Protein AF-A0A9P5T972-F1 (afdb_monomer)

Foldseek 3Di:
DPPPDQAQWAKEFEAEPLLHTPDDIDIFGDHQQDFVLVVLVRVCVVVVQPDDSVQKWKKAFADPLFDFPVCRVCSRVSSNPDDPPDPRTIDTGDRGDGNNNSVDDSGTYIYIYGNDRSPPDDPDDVPPVVVVVVVVVVVVVCPDDPVQEDEAEPVRHRDPVNVVVCVVVVHDDDDDPVVDDDDDDDDDDDDDDDDDDDDDDDDDDDDDDDDDDDDADADEDPDPDDPVVVVVCCCVPPVVCVPFVWHWYWYWDQDPVRKIKIWTWTDPGPHSYIYIDIDIARCVDPVSVVVVVCVVVVVDPDPPPPVVVVCVCPVPVDDDDDDDDDDDDDDDDDDDDDPPPPPPDCLPQVQVLCVVVQKDWDDQWDQDPVGIDGDPDDWDSQKTWIARNPDPVRDTDIDGFAAPPFCVVVVLVVLQVDPPRQPQADHDDDDGDGPDDDGDDDDDDAAPSLVSVLVVCQVQQKFQQALQGRGSDDSRPIDHAPHQFGWDQDDGYDPPLFDPQQPDPPDRGHTDRRSVRSVSSSVVRVVVVVPDDDDDDDDDDDDDPVCPVVDDDDDPVVVVVVVDDDDPDDD

Structure (mmCIF, N/CA/C/O backbone):
data_AF-A0A9P5T972-F1
#
_entry.id   AF-A0A9P5T972-F1
#
loop_
_atom_site.group_PDB
_atom_site.id
_atom_site.type_symbol
_atom_site.label_atom_id
_atom_site.label_alt_id
_atom_site.label_comp_id
_atom_site.label_asym_id
_atom_site.label_entity_id
_atom_site.label_seq_id
_atom_site.pdbx_PDB_ins_code
_atom_site.Cartn_x
_atom_site.Cartn_y
_atom_site.Cartn_z
_atom_site.occupancy
_atom_site.B_iso_or_equiv
_atom_site.auth_seq_id
_atom_site.auth_comp_id
_atom_site.auth_asym_id
_atom_site.auth_atom_id
_atom_site.pdbx_PDB_model_num
ATOM 1 N N . MET A 1 1 ? -5.201 24.404 -59.852 1.00 51.12 1 MET A N 1
ATOM 2 C CA . MET A 1 1 ? -5.440 23.783 -58.533 1.00 51.12 1 MET A CA 1
ATOM 3 C C . MET A 1 1 ? -4.192 23.991 -57.692 1.00 51.12 1 MET A C 1
ATOM 5 O O . MET A 1 1 ? -3.182 23.374 -57.991 1.00 51.12 1 MET A O 1
ATOM 9 N N . LEU A 1 2 ? -4.223 24.904 -56.719 1.00 50.84 2 LEU A N 1
ATOM 10 C CA . LEU A 1 2 ? -3.165 25.014 -55.711 1.00 50.84 2 LEU A CA 1
ATOM 11 C C . LEU A 1 2 ? -3.459 23.949 -54.651 1.00 50.84 2 LEU A C 1
ATOM 13 O O . LEU A 1 2 ? -4.447 24.057 -53.929 1.00 50.84 2 LEU A O 1
ATOM 17 N N . THR A 1 3 ? -2.665 22.884 -54.607 1.00 57.16 3 THR A N 1
ATOM 18 C CA . THR A 1 3 ? -2.718 21.913 -53.512 1.00 57.16 3 THR A CA 1
ATOM 19 C C . THR A 1 3 ? -2.200 22.597 -52.253 1.00 57.16 3 THR A C 1
ATOM 21 O O . THR A 1 3 ? -1.003 22.845 -52.141 1.00 57.16 3 THR A O 1
ATOM 24 N N . LEU A 1 4 ? -3.102 22.928 -51.327 1.00 63.09 4 LEU A N 1
ATOM 25 C CA . LEU A 1 4 ? -2.749 23.327 -49.965 1.00 63.09 4 LEU A CA 1
ATOM 26 C C . LEU A 1 4 ? -1.961 22.178 -49.328 1.00 63.09 4 LEU A C 1
ATOM 28 O O . LEU A 1 4 ? -2.529 21.150 -48.962 1.00 63.09 4 LEU A O 1
ATOM 32 N N . THR A 1 5 ? -0.644 22.330 -49.241 1.00 71.19 5 THR A N 1
ATOM 33 C CA . THR A 1 5 ? 0.216 21.422 -48.485 1.00 71.19 5 THR A CA 1
ATOM 34 C C . THR A 1 5 ? -0.122 21.578 -47.009 1.00 71.19 5 THR A C 1
ATOM 36 O O . THR A 1 5 ? 0.163 22.617 -46.415 1.00 71.19 5 THR A O 1
ATOM 39 N N . GLN A 1 6 ? -0.768 20.564 -46.427 1.00 77.06 6 GLN A N 1
ATOM 40 C CA . GLN A 1 6 ? -0.946 20.481 -44.979 1.00 77.06 6 GLN A CA 1
ATOM 41 C C . GLN A 1 6 ? 0.424 20.541 -44.300 1.00 77.06 6 GLN A C 1
ATOM 43 O O . GLN A 1 6 ? 1.357 19.851 -44.719 1.00 77.06 6 GLN A O 1
ATOM 48 N N . ALA A 1 7 ? 0.528 21.378 -43.269 1.00 81.25 7 ALA A N 1
ATOM 49 C CA . ALA A 1 7 ? 1.722 21.456 -42.446 1.00 81.25 7 ALA A CA 1
ATOM 50 C C . ALA A 1 7 ? 2.010 20.085 -41.801 1.00 81.25 7 ALA A C 1
ATOM 52 O O . ALA A 1 7 ? 1.064 19.352 -41.479 1.00 81.25 7 ALA A O 1
ATOM 53 N N . PRO A 1 8 ? 3.289 19.696 -41.664 1.00 84.56 8 PRO A N 1
ATOM 54 C CA . PRO A 1 8 ? 3.635 18.435 -41.036 1.00 84.56 8 PRO A CA 1
ATOM 55 C C . PRO A 1 8 ? 3.145 18.400 -39.581 1.00 84.56 8 PRO A C 1
ATOM 57 O O . PRO A 1 8 ? 3.197 19.382 -38.846 1.00 84.56 8 PRO A O 1
ATOM 60 N N . LEU A 1 9 ? 2.621 17.243 -39.180 1.00 92.00 9 LEU A N 1
ATOM 61 C CA . LEU A 1 9 ? 2.166 16.993 -37.816 1.00 92.00 9 LEU A CA 1
ATOM 62 C C . LEU A 1 9 ? 3.169 16.067 -37.136 1.00 92.00 9 LEU A C 1
ATOM 64 O O . LEU A 1 9 ? 3.438 14.976 -37.645 1.00 92.00 9 LEU A O 1
ATOM 68 N N . THR A 1 10 ? 3.676 16.480 -35.978 1.00 93.50 10 THR A N 1
ATOM 69 C CA . THR A 1 10 ? 4.570 15.667 -35.144 1.00 93.50 10 THR A CA 1
ATOM 70 C C . THR A 1 10 ? 3.773 15.058 -33.997 1.00 93.50 10 THR A C 1
ATOM 72 O O . THR A 1 10 ? 3.013 15.759 -33.330 1.00 93.50 10 THR A O 1
ATOM 75 N N . TRP A 1 11 ? 3.926 13.752 -33.764 1.00 94.56 11 TRP A N 1
ATOM 76 C CA . TRP A 1 11 ? 3.299 13.078 -32.627 1.00 94.56 11 TRP A CA 1
ATOM 77 C C . TRP A 1 11 ? 4.162 13.201 -31.376 1.00 94.56 11 TRP A C 1
ATOM 79 O O . TRP A 1 11 ? 5.376 13.009 -31.424 1.00 94.56 11 TRP A O 1
ATOM 89 N N . VAL A 1 12 ? 3.515 13.480 -30.249 1.00 95.56 12 VAL A N 1
ATOM 90 C CA . VAL A 1 12 ? 4.166 13.712 -28.961 1.00 95.56 12 VAL A CA 1
ATOM 91 C C . VAL A 1 12 ? 3.414 13.008 -27.839 1.00 95.56 12 VAL A C 1
ATOM 93 O O . VAL A 1 12 ? 2.185 12.922 -27.868 1.00 95.56 12 VAL A O 1
ATOM 96 N N . ILE A 1 13 ? 4.143 12.544 -26.825 1.00 95.81 13 ILE A N 1
ATOM 97 C CA . ILE A 1 13 ? 3.588 12.087 -25.552 1.00 95.81 13 ILE A CA 1
ATOM 98 C C . ILE A 1 13 ? 4.355 12.678 -24.369 1.00 95.81 13 ILE A C 1
ATOM 100 O O . ILE A 1 13 ? 5.578 12.786 -24.404 1.00 95.81 13 ILE A O 1
ATOM 104 N N . LEU A 1 14 ? 3.626 13.055 -23.318 1.00 95.69 14 LEU A N 1
ATOM 105 C CA . LEU A 1 14 ? 4.219 13.475 -22.051 1.00 95.69 14 LEU A CA 1
ATOM 106 C C . LEU A 1 14 ? 4.598 12.246 -21.224 1.00 95.69 14 LEU A C 1
ATOM 108 O O . LEU A 1 14 ? 3.784 11.330 -21.091 1.00 95.69 14 LEU A O 1
ATOM 112 N N . VAL A 1 15 ? 5.794 12.249 -20.646 1.00 95.00 15 VAL A N 1
ATOM 113 C CA . VAL A 1 15 ? 6.274 11.190 -19.754 1.00 95.00 15 VAL A CA 1
ATOM 114 C C . VAL A 1 15 ? 6.817 11.764 -18.447 1.00 95.00 15 VAL A C 1
ATOM 116 O O . VAL A 1 15 ? 7.290 12.898 -18.421 1.00 95.00 15 VAL A O 1
ATOM 119 N N . ASP A 1 16 ? 6.733 11.004 -17.358 1.00 92.69 16 ASP A N 1
ATOM 120 C CA . ASP A 1 16 ? 7.323 11.378 -16.069 1.00 92.69 16 ASP A CA 1
ATOM 121 C C . ASP A 1 16 ? 8.829 11.051 -15.994 1.00 92.69 16 ASP A C 1
ATOM 123 O O . ASP A 1 16 ? 9.448 10.596 -16.959 1.00 92.69 16 ASP A O 1
ATOM 127 N N . HIS A 1 17 ? 9.434 11.258 -14.821 1.00 90.06 17 HIS A N 1
ATOM 128 C CA . HIS A 1 17 ? 10.850 10.966 -14.584 1.00 90.06 17 HIS A CA 1
ATOM 129 C C . HIS A 1 17 ? 11.219 9.473 -14.627 1.00 90.06 17 HIS A C 1
ATOM 131 O O . HIS A 1 17 ? 12.400 9.132 -14.661 1.00 90.06 17 HIS A O 1
ATOM 137 N N . LYS A 1 18 ? 10.223 8.583 -14.646 1.00 89.00 18 LYS A N 1
ATOM 138 C CA . LYS A 1 18 ? 10.352 7.132 -14.826 1.00 89.00 18 LYS A CA 1
ATOM 139 C C . LYS A 1 18 ? 9.897 6.691 -16.221 1.00 89.00 18 LYS A C 1
ATOM 141 O O . LYS A 1 18 ? 9.691 5.499 -16.436 1.00 89.00 18 LYS A O 1
ATOM 146 N N . PHE A 1 19 ? 9.730 7.635 -17.150 1.00 91.38 19 PHE A N 1
ATOM 147 C CA . PHE A 1 19 ? 9.218 7.411 -18.499 1.00 91.38 19 PHE A CA 1
ATOM 148 C C . PHE A 1 19 ? 7.796 6.820 -18.550 1.00 91.38 19 PHE A C 1
ATOM 150 O O . PHE A 1 19 ? 7.397 6.260 -19.566 1.00 91.38 19 PHE A O 1
ATOM 157 N N . GLN A 1 20 ? 6.982 6.969 -17.502 1.00 90.44 20 GLN A N 1
ATOM 158 C CA . GLN A 1 20 ? 5.569 6.589 -17.535 1.00 90.44 20 GLN A CA 1
ATOM 159 C C . GLN A 1 20 ? 4.753 7.642 -18.282 1.00 90.44 20 GLN A C 1
ATOM 161 O O . GLN A 1 20 ? 4.926 8.840 -18.073 1.00 90.44 20 GLN A O 1
ATOM 166 N N . ALA A 1 21 ? 3.841 7.201 -19.149 1.00 91.81 21 ALA A N 1
ATOM 167 C CA . ALA A 1 21 ? 2.976 8.098 -19.904 1.00 91.81 21 ALA A CA 1
ATOM 168 C C . ALA A 1 21 ? 2.048 8.907 -18.978 1.00 91.81 21 ALA A C 1
ATOM 170 O O . ALA A 1 21 ? 1.246 8.339 -18.242 1.00 91.81 21 ALA A O 1
ATOM 171 N N . LEU A 1 22 ? 2.091 10.235 -19.093 1.00 91.75 22 LEU A N 1
ATOM 172 C CA . LEU A 1 22 ? 1.234 11.180 -18.362 1.00 91.75 22 LEU A CA 1
ATOM 173 C C . LEU A 1 22 ? -0.076 11.501 -19.107 1.00 91.75 22 LEU A C 1
ATOM 175 O O . LEU A 1 22 ? -0.754 12.483 -18.811 1.00 91.75 22 LEU A O 1
ATOM 179 N N . GLY A 1 23 ? -0.433 10.700 -20.113 1.00 90.50 23 GLY A N 1
ATOM 180 C CA . GLY A 1 23 ? -1.649 10.872 -20.901 1.00 90.50 23 GLY A CA 1
ATOM 181 C C . GLY A 1 23 ? -1.566 10.218 -22.278 1.00 90.50 23 GLY A C 1
ATOM 182 O O . GLY A 1 23 ? -0.712 9.375 -22.547 1.00 90.50 23 GLY A O 1
ATOM 183 N N . HIS A 1 24 ? -2.474 10.617 -23.167 1.00 91.75 24 HIS A N 1
ATOM 184 C CA . HIS A 1 24 ? -2.508 10.130 -24.545 1.00 91.75 24 HIS A CA 1
ATOM 185 C C . HIS A 1 24 ? -1.546 10.902 -25.457 1.00 91.75 24 HIS A C 1
ATOM 187 O O . HIS A 1 24 ? -1.280 12.090 -25.242 1.00 91.75 24 HIS A O 1
ATOM 193 N N . CYS A 1 25 ? -1.085 10.248 -26.525 1.00 93.38 25 CYS A N 1
ATOM 194 C CA . CYS A 1 25 ? -0.357 10.921 -27.596 1.00 93.38 25 CYS A CA 1
ATOM 195 C C . CYS A 1 25 ? -1.226 11.993 -28.261 1.00 93.38 25 CYS A C 1
ATOM 197 O O . CYS A 1 25 ? -2.437 11.829 -28.410 1.00 93.38 25 CYS A O 1
ATOM 199 N N . PHE A 1 26 ? -0.596 13.073 -28.697 1.00 94.56 26 PHE A N 1
ATOM 200 C CA . PHE A 1 26 ? -1.247 14.188 -29.373 1.00 94.56 26 PHE A CA 1
ATOM 201 C C . PHE A 1 26 ? -0.370 14.698 -30.509 1.00 94.56 26 PHE A C 1
ATOM 203 O O . PHE A 1 26 ? 0.816 14.375 -30.585 1.00 94.56 26 PHE A O 1
ATOM 210 N N . GLN A 1 27 ? -0.978 15.445 -31.425 1.00 94.38 27 GLN A N 1
ATOM 211 C CA . GLN A 1 27 ? -0.281 16.024 -32.563 1.00 94.38 27 GLN A CA 1
ATOM 212 C C . GLN A 1 27 ? -0.033 17.499 -32.309 1.00 94.38 27 GLN A C 1
ATOM 214 O O . GLN A 1 27 ? -0.928 18.209 -31.864 1.00 94.38 27 GLN A O 1
ATOM 219 N N . ILE A 1 28 ? 1.163 17.952 -32.653 1.00 94.44 28 ILE A N 1
ATOM 220 C CA . ILE A 1 28 ? 1.500 19.368 -32.695 1.00 94.44 28 ILE A CA 1
ATOM 221 C C . ILE A 1 28 ? 1.865 19.754 -34.118 1.00 94.44 28 ILE A C 1
ATOM 223 O O . ILE A 1 28 ? 2.469 18.978 -34.865 1.00 94.44 28 ILE A O 1
ATOM 227 N N . ASN A 1 29 ? 1.430 20.949 -34.499 1.00 91.88 29 ASN A N 1
ATOM 228 C CA . ASN A 1 29 ? 1.711 21.502 -35.807 1.00 91.88 29 ASN A CA 1
ATOM 229 C C . ASN A 1 29 ? 3.137 22.046 -35.805 1.00 91.88 29 ASN A C 1
ATOM 231 O O . ASN A 1 29 ? 3.456 22.961 -35.048 1.00 91.88 29 ASN A O 1
ATOM 235 N N . THR A 1 30 ? 3.990 21.457 -36.628 1.00 89.69 30 THR A N 1
ATOM 236 C CA . THR A 1 30 ? 5.393 21.838 -36.728 1.00 89.69 30 THR A CA 1
ATOM 237 C C . THR A 1 30 ? 5.686 22.246 -38.162 1.00 89.69 30 THR A C 1
ATOM 239 O O . THR A 1 30 ? 5.073 21.755 -39.108 1.00 89.69 30 THR A O 1
ATOM 242 N N . SER A 1 31 ? 6.612 23.182 -38.354 1.00 87.00 31 SER A N 1
ATOM 243 C CA . SER A 1 31 ? 7.255 23.347 -39.657 1.00 87.00 31 SER A CA 1
ATOM 244 C C . SER A 1 31 ? 8.569 22.569 -39.652 1.00 87.00 31 SER A C 1
ATOM 246 O O . SER A 1 31 ? 9.148 22.340 -38.590 1.00 87.00 31 SER A O 1
ATOM 248 N N . GLY A 1 32 ? 9.052 22.156 -40.827 1.00 81.62 32 GLY A N 1
ATOM 249 C CA . GLY A 1 32 ? 10.333 21.446 -40.929 1.00 81.62 32 GLY A CA 1
ATOM 250 C C . GLY A 1 32 ? 11.521 22.247 -40.381 1.00 81.62 32 GLY A C 1
ATOM 251 O O . GLY A 1 32 ? 12.487 21.640 -39.948 1.00 81.62 32 GLY A O 1
ATOM 252 N N . HIS A 1 33 ? 11.403 23.577 -40.337 1.00 89.69 33 HIS A N 1
ATOM 253 C CA . HIS A 1 33 ? 12.429 24.506 -39.855 1.00 89.69 33 HIS A CA 1
ATOM 254 C C . HIS A 1 33 ? 12.237 24.924 -38.391 1.00 89.69 33 HIS A C 1
ATOM 256 O O . HIS A 1 33 ? 12.922 25.825 -37.914 1.00 89.69 33 HIS A O 1
ATOM 262 N N . ASN A 1 34 ? 11.267 24.339 -37.681 1.00 93.12 34 ASN A N 1
ATOM 263 C CA . ASN A 1 34 ? 11.113 24.616 -36.258 1.00 93.12 34 ASN A CA 1
ATOM 264 C C . ASN A 1 34 ? 12.279 23.981 -35.497 1.00 93.12 34 ASN A C 1
ATOM 266 O O . ASN A 1 34 ? 12.603 22.809 -35.714 1.00 93.12 34 ASN A O 1
ATOM 270 N N . LEU A 1 35 ? 12.842 24.738 -34.560 1.00 94.69 35 LEU A N 1
ATOM 271 C CA . LEU A 1 35 ? 13.793 24.208 -33.593 1.00 94.69 35 LEU A CA 1
ATOM 272 C C . LEU A 1 35 ? 13.056 23.391 -32.527 1.00 94.69 35 LEU A C 1
ATOM 274 O O . LEU A 1 35 ? 11.845 23.547 -32.317 1.00 94.69 35 LEU A O 1
ATOM 278 N N . ILE A 1 36 ? 13.794 22.558 -31.797 1.00 94.62 36 ILE A N 1
ATOM 279 C CA . ILE A 1 36 ? 13.272 21.867 -30.611 1.00 94.62 36 ILE A CA 1
ATOM 280 C C . ILE A 1 36 ? 12.631 22.838 -29.612 1.00 94.62 36 ILE A C 1
ATOM 282 O O . ILE A 1 36 ? 11.582 22.534 -29.046 1.00 94.62 36 ILE A O 1
ATOM 286 N N . ASP A 1 37 ? 13.174 24.040 -29.447 1.00 93.44 37 ASP A N 1
ATOM 287 C CA . ASP A 1 37 ? 12.583 25.059 -28.575 1.00 93.44 37 ASP A CA 1
ATOM 288 C C . ASP A 1 37 ? 11.190 25.525 -29.016 1.00 93.44 37 ASP A C 1
ATOM 290 O O . ASP A 1 37 ? 10.330 25.824 -28.180 1.00 93.44 37 ASP A O 1
ATOM 294 N N . ASP A 1 38 ? 10.919 25.554 -30.319 1.00 93.75 38 ASP A N 1
ATOM 295 C CA . ASP A 1 38 ? 9.587 25.883 -30.826 1.00 93.75 38 ASP A CA 1
ATOM 296 C C . ASP A 1 38 ? 8.610 24.726 -30.594 1.00 93.75 38 ASP A C 1
ATOM 298 O O . ASP A 1 38 ? 7.443 24.957 -30.268 1.00 93.75 38 ASP A O 1
ATOM 302 N N . LEU A 1 39 ? 9.101 23.482 -30.649 1.00 94.25 39 LEU A N 1
ATOM 303 C CA . LEU A 1 39 ? 8.343 22.300 -30.241 1.00 94.25 39 LEU A CA 1
ATOM 304 C C . LEU A 1 39 ? 7.909 22.403 -28.771 1.00 94.25 39 LEU A C 1
ATOM 306 O O . LEU A 1 39 ? 6.737 22.183 -28.463 1.00 94.25 39 LEU A O 1
ATOM 310 N N . LYS A 1 40 ? 8.825 22.783 -27.867 1.00 94.94 40 LYS A N 1
ATOM 311 C CA . LYS A 1 40 ? 8.532 22.950 -26.431 1.00 94.94 40 LYS A CA 1
ATOM 312 C C . LYS A 1 40 ? 7.426 23.991 -26.202 1.00 94.94 40 LYS A C 1
ATOM 314 O O . LYS A 1 40 ? 6.522 23.765 -25.394 1.00 94.94 40 LYS A O 1
ATOM 319 N N . LYS A 1 41 ? 7.447 25.106 -26.944 1.00 94.06 41 LYS A N 1
ATOM 320 C CA . LYS A 1 41 ? 6.407 26.153 -26.879 1.00 94.06 41 LYS A CA 1
ATOM 321 C C . LYS A 1 41 ? 5.041 25.645 -27.345 1.00 94.06 41 LYS A C 1
ATOM 323 O O . LYS A 1 41 ? 4.042 25.913 -26.676 1.00 94.06 41 LYS A O 1
ATOM 328 N N . GLU A 1 42 ? 4.982 24.898 -28.448 1.00 94.56 42 GLU A N 1
ATOM 329 C CA . GLU A 1 42 ? 3.715 24.341 -28.943 1.00 94.56 42 GLU A CA 1
ATOM 330 C C . GLU A 1 42 ? 3.174 23.237 -28.022 1.00 94.56 42 GLU A C 1
ATOM 332 O O . GLU A 1 42 ? 1.976 23.217 -27.748 1.00 94.56 42 GLU A O 1
ATOM 337 N N . VAL A 1 43 ? 4.032 22.385 -27.442 1.00 94.31 43 VAL A N 1
ATOM 338 C CA . VAL A 1 43 ? 3.612 21.408 -26.417 1.00 94.31 43 VAL A CA 1
ATOM 339 C C . VAL A 1 43 ? 2.989 22.111 -25.212 1.00 94.31 43 VAL A C 1
ATOM 341 O O . VAL A 1 43 ? 1.917 21.712 -24.753 1.00 94.31 43 VAL A O 1
ATOM 344 N N . LYS A 1 44 ? 3.622 23.185 -24.726 1.00 92.62 44 LYS A N 1
ATOM 345 C CA . LYS A 1 44 ? 3.101 23.989 -23.615 1.00 92.62 44 LYS A CA 1
ATOM 346 C C . LYS A 1 44 ? 1.722 24.567 -23.933 1.00 92.62 44 LYS A C 1
ATOM 348 O O . LYS A 1 44 ? 0.815 24.482 -23.108 1.00 92.62 44 LYS A O 1
ATOM 353 N N . LYS A 1 45 ? 1.569 25.147 -25.124 1.00 93.06 45 LYS A N 1
ATOM 354 C CA . LYS A 1 45 ? 0.319 25.753 -25.593 1.00 93.06 45 LYS A CA 1
ATOM 355 C C . LYS A 1 45 ? -0.805 24.725 -25.719 1.00 93.06 45 LYS A C 1
ATOM 357 O O . LYS A 1 45 ? -1.907 24.988 -25.250 1.00 93.06 45 LYS A O 1
ATOM 362 N N . GLU A 1 46 ? -0.520 23.561 -26.299 1.00 93.44 46 GLU A N 1
ATOM 363 C CA . GLU A 1 46 ? -1.508 22.500 -26.526 1.00 93.44 46 GLU A CA 1
ATOM 364 C C . GLU A 1 46 ? -1.961 21.833 -25.218 1.00 93.44 46 GLU A C 1
ATOM 366 O O . GLU A 1 46 ? -3.130 21.485 -25.054 1.00 93.44 46 GLU A O 1
ATOM 371 N N . ARG A 1 47 ? -1.047 21.665 -24.254 1.00 90.00 47 ARG A N 1
ATOM 372 C CA . ARG A 1 47 ? -1.320 20.966 -22.988 1.00 90.00 47 ARG A CA 1
ATOM 373 C C . ARG A 1 47 ? -1.604 21.880 -21.799 1.00 90.00 47 ARG A C 1
ATOM 375 O O . ARG A 1 47 ? -1.886 21.365 -20.724 1.00 90.00 47 ARG A O 1
ATOM 382 N N . GLN A 1 48 ? -1.561 23.200 -21.993 1.00 89.25 48 GLN A N 1
ATOM 383 C CA . GLN A 1 48 ? -1.779 24.208 -20.945 1.00 89.25 48 GLN A CA 1
ATOM 384 C C . GLN A 1 48 ? -0.917 23.955 -19.693 1.00 89.25 48 GLN A C 1
ATOM 386 O O . GLN A 1 48 ? -1.365 24.137 -18.565 1.00 89.25 48 GLN A O 1
ATOM 391 N N . ILE A 1 49 ? 0.324 23.502 -19.894 1.00 83.56 49 ILE A N 1
ATOM 392 C CA . ILE A 1 49 ? 1.239 23.163 -18.798 1.00 83.56 49 ILE A CA 1
ATOM 393 C C . ILE A 1 49 ? 1.833 24.458 -18.238 1.00 83.56 49 ILE A C 1
ATOM 395 O O . ILE A 1 49 ? 2.455 25.226 -18.977 1.00 83.56 49 ILE A O 1
ATOM 399 N N . ASP A 1 50 ? 1.693 24.689 -16.933 1.00 83.44 50 ASP A N 1
ATOM 400 C CA . ASP A 1 50 ? 2.272 25.851 -16.245 1.00 83.44 50 ASP A CA 1
ATOM 401 C C . ASP A 1 50 ? 3.757 25.636 -15.894 1.00 83.44 50 ASP A C 1
ATOM 403 O O . ASP A 1 50 ? 4.175 25.705 -14.745 1.00 83.44 50 ASP A O 1
ATOM 407 N N . LEU A 1 51 ? 4.563 25.297 -16.902 1.00 80.56 51 LEU A N 1
ATOM 408 C CA . LEU A 1 51 ? 6.019 25.147 -16.792 1.00 80.56 51 LEU A CA 1
ATOM 409 C C . LEU A 1 51 ? 6.713 26.068 -17.791 1.00 80.56 51 LEU A C 1
ATOM 411 O O . LEU A 1 51 ? 6.140 26.400 -18.837 1.00 80.56 51 LEU A O 1
ATOM 415 N N . ALA A 1 52 ? 7.930 26.532 -17.502 1.00 82.12 52 ALA A N 1
ATOM 416 C CA . ALA A 1 52 ? 8.685 27.276 -18.503 1.00 82.12 52 ALA A CA 1
ATOM 417 C C . ALA A 1 52 ? 9.038 26.333 -19.664 1.00 82.12 52 ALA A C 1
ATOM 419 O O . ALA A 1 52 ? 9.220 25.135 -19.474 1.00 82.12 52 ALA A O 1
ATOM 420 N N . ALA A 1 53 ? 9.136 26.857 -20.890 1.00 75.69 53 ALA A N 1
ATOM 421 C CA . ALA A 1 53 ? 9.520 26.022 -22.034 1.00 75.69 53 ALA A CA 1
ATOM 422 C C . ALA A 1 53 ? 10.903 25.376 -21.822 1.00 75.69 53 ALA A C 1
ATOM 424 O O . ALA A 1 53 ? 11.111 24.250 -22.250 1.00 75.69 53 ALA A O 1
ATOM 425 N N . ALA A 1 54 ? 11.803 26.048 -21.096 1.00 81.69 54 ALA A N 1
ATOM 426 C CA . ALA A 1 54 ? 13.109 25.522 -20.701 1.00 81.69 54 ALA A CA 1
ATOM 427 C C . ALA A 1 54 ? 13.030 24.278 -19.791 1.00 81.69 54 ALA A C 1
ATOM 429 O O . ALA A 1 54 ? 13.984 23.511 -19.728 1.00 81.69 54 ALA A O 1
ATOM 430 N N . ASP A 1 55 ? 11.888 24.034 -19.140 1.00 89.44 55 ASP A N 1
ATOM 431 C CA . ASP A 1 55 ? 11.696 22.915 -18.212 1.00 89.44 55 ASP A CA 1
ATOM 432 C C . ASP A 1 55 ? 11.206 21.639 -18.916 1.00 89.44 55 ASP A C 1
ATOM 434 O O . ASP A 1 55 ? 10.798 20.688 -18.253 1.00 89.44 55 ASP A O 1
ATOM 438 N N . LEU A 1 56 ? 11.188 21.601 -20.252 1.00 93.25 56 LEU A N 1
ATOM 439 C CA . LEU A 1 56 ? 10.828 20.409 -21.018 1.00 93.25 56 LEU A CA 1
ATOM 440 C C . LEU A 1 56 ? 12.067 19.810 -21.686 1.00 93.25 56 LEU A C 1
ATOM 442 O O . LEU A 1 56 ? 12.774 20.491 -22.431 1.00 93.25 56 LEU A O 1
ATOM 446 N N . THR A 1 57 ? 12.270 18.512 -21.492 1.00 95.00 57 THR A N 1
ATOM 447 C CA . THR A 1 57 ? 13.301 17.724 -22.173 1.00 95.00 57 THR A CA 1
ATOM 448 C C . THR A 1 57 ? 12.648 16.880 -23.256 1.00 95.00 57 THR A C 1
ATOM 450 O O . THR A 1 57 ? 11.707 16.129 -22.991 1.00 95.00 57 THR A O 1
ATOM 453 N N . ILE A 1 58 ? 13.129 17.022 -24.492 1.00 95.81 58 ILE A N 1
ATOM 454 C CA . ILE A 1 58 ? 12.643 16.248 -25.635 1.00 95.81 58 ILE A CA 1
ATOM 455 C C . ILE A 1 58 ? 13.555 15.043 -25.827 1.00 95.81 58 ILE A C 1
ATOM 457 O O . ILE A 1 58 ? 14.758 15.194 -26.037 1.00 95.81 58 ILE A O 1
ATOM 461 N N . TRP A 1 59 ? 12.968 13.853 -25.803 1.00 95.62 59 TRP A N 1
ATOM 462 C CA . TRP A 1 59 ? 13.659 12.605 -26.078 1.00 95.62 59 TRP A CA 1
ATOM 463 C C . TRP A 1 59 ? 13.173 11.999 -27.388 1.00 95.62 59 TRP A C 1
ATOM 465 O O . TRP A 1 59 ? 11.972 11.929 -27.675 1.00 95.62 59 TRP A O 1
ATOM 475 N N . LYS A 1 60 ? 14.127 11.491 -28.160 1.00 93.62 60 LYS A N 1
ATOM 476 C CA . LYS A 1 60 ? 13.891 10.712 -29.369 1.00 93.62 60 LYS A CA 1
ATOM 477 C C . LYS A 1 60 ? 14.201 9.247 -29.083 1.00 93.62 60 LYS A C 1
ATOM 479 O O . LYS A 1 60 ? 15.241 8.925 -28.515 1.00 93.62 60 LYS A O 1
ATOM 484 N N . THR A 1 61 ? 13.309 8.354 -29.499 1.00 90.69 61 THR A N 1
ATOM 485 C CA . THR A 1 61 ? 13.538 6.906 -29.407 1.00 90.69 61 THR A CA 1
ATOM 486 C C . THR A 1 61 ? 14.455 6.411 -30.528 1.00 90.69 61 THR A C 1
ATOM 488 O O . THR A 1 61 ? 14.405 6.906 -31.657 1.00 90.69 61 THR A O 1
ATOM 491 N N . LYS A 1 62 ? 15.300 5.422 -30.220 1.00 88.56 62 LYS A N 1
ATOM 492 C CA . LYS A 1 62 ? 16.266 4.809 -31.143 1.00 88.56 62 LYS A CA 1
ATOM 493 C C . LYS A 1 62 ? 16.102 3.294 -31.252 1.00 88.56 62 LYS A C 1
ATOM 495 O O . LYS A 1 62 ? 15.418 2.643 -30.461 1.00 88.56 62 LYS A O 1
ATOM 500 N N . GLY A 1 63 ? 16.756 2.739 -32.274 1.00 84.88 63 GLY A N 1
ATOM 501 C CA . GLY A 1 63 ? 16.936 1.301 -32.440 1.00 84.88 63 GLY A CA 1
ATOM 502 C C . GLY A 1 63 ? 15.619 0.540 -32.578 1.00 84.88 63 GLY A C 1
ATOM 503 O O . GLY A 1 63 ? 14.724 0.931 -33.322 1.00 84.88 63 GLY A O 1
ATOM 504 N N . THR A 1 64 ? 15.499 -0.571 -31.853 1.00 79.06 64 THR A N 1
ATOM 505 C CA . THR A 1 64 ? 14.308 -1.439 -31.861 1.00 79.06 64 THR A CA 1
ATOM 506 C C . THR A 1 64 ? 13.162 -0.911 -30.993 1.00 79.06 64 THR A C 1
ATOM 508 O O . THR A 1 64 ? 12.098 -1.527 -30.946 1.00 79.06 64 THR A O 1
ATOM 511 N N . LYS A 1 65 ? 13.360 0.222 -30.305 1.00 84.00 65 LYS A N 1
ATOM 512 C CA . LYS A 1 65 ? 12.397 0.837 -29.378 1.00 84.00 65 LYS A CA 1
ATOM 513 C C . LYS A 1 65 ? 11.704 2.065 -29.967 1.00 84.00 65 LYS A C 1
ATOM 515 O O . LYS A 1 65 ? 11.148 2.868 -29.225 1.00 84.00 65 LYS A O 1
ATOM 520 N N . ILE A 1 66 ? 11.721 2.202 -31.293 1.00 86.75 66 ILE A N 1
ATOM 521 C CA . ILE A 1 66 ? 10.987 3.253 -31.995 1.00 86.75 66 ILE A CA 1
ATOM 522 C C . ILE A 1 66 ? 9.502 3.152 -31.636 1.00 86.75 66 ILE A C 1
ATOM 524 O O . ILE A 1 66 ? 8.847 2.153 -31.930 1.00 86.75 66 ILE A O 1
ATOM 528 N N . ILE A 1 67 ? 8.980 4.208 -31.015 1.00 85.56 67 ILE A N 1
ATOM 529 C CA . ILE A 1 67 ? 7.549 4.343 -30.765 1.00 85.56 67 ILE A CA 1
ATOM 530 C C . ILE A 1 67 ? 6.943 5.003 -31.993 1.00 85.56 67 ILE A C 1
ATOM 532 O O . ILE A 1 67 ? 7.232 6.158 -32.307 1.00 85.56 67 ILE A O 1
ATOM 536 N N . ASP A 1 68 ? 6.093 4.257 -32.683 1.00 88.19 68 ASP A N 1
ATOM 537 C CA . ASP A 1 68 ? 5.275 4.767 -33.771 1.00 88.19 68 ASP A CA 1
ATOM 538 C C . ASP A 1 68 ? 3.773 4.609 -33.494 1.00 88.19 68 ASP A C 1
ATOM 540 O O . ASP A 1 68 ? 3.347 3.921 -32.561 1.00 88.19 68 ASP A O 1
ATOM 544 N N . LYS A 1 69 ? 2.950 5.223 -34.346 1.00 82.19 69 LYS A N 1
ATOM 545 C CA . LYS A 1 69 ? 1.485 5.148 -34.264 1.00 82.19 69 LYS A CA 1
ATOM 546 C C . LYS A 1 69 ? 0.928 3.714 -34.207 1.00 82.19 69 LYS A C 1
ATOM 548 O O . LYS A 1 69 ? -0.112 3.499 -33.591 1.00 82.19 69 LYS A O 1
ATOM 553 N N . THR A 1 70 ? 1.576 2.739 -34.842 1.00 85.50 70 THR A N 1
ATOM 554 C CA . THR A 1 70 ? 1.124 1.336 -34.861 1.00 85.50 70 THR A CA 1
ATOM 555 C C . THR A 1 70 ? 1.456 0.601 -33.563 1.00 85.50 70 THR A C 1
ATOM 557 O O . THR A 1 70 ? 0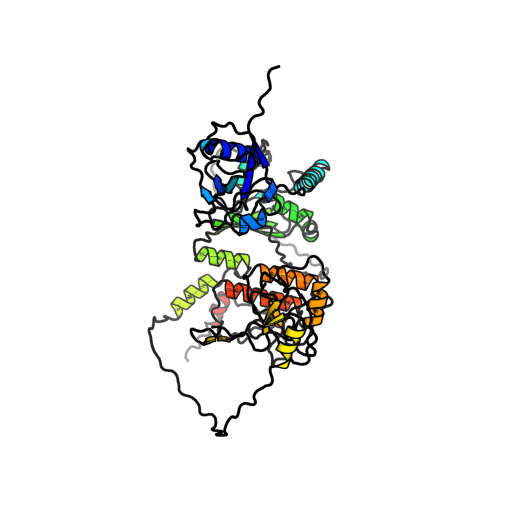.730 -0.301 -33.153 1.00 85.50 70 THR A O 1
ATOM 560 N N . THR A 1 71 ? 2.504 1.043 -32.868 1.00 86.44 71 THR A N 1
ATOM 561 C CA . THR A 1 71 ? 2.955 0.480 -31.588 1.00 86.44 71 THR A CA 1
ATOM 562 C C . THR A 1 71 ? 2.295 1.104 -30.355 1.00 86.44 71 THR A C 1
ATOM 564 O O . THR A 1 71 ? 2.577 0.674 -29.239 1.00 86.44 71 THR A O 1
ATOM 567 N N . LEU A 1 72 ? 1.367 2.059 -30.518 1.00 82.19 72 LEU A N 1
ATOM 568 C CA . LEU A 1 72 ? 0.711 2.752 -29.396 1.00 82.19 72 LEU A CA 1
ATOM 569 C C . LEU A 1 72 ? -0.004 1.812 -28.414 1.00 82.19 72 LEU A C 1
ATOM 571 O O . LEU A 1 72 ? -0.022 2.082 -27.217 1.00 82.19 72 LEU A O 1
ATOM 575 N N . ASN A 1 73 ? -0.523 0.673 -28.878 1.00 83.62 73 ASN A N 1
ATOM 576 C CA . ASN A 1 73 ? -1.147 -0.325 -27.998 1.00 83.62 73 ASN A CA 1
ATOM 577 C C . ASN A 1 73 ? -0.137 -1.027 -27.069 1.00 83.62 73 ASN A C 1
ATOM 579 O O . ASN A 1 73 ? -0.529 -1.604 -26.061 1.00 83.62 73 ASN A O 1
ATOM 583 N N . ARG A 1 74 ? 1.160 -0.967 -27.398 1.00 86.56 74 ARG A N 1
ATOM 584 C CA . ARG A 1 74 ? 2.281 -1.494 -26.602 1.00 86.56 74 ARG A CA 1
ATOM 585 C C . ARG A 1 74 ? 3.097 -0.385 -25.942 1.00 86.56 74 ARG A C 1
ATOM 587 O O . ARG A 1 74 ? 4.171 -0.645 -25.413 1.00 86.56 74 ARG A O 1
ATOM 594 N N . LEU A 1 75 ? 2.602 0.850 -25.959 1.00 86.94 75 LEU A N 1
ATOM 595 C CA . LEU A 1 75 ? 3.318 2.020 -25.463 1.00 86.94 75 LEU A CA 1
ATOM 596 C C . LEU A 1 75 ? 3.821 1.830 -24.024 1.00 86.94 75 LEU A C 1
ATOM 598 O O . LEU A 1 75 ? 4.990 2.079 -23.765 1.00 86.94 75 LEU A O 1
ATOM 602 N N . ALA A 1 76 ? 2.979 1.332 -23.114 1.00 82.50 76 ALA A N 1
ATOM 603 C CA . ALA A 1 76 ? 3.378 1.086 -21.726 1.00 82.50 76 ALA A CA 1
ATOM 604 C C . ALA A 1 76 ? 4.512 0.048 -21.615 1.00 82.50 76 ALA A C 1
ATOM 606 O O . ALA A 1 76 ? 5.463 0.254 -20.870 1.00 82.50 76 ALA A O 1
ATOM 607 N N . GLU A 1 77 ? 4.449 -1.035 -22.394 1.00 86.88 77 GLU A N 1
ATOM 608 C CA . GLU A 1 77 ? 5.490 -2.071 -22.447 1.00 86.88 77 GLU A CA 1
ATOM 609 C C . GLU A 1 77 ? 6.815 -1.511 -22.990 1.00 86.88 77 GLU A C 1
ATOM 611 O O . GLU A 1 77 ? 7.885 -1.800 -22.455 1.00 86.88 77 GLU A O 1
ATOM 616 N N . ILE A 1 78 ? 6.747 -0.683 -24.039 1.00 87.06 78 ILE A N 1
ATOM 617 C CA . ILE A 1 78 ? 7.929 -0.060 -24.643 1.00 87.06 78 ILE A CA 1
ATOM 618 C C . ILE A 1 78 ? 8.565 0.923 -23.662 1.00 87.06 78 ILE A C 1
ATOM 620 O O . ILE A 1 78 ? 9.769 0.827 -23.436 1.00 87.06 78 ILE A O 1
ATOM 624 N N . LEU A 1 79 ? 7.763 1.802 -23.052 1.00 89.75 79 LEU A N 1
ATOM 625 C CA . LEU A 1 79 ? 8.212 2.800 -22.082 1.00 89.75 79 LEU A CA 1
ATOM 626 C C . LEU A 1 79 ? 8.836 2.159 -20.833 1.00 89.75 79 LEU A C 1
ATOM 628 O O . LEU A 1 79 ? 9.916 2.573 -20.426 1.00 89.75 79 LEU A O 1
ATOM 632 N N . MET A 1 80 ? 8.237 1.094 -20.282 1.00 85.75 80 MET A N 1
ATOM 633 C CA . MET A 1 80 ? 8.824 0.338 -19.160 1.00 85.75 80 MET A CA 1
ATOM 634 C C . MET A 1 80 ? 10.166 -0.321 -19.511 1.00 85.75 80 MET A C 1
ATOM 636 O O . MET A 1 80 ? 10.962 -0.622 -18.624 1.00 85.75 80 MET A O 1
ATOM 640 N N . GLY A 1 81 ? 10.415 -0.576 -20.798 1.00 86.06 81 GLY A N 1
ATOM 641 C CA . GLY A 1 81 ? 11.666 -1.143 -21.287 1.00 86.06 81 GLY A CA 1
ATOM 642 C C . GLY A 1 81 ? 12.760 -0.115 -21.587 1.00 86.06 81 GLY A C 1
ATOM 643 O O . GLY A 1 81 ? 13.862 -0.532 -21.947 1.00 86.06 81 GLY A O 1
ATOM 644 N N . ILE A 1 82 ? 12.478 1.189 -21.492 1.00 87.25 82 ILE A N 1
ATOM 645 C CA . ILE A 1 82 ? 13.471 2.248 -21.702 1.00 87.25 82 ILE A CA 1
ATOM 646 C C . ILE A 1 82 ? 14.355 2.344 -20.459 1.00 87.25 82 ILE A C 1
ATOM 648 O O . ILE A 1 82 ? 13.881 2.572 -19.348 1.00 87.25 82 ILE A O 1
ATOM 652 N N . LYS A 1 83 ? 15.666 2.192 -20.653 1.00 86.06 83 LYS A N 1
ATOM 653 C CA . LYS A 1 83 ? 16.670 2.464 -19.624 1.00 86.06 83 LYS A CA 1
ATOM 654 C C . LYS A 1 83 ? 17.267 3.832 -19.922 1.00 86.06 83 LYS A C 1
ATOM 656 O O . LYS A 1 83 ? 17.851 4.015 -20.981 1.00 86.06 83 LYS A O 1
ATOM 661 N N . VAL A 1 84 ? 17.124 4.782 -19.000 1.00 82.50 84 VAL A N 1
ATOM 662 C CA . VAL A 1 84 ? 17.519 6.189 -19.218 1.00 82.50 84 VAL A CA 1
ATOM 663 C C . VAL A 1 84 ? 19.001 6.335 -19.586 1.00 82.50 84 VAL A C 1
ATOM 665 O O . VAL A 1 84 ? 19.356 7.176 -20.405 1.00 82.50 84 VAL A O 1
ATOM 668 N N . ASP A 1 85 ? 19.853 5.462 -19.045 1.00 83.50 85 ASP A N 1
ATOM 669 C CA . ASP A 1 85 ? 21.298 5.463 -19.306 1.00 83.50 85 ASP A CA 1
ATOM 670 C C . ASP A 1 85 ? 21.700 4.677 -20.570 1.00 83.50 85 ASP A C 1
ATOM 672 O O . ASP A 1 85 ? 22.877 4.634 -20.939 1.00 83.50 85 ASP A O 1
ATOM 676 N N . ASP A 1 86 ? 20.738 4.040 -21.242 1.00 87.56 86 ASP A N 1
ATOM 677 C CA . ASP A 1 86 ? 20.970 3.245 -22.441 1.00 87.56 86 ASP A CA 1
ATOM 678 C C . ASP A 1 86 ? 20.831 4.113 -23.698 1.00 87.56 86 ASP A C 1
ATOM 680 O O . ASP A 1 86 ? 19.737 4.327 -24.237 1.00 87.56 86 ASP A O 1
ATOM 684 N N . LYS A 1 87 ? 21.989 4.586 -24.175 1.00 84.69 87 LYS A N 1
ATOM 685 C CA . LYS A 1 87 ? 22.141 5.421 -25.378 1.00 84.69 87 LYS A CA 1
ATOM 686 C C . LYS A 1 87 ? 21.598 4.771 -26.655 1.00 84.69 87 LYS A C 1
ATOM 688 O O . LYS A 1 87 ? 21.389 5.483 -27.641 1.00 84.69 87 LYS A O 1
ATOM 693 N N . ASP A 1 88 ? 21.365 3.458 -26.647 1.00 86.88 88 ASP A N 1
ATOM 694 C CA . ASP A 1 88 ? 20.809 2.735 -27.788 1.00 86.88 88 ASP A CA 1
ATOM 695 C C . ASP A 1 88 ? 19.270 2.788 -27.821 1.00 86.88 88 ASP A C 1
ATOM 697 O O . ASP A 1 88 ? 18.665 2.477 -28.852 1.00 86.88 88 ASP A O 1
ATOM 701 N N . THR A 1 89 ? 18.622 3.224 -26.731 1.00 87.56 89 THR A N 1
ATOM 702 C CA . THR A 1 89 ? 17.152 3.264 -26.612 1.00 87.56 89 THR A CA 1
ATOM 703 C C . THR A 1 89 ? 16.560 4.661 -26.758 1.00 87.56 89 THR A C 1
ATOM 705 O O . THR A 1 89 ? 15.539 4.814 -27.436 1.00 87.56 89 THR A O 1
ATOM 708 N N . ILE A 1 90 ? 17.196 5.682 -26.178 1.00 93.31 90 ILE A N 1
ATOM 709 C CA . ILE A 1 90 ? 16.757 7.079 -26.253 1.00 93.31 90 ILE A CA 1
ATOM 710 C C . ILE A 1 90 ? 17.945 8.035 -26.403 1.00 93.31 90 ILE A C 1
ATOM 712 O O . ILE A 1 90 ? 19.049 7.765 -25.936 1.00 93.31 90 ILE A O 1
ATOM 716 N N . GLU A 1 91 ? 17.711 9.180 -27.039 1.00 94.19 91 GLU A N 1
ATOM 717 C CA . GLU A 1 91 ? 18.631 10.319 -27.042 1.00 94.19 91 GLU A CA 1
ATOM 718 C C . GLU A 1 91 ? 17.893 11.615 -26.705 1.00 94.19 91 GLU A C 1
ATOM 720 O O . GLU A 1 91 ? 16.733 11.786 -27.083 1.00 94.19 91 GLU A O 1
ATOM 725 N N . ILE A 1 92 ? 18.567 12.528 -26.006 1.00 94.81 92 ILE A N 1
ATOM 726 C CA . ILE A 1 92 ? 18.075 13.893 -25.798 1.00 94.81 92 ILE A CA 1
ATOM 727 C C . ILE A 1 92 ? 18.286 14.660 -27.104 1.00 94.81 92 ILE A C 1
ATOM 729 O O . ILE A 1 92 ? 19.402 14.678 -27.623 1.00 94.81 92 ILE A O 1
ATOM 733 N N . ALA A 1 93 ? 17.232 15.288 -27.622 1.00 94.56 93 ALA A N 1
ATOM 734 C CA . ALA A 1 93 ? 17.356 16.199 -28.754 1.00 94.56 93 ALA A CA 1
ATOM 735 C C . ALA A 1 93 ? 17.947 17.534 -28.280 1.00 94.56 93 ALA A C 1
ATOM 737 O O . ALA A 1 93 ? 17.497 18.087 -27.270 1.00 94.56 93 ALA A O 1
ATOM 738 N N . SER A 1 94 ? 18.952 18.047 -28.989 1.00 93.62 94 SER A N 1
ATOM 739 C CA . SER A 1 94 ? 19.546 19.345 -28.672 1.00 93.62 94 SER A CA 1
ATOM 740 C C . SER A 1 94 ? 18.531 20.452 -28.940 1.00 93.62 94 SER A C 1
ATOM 742 O O . SER A 1 94 ? 17.763 20.394 -29.896 1.00 93.62 94 SER A O 1
ATOM 744 N N . GLU A 1 95 ? 18.546 21.504 -28.126 1.00 90.94 95 GLU A N 1
ATOM 745 C CA . GLU A 1 95 ? 17.652 22.660 -28.302 1.00 90.94 95 GLU A CA 1
ATOM 746 C C . GLU A 1 95 ? 17.869 23.371 -29.644 1.00 90.94 95 GLU A C 1
ATOM 748 O O . GLU A 1 95 ? 16.949 23.985 -30.185 1.00 90.94 95 GLU A O 1
ATOM 753 N N . MET A 1 96 ? 19.081 23.236 -30.187 1.00 90.81 96 MET A N 1
ATOM 754 C CA . MET A 1 96 ? 19.495 23.808 -31.466 1.00 90.81 96 MET A CA 1
ATOM 755 C C . MET A 1 96 ? 19.234 22.882 -32.659 1.00 90.81 96 MET A C 1
ATOM 757 O O . MET A 1 96 ? 19.492 23.295 -33.786 1.00 90.81 96 MET A O 1
ATOM 761 N N . ASP A 1 97 ? 18.755 21.653 -32.437 1.00 93.12 97 ASP A N 1
ATOM 762 C CA . ASP A 1 97 ? 18.427 20.750 -33.540 1.00 93.12 97 ASP A CA 1
ATOM 763 C C . ASP A 1 97 ? 17.159 21.246 -34.249 1.00 93.12 97 ASP A C 1
ATOM 765 O O . ASP A 1 97 ? 16.132 21.527 -33.615 1.00 93.12 97 ASP A O 1
ATOM 769 N N . GLU A 1 98 ? 17.209 21.317 -35.581 1.00 92.81 98 GLU A N 1
ATOM 770 C CA . GLU A 1 98 ? 16.003 21.474 -36.390 1.00 92.81 98 GLU A CA 1
ATOM 771 C C . GLU A 1 98 ? 15.205 20.165 -36.366 1.00 92.81 98 GLU A C 1
ATOM 773 O O . GLU A 1 98 ? 15.762 19.065 -36.419 1.00 92.81 98 GLU A O 1
ATOM 778 N N . LEU A 1 99 ? 13.872 20.243 -36.335 1.00 89.75 99 LEU A N 1
ATOM 779 C CA . LEU A 1 99 ? 13.026 19.042 -36.368 1.00 89.75 99 LEU A CA 1
ATOM 780 C C . LEU A 1 99 ? 13.268 18.172 -37.609 1.00 89.75 99 LEU A C 1
ATOM 782 O O . LEU A 1 99 ? 13.076 16.954 -37.543 1.00 89.75 99 LEU A O 1
ATOM 786 N N . SER A 1 100 ? 13.689 18.771 -38.728 1.00 88.19 100 SER A N 1
ATOM 787 C CA . SER A 1 100 ? 14.116 18.038 -39.922 1.00 88.19 100 SER A CA 1
ATOM 788 C C . SER A 1 100 ? 15.339 17.155 -39.675 1.00 88.19 100 SER A C 1
ATOM 790 O O . SER A 1 100 ? 15.406 16.047 -40.213 1.00 88.19 100 SER A O 1
ATOM 792 N N . ASP A 1 101 ? 16.267 17.599 -38.829 1.00 88.88 101 ASP A N 1
ATOM 793 C CA . ASP A 1 101 ? 17.534 16.912 -38.557 1.00 88.88 101 ASP A CA 1
ATOM 794 C C . ASP A 1 101 ? 17.336 15.718 -37.617 1.00 88.88 101 ASP A C 1
ATOM 796 O O . ASP A 1 101 ? 18.037 14.705 -37.691 1.00 88.88 101 ASP A O 1
ATOM 800 N N . ILE A 1 102 ? 16.271 15.759 -36.813 1.00 86.50 102 ILE A N 1
ATOM 801 C CA . ILE A 1 102 ? 15.871 14.669 -35.917 1.00 86.50 102 ILE A CA 1
ATOM 802 C C . ILE A 1 102 ? 15.349 13.455 -36.707 1.00 86.50 102 ILE A C 1
ATOM 804 O O . ILE A 1 102 ? 15.101 12.411 -36.112 1.00 86.50 102 ILE A O 1
ATOM 808 N N . THR A 1 103 ? 15.278 13.510 -38.047 1.00 83.31 103 THR A N 1
ATOM 809 C CA . THR A 1 103 ? 14.998 12.354 -38.930 1.00 83.31 103 THR A CA 1
ATOM 810 C C . THR A 1 103 ? 13.772 11.542 -38.496 1.00 83.31 103 THR A C 1
ATOM 812 O O . THR A 1 103 ? 13.762 10.311 -38.537 1.00 83.31 103 THR A O 1
ATOM 815 N N . LEU A 1 104 ? 12.715 12.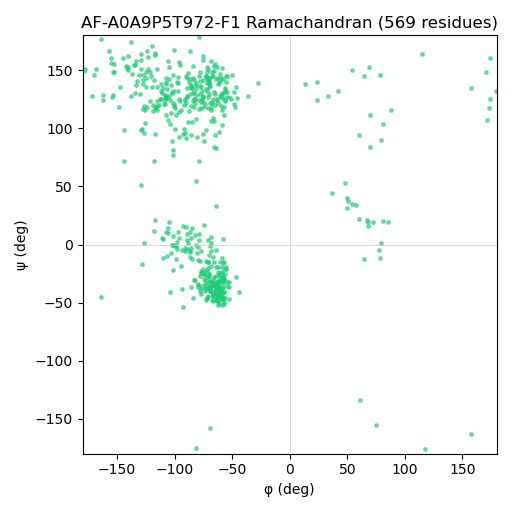240 -38.068 1.00 84.88 104 LEU A N 1
ATOM 816 C CA . LEU A 1 104 ? 11.484 11.599 -37.624 1.00 84.88 104 LEU A CA 1
ATOM 817 C C . LEU A 1 104 ? 10.676 11.102 -38.821 1.00 84.88 104 LEU A C 1
ATOM 819 O O . LEU A 1 104 ? 10.302 11.862 -39.717 1.00 84.88 104 LEU A O 1
ATOM 823 N N . SER A 1 105 ? 10.339 9.816 -38.817 1.00 85.56 105 SER A N 1
ATOM 824 C CA . SER A 1 105 ? 9.286 9.310 -39.695 1.00 85.56 105 SER A CA 1
ATOM 825 C C . SER A 1 105 ? 7.943 9.955 -39.325 1.00 85.56 105 SER A C 1
ATOM 827 O O . SER A 1 105 ? 7.698 10.289 -38.166 1.00 85.56 105 SER A O 1
ATOM 829 N N . LYS A 1 106 ? 7.019 10.078 -40.288 1.00 85.50 106 LYS A N 1
ATOM 830 C CA . LYS A 1 106 ? 5.681 10.678 -40.070 1.00 85.50 106 LYS A CA 1
ATOM 831 C C . LYS A 1 106 ? 4.853 9.993 -38.972 1.00 85.50 106 LYS A C 1
ATOM 833 O O . LYS A 1 106 ? 3.819 10.514 -38.560 1.00 85.50 106 LYS A O 1
ATOM 838 N N . THR A 1 107 ? 5.256 8.798 -38.556 1.00 87.00 107 THR A N 1
ATOM 839 C CA . THR A 1 107 ? 4.559 7.978 -37.568 1.00 87.00 107 THR A CA 1
ATOM 840 C C . THR A 1 107 ? 5.263 7.934 -36.221 1.00 87.00 107 THR A C 1
ATOM 842 O O . THR A 1 107 ? 4.653 7.420 -35.288 1.00 87.00 107 THR A O 1
ATOM 845 N N . GLN A 1 108 ? 6.492 8.446 -36.107 1.00 91.06 108 GLN A N 1
ATOM 846 C CA . GLN A 1 108 ? 7.271 8.423 -34.871 1.00 91.06 108 GLN A CA 1
ATOM 847 C C . GLN A 1 108 ? 6.728 9.400 -33.827 1.00 91.06 108 GLN A C 1
ATOM 849 O O . GLN A 1 108 ? 6.266 10.494 -34.156 1.00 91.06 108 GLN A O 1
ATOM 854 N N . VAL A 1 109 ? 6.808 8.983 -32.565 1.00 92.88 109 VAL A N 1
ATOM 855 C CA . VAL A 1 109 ? 6.371 9.745 -31.396 1.00 92.88 109 VAL A CA 1
ATOM 856 C C . VAL A 1 109 ? 7.597 10.233 -30.625 1.00 92.88 109 VAL A C 1
ATOM 858 O O . VAL A 1 109 ? 8.467 9.437 -30.269 1.00 92.88 109 VAL A O 1
ATOM 861 N N . LEU A 1 110 ? 7.656 11.536 -30.351 1.00 95.38 110 LEU A N 1
ATOM 862 C CA . LEU A 1 110 ? 8.630 12.128 -29.433 1.00 95.38 110 LEU A CA 1
ATOM 863 C C . LEU A 1 110 ? 8.139 12.028 -27.987 1.00 95.38 110 LEU A C 1
ATOM 865 O O . LEU A 1 110 ? 6.945 12.200 -27.720 1.00 95.38 110 LEU A O 1
ATOM 869 N N . LEU A 1 111 ? 9.060 11.794 -27.053 1.00 95.44 111 LEU A N 1
ATOM 870 C CA . LEU A 1 111 ? 8.755 11.802 -25.623 1.00 95.44 111 LEU A CA 1
ATOM 871 C C . LEU A 1 111 ? 9.130 13.165 -25.049 1.00 95.44 111 LEU A C 1
ATOM 873 O O . LEU A 1 111 ? 10.221 13.669 -25.299 1.00 95.44 111 LEU A O 1
ATOM 877 N N . VAL A 1 112 ? 8.234 13.761 -24.276 1.00 96.31 112 VAL A N 1
ATOM 878 C CA . VAL A 1 112 ? 8.456 15.051 -23.621 1.00 96.31 112 VAL A CA 1
ATOM 879 C C . VAL A 1 112 ? 8.410 14.839 -22.125 1.00 96.31 112 VAL A C 1
ATOM 881 O O . VAL A 1 112 ? 7.372 14.461 -21.585 1.00 96.31 112 VAL A O 1
ATOM 884 N N . GLN A 1 113 ? 9.525 15.101 -21.461 1.00 95.25 113 GLN A N 1
ATOM 885 C CA . GLN A 1 113 ? 9.661 14.942 -20.024 1.00 95.25 113 GLN A CA 1
ATOM 886 C C . GLN A 1 113 ? 9.741 16.315 -19.345 1.00 95.25 113 GLN A C 1
ATOM 888 O O . GLN A 1 113 ? 10.661 17.078 -19.642 1.00 95.25 113 GLN A O 1
ATOM 893 N N . PRO A 1 114 ? 8.825 16.645 -18.425 1.00 92.44 114 PRO A N 1
ATOM 894 C CA . PRO A 1 114 ? 8.955 17.817 -17.568 1.00 92.44 114 PRO A CA 1
ATOM 895 C C . PRO A 1 114 ? 10.095 17.649 -16.548 1.00 92.44 114 PRO A C 1
ATOM 897 O O . PRO A 1 114 ? 10.227 16.593 -15.932 1.00 92.44 114 PRO A O 1
ATOM 900 N N . HIS A 1 115 ? 10.909 18.687 -16.345 1.00 84.19 115 HIS A N 1
ATOM 901 C CA . HIS A 1 115 ? 11.998 18.706 -15.359 1.00 84.19 115 HIS A CA 1
ATOM 902 C C . HIS A 1 115 ? 11.502 18.851 -13.913 1.00 84.19 115 HIS A C 1
ATOM 904 O O . HIS A 1 115 ? 12.183 18.414 -12.986 1.00 84.19 115 HIS A O 1
ATOM 910 N N . ALA A 1 116 ? 10.324 19.446 -13.718 1.00 67.44 116 ALA A N 1
ATOM 911 C CA . ALA A 1 116 ? 9.634 19.476 -12.436 1.00 67.44 116 ALA A CA 1
ATOM 912 C C . ALA A 1 116 ? 8.725 18.249 -12.320 1.00 67.44 116 ALA A C 1
ATOM 914 O O . ALA A 1 116 ? 8.000 17.941 -13.266 1.00 67.44 116 ALA A O 1
ATOM 915 N N . ASP A 1 117 ? 8.746 17.570 -11.171 1.00 52.72 117 ASP A N 1
ATOM 916 C CA . ASP A 1 117 ? 7.828 16.466 -10.884 1.00 52.72 117 ASP A CA 1
ATOM 917 C C . ASP A 1 117 ? 6.387 17.004 -11.034 1.00 52.72 117 ASP A C 1
ATOM 919 O O . ASP A 1 117 ? 5.984 17.882 -10.265 1.00 52.72 117 ASP A O 1
ATOM 923 N N . PRO A 1 118 ? 5.608 16.582 -12.049 1.00 47.06 118 PRO A N 1
ATOM 924 C CA . PRO A 1 118 ? 4.407 17.305 -12.479 1.00 47.06 118 PRO A CA 1
ATOM 925 C C . PRO A 1 118 ? 3.206 17.147 -11.532 1.00 47.06 118 PRO A C 1
ATOM 927 O O . PRO A 1 118 ? 2.082 17.495 -11.887 1.00 47.06 118 PRO A O 1
ATOM 930 N N . LEU A 1 119 ? 3.422 16.688 -10.297 1.00 45.22 119 LEU A N 1
ATOM 931 C CA . LEU A 1 119 ? 2.391 16.505 -9.271 1.00 45.22 119 LEU A CA 1
ATOM 932 C C . LEU A 1 119 ? 1.784 17.823 -8.740 1.00 45.22 119 LEU A C 1
ATOM 934 O O . LEU A 1 119 ? 0.974 17.786 -7.819 1.00 45.22 119 LEU A O 1
ATOM 938 N N . GLY A 1 120 ? 2.130 18.977 -9.323 1.00 44.16 120 GLY A N 1
ATOM 939 C CA . GLY A 1 120 ? 1.576 20.289 -8.974 1.00 44.16 120 GLY A CA 1
ATOM 940 C C . GLY A 1 120 ? 0.526 20.871 -9.933 1.00 44.16 120 GLY A C 1
ATOM 941 O O . GLY A 1 120 ? -0.056 21.898 -9.594 1.00 44.16 120 GLY A O 1
ATOM 942 N N . VAL A 1 121 ? 0.252 20.271 -11.103 1.00 39.56 121 VAL A N 1
ATOM 943 C CA . VAL A 1 121 ? -0.760 20.798 -12.050 1.00 39.56 121 VAL A CA 1
ATOM 944 C C . VAL A 1 121 ? -1.954 19.838 -12.136 1.00 39.56 121 VAL A C 1
ATOM 946 O O . VAL A 1 121 ? -1.763 18.656 -12.429 1.00 39.56 121 VAL A O 1
ATOM 949 N N . PRO A 1 122 ? -3.196 20.303 -11.893 1.00 38.31 122 PRO A N 1
ATOM 950 C CA . PRO A 1 122 ? -4.365 19.440 -11.908 1.00 38.31 122 PRO A CA 1
ATOM 951 C C . PRO A 1 122 ? -4.640 18.957 -13.331 1.00 38.31 122 PRO A C 1
ATOM 953 O O . PRO A 1 122 ? -4.992 19.729 -14.222 1.00 38.31 122 PRO A O 1
ATOM 956 N N . ILE A 1 123 ? -4.530 17.645 -13.532 1.00 36.75 123 ILE A N 1
ATOM 957 C CA . ILE A 1 123 ? -5.174 16.971 -14.656 1.00 36.75 123 ILE A CA 1
ATOM 958 C C . ILE A 1 123 ? -6.675 17.226 -14.488 1.00 36.75 123 ILE A C 1
ATOM 960 O O . ILE A 1 123 ? -7.262 16.857 -13.468 1.00 36.75 123 ILE A O 1
ATOM 964 N N . THR A 1 124 ? -7.285 17.893 -15.466 1.00 38.69 124 THR A N 1
ATOM 965 C CA . THR A 1 124 ? -8.711 18.228 -15.500 1.00 38.69 124 THR A CA 1
ATOM 966 C C . THR A 1 124 ? -9.560 16.959 -15.562 1.00 38.69 124 THR A C 1
ATOM 968 O O . THR A 1 124 ? -10.008 16.505 -16.612 1.00 38.69 124 THR A O 1
ATOM 971 N N . SER A 1 125 ? -9.796 16.362 -14.397 1.00 36.47 125 SER A N 1
ATOM 972 C CA . SER A 1 125 ? -10.917 15.454 -14.200 1.00 36.47 125 SER A CA 1
ATOM 973 C C . SER A 1 125 ? -12.217 16.267 -14.254 1.00 36.47 125 SER A C 1
ATOM 975 O O . SER A 1 125 ? -12.277 17.395 -13.764 1.00 36.47 125 SER A O 1
ATOM 977 N N . ASN A 1 126 ? -13.281 15.692 -14.821 1.00 37.88 126 ASN A N 1
ATOM 978 C CA . ASN A 1 126 ? -14.631 16.280 -14.901 1.00 37.88 126 ASN A CA 1
ATOM 979 C C . ASN A 1 126 ? -15.261 16.647 -13.530 1.00 37.88 126 ASN A C 1
ATOM 981 O O . ASN A 1 126 ? -16.417 17.063 -13.481 1.00 37.88 126 ASN A O 1
ATOM 985 N N . LEU A 1 127 ? -14.539 16.505 -12.412 1.00 37.94 127 LEU A N 1
ATOM 986 C CA . LEU A 1 127 ? -14.992 16.898 -11.078 1.00 37.94 127 LEU A CA 1
ATOM 987 C C . LEU A 1 127 ? -15.150 18.423 -10.923 1.00 37.94 127 LEU A C 1
ATOM 989 O O . LEU A 1 127 ? -16.034 18.859 -10.190 1.00 37.94 127 LEU A O 1
ATOM 993 N N . ASP A 1 128 ? -14.336 19.231 -11.609 1.00 44.69 128 ASP A N 1
ATOM 994 C CA . ASP A 1 128 ? -14.158 20.660 -11.284 1.00 44.69 128 ASP A CA 1
ATOM 995 C C . ASP A 1 128 ? -15.384 21.546 -11.618 1.00 44.69 128 ASP A C 1
ATOM 997 O O . ASP A 1 128 ? -15.685 22.524 -10.932 1.00 44.69 128 ASP A O 1
ATOM 1001 N N . LEU A 1 129 ? -16.187 21.163 -12.618 1.00 37.94 129 LEU A N 1
ATOM 1002 C CA . LEU A 1 129 ? -17.393 21.918 -12.995 1.00 37.94 129 LEU A CA 1
ATOM 1003 C C . LEU A 1 129 ? -18.518 21.794 -11.952 1.00 37.94 129 LEU A C 1
ATOM 1005 O O . LEU A 1 129 ? -19.174 22.781 -11.625 1.00 37.94 129 LEU A O 1
ATOM 1009 N N . THR A 1 130 ? -18.671 20.615 -11.344 1.00 38.47 130 THR A N 1
ATOM 1010 C CA . THR A 1 130 ? -19.728 20.337 -10.353 1.00 38.47 130 THR A CA 1
ATOM 1011 C C . THR A 1 130 ? -19.552 21.175 -9.079 1.00 38.47 130 THR A C 1
ATOM 1013 O O . THR A 1 130 ? -20.522 21.652 -8.483 1.00 38.47 130 THR A O 1
ATOM 1016 N N . TYR A 1 131 ? -18.303 21.409 -8.669 1.00 38.28 131 TYR A N 1
ATOM 1017 C CA . TYR A 1 131 ? -17.987 22.199 -7.477 1.00 38.28 131 TYR A CA 1
ATOM 1018 C C . TYR A 1 131 ? -18.077 23.705 -7.726 1.00 38.28 131 TYR A C 1
ATOM 1020 O O . TYR A 1 131 ? -18.566 24.440 -6.863 1.00 38.28 131 TYR A O 1
ATOM 1028 N N . LYS A 1 132 ? -17.686 24.164 -8.920 1.00 37.44 132 LYS A N 1
ATOM 1029 C CA . LYS A 1 132 ? -17.839 25.563 -9.332 1.00 37.44 132 LYS A CA 1
ATOM 1030 C C . LYS A 1 132 ? -19.312 25.985 -9.369 1.00 37.44 132 LYS A C 1
ATOM 1032 O O . LYS A 1 132 ? -19.654 27.044 -8.838 1.00 37.44 132 LYS A O 1
ATOM 1037 N N . ASP A 1 133 ? -20.183 25.128 -9.899 1.00 39.22 133 ASP A N 1
ATOM 1038 C CA . ASP A 1 133 ? -21.623 25.390 -9.984 1.00 39.22 133 ASP A CA 1
ATOM 1039 C C . ASP A 1 133 ? -22.295 25.369 -8.603 1.00 39.22 133 ASP A C 1
ATOM 1041 O O . ASP A 1 133 ? -23.134 26.220 -8.307 1.00 39.22 133 ASP A O 1
ATOM 1045 N N . THR A 1 134 ? -21.850 24.489 -7.699 1.00 39.59 134 THR A N 1
ATOM 1046 C CA . THR A 1 134 ? -22.333 24.439 -6.305 1.00 39.59 134 THR A CA 1
ATOM 1047 C C . THR A 1 134 ? -21.985 25.719 -5.528 1.00 39.59 134 THR A C 1
ATOM 1049 O O . THR A 1 134 ? -22.798 26.229 -4.753 1.00 39.59 134 THR A O 1
ATOM 1052 N N . PHE A 1 135 ? -20.800 26.289 -5.766 1.00 33.66 135 PHE A N 1
ATOM 1053 C CA . PHE A 1 135 ? -20.358 27.526 -5.114 1.00 33.66 135 PHE A CA 1
ATOM 1054 C C . PHE A 1 135 ? -21.097 28.767 -5.650 1.00 33.66 135 PHE A C 1
ATOM 1056 O O . PHE A 1 135 ? -21.473 29.655 -4.882 1.00 33.66 135 PHE A O 1
ATOM 1063 N N . LEU A 1 136 ? -21.365 28.809 -6.960 1.00 39.16 136 LEU A N 1
ATOM 1064 C CA . LEU A 1 136 ? -22.190 29.842 -7.600 1.00 39.16 136 LEU A CA 1
ATOM 1065 C C . LEU A 1 136 ? -23.663 29.768 -7.159 1.00 39.16 136 LEU A C 1
ATOM 1067 O O . LEU A 1 136 ? -24.295 30.811 -6.965 1.00 39.16 136 LEU A O 1
ATOM 1071 N N . TYR A 1 137 ? -24.185 28.562 -6.925 1.00 40.72 137 TYR A N 1
ATOM 1072 C CA . TYR A 1 137 ? -25.559 28.317 -6.474 1.00 40.72 137 TYR A CA 1
ATOM 1073 C C . TYR A 1 137 ? -25.816 28.775 -5.025 1.00 40.72 137 TYR A C 1
ATOM 1075 O O . TYR A 1 137 ? -26.841 29.388 -4.729 1.00 40.72 137 TYR A O 1
ATOM 1083 N N . ALA A 1 138 ? -24.864 28.564 -4.109 1.00 37.41 138 ALA A N 1
ATOM 1084 C CA . ALA A 1 138 ? -24.972 29.053 -2.727 1.00 37.41 138 ALA A CA 1
ATOM 1085 C C . ALA A 1 138 ? -24.857 30.589 -2.619 1.00 37.41 138 ALA A C 1
ATOM 1087 O O . ALA A 1 138 ? -25.411 31.200 -1.706 1.00 37.41 138 ALA A O 1
ATOM 1088 N N . HIS A 1 139 ? -24.154 31.229 -3.560 1.00 38.78 139 HIS A N 1
ATOM 1089 C CA . HIS A 1 139 ? -24.004 32.684 -3.609 1.00 38.78 139 HIS A CA 1
ATOM 1090 C C . HIS A 1 139 ? -25.249 33.394 -4.164 1.00 38.78 139 HIS A C 1
ATOM 1092 O O . HIS A 1 139 ? -25.653 34.432 -3.644 1.00 38.78 139 HIS A O 1
ATOM 1098 N N . THR A 1 140 ? -25.880 32.823 -5.193 1.00 42.56 140 THR A N 1
ATOM 1099 C CA . THR A 1 140 ? -27.059 33.409 -5.858 1.00 42.56 140 THR A CA 1
ATOM 1100 C C . THR A 1 140 ? -28.335 33.347 -5.015 1.00 42.56 140 THR A C 1
ATOM 1102 O O . THR A 1 140 ? -29.209 34.190 -5.194 1.00 42.56 140 THR A O 1
ATOM 1105 N N . ASN A 1 141 ? -28.415 32.439 -4.036 1.00 44.12 141 ASN A N 1
ATOM 1106 C CA . ASN A 1 141 ? -29.568 32.308 -3.134 1.00 44.12 141 ASN A CA 1
ATOM 1107 C C . ASN A 1 141 ? -29.536 33.232 -1.898 1.00 44.12 141 ASN A C 1
ATOM 1109 O O . ASN A 1 141 ? -30.411 33.132 -1.041 1.00 44.12 141 ASN A O 1
ATOM 1113 N N . GLY A 1 142 ? -28.555 34.139 -1.783 1.00 37.78 142 GLY A N 1
ATOM 1114 C CA . GLY A 1 142 ? -28.566 35.199 -0.763 1.00 37.78 142 GLY A CA 1
ATOM 1115 C C . GLY A 1 142 ? -28.429 34.722 0.689 1.00 37.78 142 GLY A C 1
ATOM 1116 O O . GLY A 1 142 ? -28.798 35.450 1.605 1.00 37.78 142 GLY A O 1
ATOM 1117 N N . THR A 1 143 ? -27.900 33.519 0.920 1.00 39.53 143 THR A N 1
ATOM 1118 C CA . THR A 1 143 ? -27.861 32.896 2.253 1.00 39.53 143 THR A CA 1
ATOM 1119 C C . THR A 1 143 ? -26.892 33.537 3.259 1.00 39.53 143 THR A C 1
ATOM 1121 O O . THR A 1 143 ? -27.052 33.257 4.440 1.00 39.53 143 THR A O 1
ATOM 1124 N N . PHE A 1 144 ? -25.936 34.394 2.848 1.00 40.97 144 PHE A N 1
ATOM 1125 C CA . PHE A 1 144 ? -24.997 35.107 3.747 1.00 40.97 144 PHE A CA 1
ATOM 1126 C C . PHE A 1 144 ? -24.451 36.418 3.138 1.00 40.97 144 PHE A C 1
ATOM 1128 O O . PHE A 1 144 ? -24.373 36.557 1.914 1.00 40.97 144 PHE A O 1
ATOM 1135 N N . THR A 1 145 ? -24.018 37.364 3.983 1.00 47.72 145 THR A N 1
ATOM 1136 C CA . THR A 1 145 ? -23.434 38.670 3.615 1.00 47.72 145 THR A CA 1
ATOM 1137 C C . THR A 1 145 ? -21.977 38.823 4.085 1.00 47.72 145 THR A C 1
ATOM 1139 O O . THR A 1 145 ? -21.487 38.085 4.933 1.00 47.72 145 THR A O 1
ATOM 1142 N N . VAL A 1 146 ? -21.256 39.820 3.551 1.00 40.22 146 VAL A N 1
ATOM 1143 C CA . VAL A 1 146 ? -19.875 40.168 3.968 1.00 40.22 146 VAL A CA 1
ATOM 1144 C C . VAL A 1 146 ? -19.783 40.537 5.459 1.00 40.22 146 VAL A C 1
ATOM 1146 O O . VAL A 1 146 ? -18.703 40.467 6.035 1.00 40.22 146 VAL A O 1
ATOM 1149 N N . ALA A 1 147 ? -20.900 40.894 6.099 1.00 47.06 147 ALA A N 1
ATOM 1150 C CA . ALA A 1 147 ? -20.934 41.223 7.521 1.00 47.06 147 ALA A CA 1
ATOM 1151 C C . ALA A 1 147 ? -20.745 40.002 8.443 1.00 47.06 147 ALA A C 1
ATOM 1153 O O . ALA A 1 147 ? -20.457 40.190 9.619 1.00 47.06 147 ALA A O 1
ATOM 1154 N N . ASP A 1 148 ? -20.872 38.775 7.924 1.00 43.06 148 ASP A N 1
ATOM 1155 C CA . ASP A 1 148 ? -21.014 37.577 8.759 1.00 43.06 148 ASP A CA 1
ATOM 1156 C C . ASP A 1 148 ? -19.683 36.937 9.205 1.00 43.06 148 ASP A C 1
ATOM 1158 O O . ASP A 1 148 ? -19.705 36.048 10.054 1.00 43.06 148 ASP A O 1
ATOM 1162 N N . ILE A 1 149 ? -18.524 37.341 8.653 1.00 45.44 149 ILE A N 1
ATOM 1163 C CA . ILE A 1 149 ? -17.198 36.823 9.056 1.00 45.44 149 ILE A CA 1
ATOM 1164 C C . ILE A 1 149 ? -16.122 37.909 8.897 1.00 45.44 149 ILE A C 1
ATOM 1166 O O . ILE A 1 149 ? -15.823 38.329 7.777 1.00 45.44 149 ILE A O 1
ATOM 1170 N N . GLN A 1 150 ? -15.475 38.295 10.001 1.00 56.41 150 GLN A N 1
ATOM 1171 C CA . GLN A 1 150 ? -14.245 39.096 9.993 1.00 56.41 150 GLN A CA 1
ATOM 1172 C C . GLN A 1 150 ? -13.053 38.216 10.390 1.00 56.41 150 GLN A C 1
ATOM 1174 O O . GLN A 1 150 ? -13.095 37.525 11.408 1.00 56.41 150 GLN A O 1
ATOM 1179 N N . VAL A 1 151 ? -12.004 38.214 9.560 1.00 49.38 151 VAL A N 1
ATOM 1180 C CA . VAL A 1 151 ? -10.736 37.525 9.843 1.00 49.38 151 VAL A CA 1
ATOM 1181 C C . VAL A 1 151 ? -9.742 38.559 10.348 1.00 49.38 151 VAL A C 1
ATOM 1183 O O . VAL A 1 151 ? -9.382 39.486 9.616 1.00 49.38 151 VAL A O 1
ATOM 1186 N N . ILE A 1 152 ? -9.300 38.382 11.587 1.00 57.03 152 ILE A N 1
ATOM 1187 C CA . ILE A 1 152 ? -8.352 39.263 12.267 1.00 57.03 152 ILE A CA 1
ATOM 1188 C C . ILE A 1 152 ? -7.183 38.439 12.819 1.00 57.03 152 ILE A C 1
ATOM 1190 O O . ILE A 1 152 ? -7.347 37.277 13.194 1.00 57.03 152 ILE A O 1
ATOM 1194 N N . ASP A 1 153 ? -5.988 39.023 12.816 1.00 63.56 153 ASP A N 1
ATOM 1195 C CA . ASP A 1 153 ? -4.808 38.446 13.459 1.00 63.56 153 ASP A CA 1
ATOM 1196 C C . ASP A 1 153 ? -4.810 38.676 14.981 1.00 63.56 153 ASP A C 1
ATOM 1198 O O . ASP A 1 153 ? -5.686 39.347 15.532 1.00 63.56 153 ASP A O 1
ATOM 1202 N N . ASP A 1 154 ? -3.785 38.155 15.661 1.00 56.91 154 ASP A N 1
ATOM 1203 C CA . ASP A 1 154 ? -3.582 38.303 17.111 1.00 56.91 154 ASP A CA 1
ATOM 1204 C C . ASP A 1 154 ? -3.476 39.777 17.580 1.00 56.91 154 ASP A C 1
ATOM 1206 O O . ASP A 1 154 ? -3.530 40.048 18.778 1.00 56.91 154 ASP A O 1
ATOM 1210 N N . ASN A 1 155 ? -3.332 40.743 16.662 1.00 68.88 155 ASN A N 1
ATOM 1211 C CA . ASN A 1 155 ? -3.282 42.180 16.947 1.00 68.88 155 ASN A CA 1
ATOM 1212 C C . ASN A 1 155 ? -4.581 42.911 16.561 1.00 68.88 155 ASN A C 1
ATOM 1214 O O . ASN A 1 155 ? -4.595 44.145 16.519 1.00 68.88 155 ASN A O 1
ATOM 1218 N N . GLY A 1 156 ? -5.646 42.180 16.219 1.00 65.75 156 GLY A N 1
ATOM 1219 C CA . GLY A 1 156 ? -6.909 42.753 15.753 1.00 65.75 156 GLY A CA 1
ATOM 1220 C C . GLY A 1 156 ? -6.811 43.418 14.377 1.00 65.75 156 GLY A C 1
ATOM 1221 O O . GLY A 1 156 ? -7.678 44.209 14.008 1.00 65.75 156 GLY A O 1
ATOM 1222 N N . LYS A 1 157 ? -5.746 43.148 13.610 1.00 70.62 157 LYS A N 1
ATOM 1223 C CA . LYS A 1 157 ? -5.567 43.680 12.258 1.00 70.62 157 LYS A CA 1
ATOM 1224 C C . LYS A 1 157 ? -6.012 42.652 11.235 1.00 70.62 157 LYS A C 1
ATOM 1226 O O . LYS A 1 157 ? -5.776 41.457 11.375 1.00 70.62 157 LYS A O 1
ATOM 1231 N N . VAL A 1 158 ? -6.604 43.132 10.147 1.00 57.94 158 VAL A N 1
ATOM 1232 C CA . VAL A 1 158 ? -6.845 42.298 8.967 1.00 57.94 158 VAL A CA 1
ATOM 1233 C C . VAL A 1 158 ? -5.479 41.895 8.392 1.00 57.94 158 VAL A C 1
ATOM 1235 O O . VAL A 1 158 ? -4.718 42.798 8.021 1.00 57.94 158 VAL A O 1
ATOM 1238 N N . PRO A 1 159 ? -5.149 40.595 8.295 1.00 56.31 159 PRO A N 1
ATOM 1239 C CA . PRO A 1 159 ? -3.845 40.153 7.809 1.00 56.31 159 PRO A CA 1
ATOM 1240 C C . PRO A 1 159 ? -3.507 40.718 6.419 1.00 56.31 159 PRO A C 1
ATOM 1242 O O . PRO A 1 159 ? -4.377 40.847 5.556 1.00 56.31 159 PRO A O 1
ATOM 1245 N N . GLU A 1 160 ? -2.230 41.017 6.164 1.00 55.53 160 GLU A N 1
ATOM 1246 C CA . GLU A 1 160 ? -1.771 41.666 4.920 1.00 55.53 160 GLU A CA 1
ATOM 1247 C C . GLU A 1 160 ? -2.206 40.914 3.646 1.00 55.53 160 GLU A C 1
ATOM 1249 O O . GLU A 1 160 ? -2.582 41.527 2.645 1.00 55.53 160 GLU A O 1
ATOM 1254 N N . PHE A 1 161 ? -2.236 39.578 3.683 1.00 51.91 161 PHE A N 1
ATOM 1255 C CA . PHE A 1 161 ? -2.669 38.769 2.542 1.00 51.91 161 PHE A CA 1
ATOM 1256 C C . PHE A 1 161 ? -4.167 38.940 2.224 1.00 51.91 161 PHE A C 1
ATOM 1258 O O . PHE A 1 161 ? -4.537 38.936 1.049 1.00 51.91 161 PHE A O 1
ATOM 1265 N N . VAL A 1 162 ? -5.019 39.155 3.239 1.00 48.22 162 VAL A N 1
ATOM 1266 C CA . VAL A 1 162 ? -6.454 39.447 3.066 1.00 48.22 162 VAL A CA 1
ATOM 1267 C C . VAL A 1 162 ? -6.620 40.806 2.389 1.00 48.22 162 VAL A C 1
ATOM 1269 O O . VAL A 1 162 ? -7.383 40.935 1.433 1.00 48.22 162 VAL A O 1
ATOM 1272 N N . GLN A 1 163 ? -5.834 41.805 2.805 1.00 53.22 163 GLN A N 1
ATOM 1273 C CA . GLN A 1 163 ? -5.836 43.135 2.184 1.00 53.22 163 GLN A CA 1
ATOM 1274 C C . GLN A 1 163 ? -5.384 43.080 0.716 1.00 53.22 163 GLN A C 1
ATOM 1276 O O . GLN A 1 163 ? -5.990 43.702 -0.159 1.00 53.22 163 GLN A O 1
ATOM 1281 N N . LYS A 1 164 ? -4.339 42.294 0.425 1.00 50.84 164 LYS A N 1
ATOM 1282 C CA . LYS A 1 164 ? -3.831 42.075 -0.936 1.00 50.84 164 LYS A CA 1
ATOM 1283 C C . LYS A 1 164 ? -4.874 41.393 -1.829 1.00 50.84 164 LYS A C 1
ATOM 1285 O O . LYS A 1 164 ? -4.996 41.758 -2.997 1.00 50.84 164 LYS A O 1
ATOM 1290 N N . HIS A 1 165 ? -5.649 40.457 -1.281 1.00 43.28 165 HIS A N 1
ATOM 1291 C CA . HIS A 1 165 ? -6.711 39.750 -1.994 1.00 43.28 165 HIS A CA 1
ATOM 1292 C C . HIS A 1 165 ? -7.934 40.640 -2.277 1.00 43.28 165 HIS A C 1
ATOM 1294 O O . HIS A 1 165 ? -8.388 40.694 -3.416 1.00 43.28 165 HIS A O 1
ATOM 1300 N N . GLU A 1 166 ? -8.420 41.415 -1.301 1.00 48.31 166 GLU A N 1
ATOM 1301 C CA . GLU A 1 166 ? -9.521 42.379 -1.507 1.00 48.31 166 GLU A CA 1
ATOM 1302 C C . GLU A 1 166 ? -9.168 43.435 -2.570 1.00 48.31 166 GLU A C 1
ATOM 1304 O O . GLU A 1 166 ? -9.992 43.780 -3.424 1.00 48.31 166 GLU A O 1
ATOM 1309 N N . LYS A 1 167 ? -7.901 43.873 -2.594 1.00 54.22 167 LYS A N 1
ATOM 1310 C CA . LYS A 1 167 ? -7.360 44.748 -3.642 1.00 54.22 167 LYS A CA 1
ATOM 1311 C C . LYS A 1 167 ? -7.343 44.070 -5.017 1.00 54.22 167 LYS A C 1
ATOM 1313 O O . LYS A 1 167 ? -7.653 44.717 -6.014 1.00 54.22 167 LYS A O 1
ATOM 1318 N N . MET A 1 168 ? -7.006 42.782 -5.075 1.00 40.75 168 MET A N 1
ATOM 1319 C CA . MET A 1 168 ? -6.984 41.989 -6.311 1.00 40.75 168 MET A CA 1
ATOM 1320 C C . MET A 1 168 ? -8.394 41.738 -6.871 1.00 40.75 168 MET A C 1
ATOM 1322 O O . MET A 1 168 ? -8.571 41.693 -8.084 1.00 40.75 168 MET A O 1
ATOM 1326 N N . LEU A 1 169 ? -9.405 41.642 -6.002 1.00 42.97 169 LEU A N 1
ATOM 1327 C CA . LEU A 1 169 ? -10.816 41.490 -6.376 1.00 42.97 169 LEU A CA 1
ATOM 1328 C C . LEU A 1 169 ? -11.509 42.812 -6.763 1.00 42.97 169 LEU A C 1
ATOM 1330 O O . LEU A 1 169 ? -12.699 42.805 -7.080 1.00 42.97 169 LEU A O 1
ATOM 1334 N N . GLY A 1 170 ? -10.806 43.951 -6.724 1.00 43.25 170 GLY A N 1
ATOM 1335 C CA . GLY A 1 170 ? -11.346 45.257 -7.121 1.00 43.25 170 GLY A CA 1
ATOM 1336 C C . GLY A 1 170 ? -12.444 45.805 -6.200 1.00 43.25 170 GLY A C 1
ATOM 1337 O O . GLY A 1 170 ? -13.219 46.673 -6.607 1.00 43.25 170 GLY A O 1
ATOM 1338 N N . ARG A 1 171 ? -12.542 45.313 -4.961 1.00 47.59 171 ARG A N 1
ATOM 1339 C CA . ARG A 1 171 ? -13.567 45.743 -4.000 1.00 47.59 171 ARG A CA 1
ATOM 1340 C C . ARG A 1 171 ? -13.104 46.993 -3.252 1.00 47.59 171 ARG A C 1
ATOM 1342 O O . ARG A 1 171 ? -11.959 47.090 -2.819 1.00 47.59 171 ARG A O 1
ATOM 1349 N N . LYS A 1 172 ? -13.995 47.979 -3.090 1.00 42.75 172 LYS A N 1
ATOM 1350 C CA . LYS A 1 172 ? -13.720 49.153 -2.244 1.00 42.75 172 LYS A CA 1
ATOM 1351 C C . LYS A 1 172 ? -13.845 48.754 -0.776 1.00 42.75 172 LYS A C 1
ATOM 1353 O O . LYS A 1 172 ? -14.878 48.228 -0.370 1.00 42.75 172 LYS A O 1
ATOM 1358 N N . GLN A 1 173 ? -12.818 49.060 0.010 1.00 43.12 173 GLN A N 1
ATOM 1359 C CA . GLN A 1 173 ? -12.827 48.901 1.460 1.00 43.12 173 GLN A CA 1
ATOM 1360 C C . GLN A 1 173 ? -13.977 49.732 2.057 1.00 43.12 173 GLN A C 1
ATOM 1362 O O . GLN A 1 173 ? -13.976 50.958 1.944 1.00 43.12 173 GLN A O 1
ATOM 1367 N N . LYS A 1 174 ? -14.970 49.083 2.676 1.00 43.84 174 LYS A N 1
ATOM 1368 C CA . LYS A 1 174 ? -15.901 49.762 3.586 1.00 43.84 174 LYS A CA 1
ATOM 1369 C C . LYS A 1 174 ? -15.337 49.628 4.993 1.00 43.84 174 LYS A C 1
ATOM 1371 O O . LYS A 1 174 ? -15.511 48.598 5.634 1.00 43.84 174 LYS A O 1
ATOM 1376 N N . VAL A 1 175 ? -14.606 50.649 5.431 1.00 42.81 175 VAL A N 1
ATOM 1377 C CA . VAL A 1 175 ? -14.260 50.803 6.848 1.00 42.81 175 VAL A CA 1
ATOM 1378 C C . VAL A 1 175 ? -15.539 51.227 7.581 1.00 42.81 175 VAL A C 1
ATOM 1380 O O . VAL A 1 175 ? -16.239 52.099 7.066 1.00 42.81 175 VAL A O 1
ATOM 1383 N N . PRO A 1 176 ? -15.879 50.622 8.728 1.00 41.22 176 PRO A N 1
ATOM 1384 C CA . PRO A 1 176 ? -17.007 51.057 9.546 1.00 41.22 176 PRO A CA 1
ATOM 1385 C C . PRO A 1 176 ? -16.896 52.543 9.946 1.00 41.22 176 PRO A C 1
ATOM 1387 O O . PRO A 1 176 ? -15.829 53.003 10.362 1.00 41.22 176 PRO A O 1
ATOM 1390 N N . ASP A 1 177 ? -17.995 53.299 9.833 1.00 43.31 177 ASP A N 1
ATOM 1391 C CA . ASP A 1 177 ? -18.040 54.756 10.074 1.00 43.31 177 ASP A CA 1
ATOM 1392 C C . ASP A 1 177 ? -17.650 55.166 11.512 1.00 43.31 177 ASP A C 1
ATOM 1394 O O . ASP A 1 177 ? -17.304 56.317 11.774 1.00 43.31 177 ASP A O 1
ATOM 1398 N N . ASN A 1 178 ? -17.620 54.221 12.452 1.00 46.06 178 ASN A N 1
ATOM 1399 C CA . ASN A 1 178 ? -17.257 54.427 13.855 1.00 46.06 178 ASN A CA 1
ATOM 1400 C C . ASN A 1 178 ? -15.740 54.526 14.130 1.00 46.06 178 ASN A C 1
ATOM 1402 O O . ASN A 1 178 ? -15.358 54.689 15.285 1.00 46.06 178 ASN A O 1
ATOM 1406 N N . MET A 1 179 ? -14.872 54.499 13.109 1.00 39.78 179 MET A N 1
ATOM 1407 C CA . MET A 1 179 ? -13.434 54.810 13.251 1.00 39.78 179 MET A CA 1
ATOM 1408 C C . MET A 1 179 ? -13.036 56.227 12.781 1.00 39.78 179 MET A C 1
ATOM 1410 O O . MET A 1 179 ? -11.850 56.554 12.755 1.00 39.78 179 MET A O 1
ATOM 1414 N N . ARG A 1 180 ? -13.996 57.103 12.438 1.00 41.25 180 ARG A N 1
ATOM 1415 C CA . ARG A 1 180 ? -13.745 58.526 12.119 1.00 41.25 180 ARG A CA 1
ATOM 1416 C C . ARG A 1 180 ? -14.457 59.485 13.082 1.00 41.25 180 ARG A C 1
ATOM 1418 O O . ARG A 1 180 ? -15.381 60.193 12.709 1.00 41.25 180 ARG A O 1
ATOM 1425 N N . ALA A 1 181 ? -13.967 59.547 14.313 1.00 35.59 181 ALA A N 1
ATOM 1426 C CA . ALA A 1 181 ? -14.045 60.701 15.216 1.00 35.59 181 ALA A CA 1
ATOM 1427 C C . ALA A 1 181 ? -12.975 60.446 16.295 1.00 35.59 181 ALA A C 1
ATOM 1429 O O . ALA A 1 181 ? -12.920 59.343 16.817 1.00 35.59 181 ALA A O 1
ATOM 1430 N N . SER A 1 182 ? -12.035 61.316 16.650 1.00 34.09 182 SER A N 1
ATOM 1431 C CA . SER A 1 182 ? -11.987 62.772 16.620 1.00 34.09 182 SER A CA 1
ATOM 1432 C C . SER A 1 182 ? -10.523 63.227 16.725 1.00 34.09 182 SER A C 1
ATOM 1434 O O . SER A 1 182 ? -9.855 62.921 17.710 1.00 34.09 182 SER A O 1
ATOM 1436 N N . GLU A 1 183 ? -10.047 64.017 15.767 1.00 32.75 183 GLU A N 1
ATOM 1437 C CA . GLU A 1 183 ? -8.997 65.004 16.027 1.00 32.75 183 GLU A CA 1
ATOM 1438 C C . GLU A 1 183 ? -9.686 66.363 16.103 1.00 32.75 183 GLU A C 1
ATOM 1440 O O . GLU A 1 183 ? -10.236 66.826 15.105 1.00 32.75 183 GLU A O 1
ATOM 1445 N N . THR A 1 184 ? -9.697 66.990 17.282 1.00 33.09 184 THR A N 1
ATOM 1446 C CA . THR A 1 184 ? -9.473 68.437 17.430 1.00 33.09 184 THR A CA 1
ATOM 1447 C C . THR A 1 184 ? -9.346 68.839 18.907 1.00 33.09 184 THR A C 1
ATOM 1449 O O . THR A 1 184 ? -10.230 68.591 19.715 1.00 33.09 184 THR A O 1
ATOM 1452 N N . ASN A 1 185 ? -8.249 69.559 19.171 1.00 31.62 185 ASN A N 1
ATOM 1453 C CA . ASN A 1 185 ? -8.019 70.583 20.198 1.00 31.62 185 ASN A CA 1
ATOM 1454 C C . ASN A 1 185 ? -7.681 70.204 21.656 1.00 31.62 185 ASN A C 1
ATOM 1456 O O . ASN A 1 185 ? -8.531 69.900 22.481 1.00 31.62 185 ASN A O 1
ATOM 1460 N N . MET A 1 186 ? -6.378 70.378 21.932 1.00 30.83 186 MET A N 1
ATOM 1461 C CA . MET A 1 186 ? -5.743 71.100 23.051 1.00 30.83 186 MET A CA 1
ATOM 1462 C C . MET A 1 186 ? -6.528 71.300 24.358 1.00 30.83 186 MET A C 1
ATOM 1464 O O . MET A 1 186 ? -7.501 72.045 24.404 1.00 30.83 186 MET A O 1
ATOM 1468 N N . GLY A 1 187 ? -5.923 70.841 25.459 1.00 26.03 187 GLY A N 1
ATOM 1469 C CA . GLY A 1 187 ? -6.158 71.393 26.793 1.00 26.03 187 GLY A CA 1
ATOM 1470 C C . GLY A 1 187 ? -5.507 70.573 27.903 1.00 26.03 187 GLY A C 1
ATOM 1471 O O . GLY A 1 187 ? -5.968 69.485 28.219 1.00 26.03 187 GLY A O 1
ATOM 1472 N N . GLN A 1 188 ? -4.429 71.098 28.490 1.00 30.14 188 GLN A N 1
ATOM 1473 C CA . GLN A 1 188 ? -3.845 70.630 29.753 1.00 30.14 188 GLN A CA 1
ATOM 1474 C C . GLN A 1 188 ? -4.890 70.638 30.882 1.00 30.14 188 GLN A C 1
ATOM 1476 O O . GLN A 1 188 ? -5.598 71.633 30.999 1.00 30.14 188 GLN A O 1
ATOM 1481 N N . ALA A 1 189 ? -4.895 69.623 31.756 1.00 27.11 189 ALA A N 1
ATOM 1482 C CA . ALA A 1 189 ? -4.987 69.770 33.222 1.00 27.11 189 ALA A CA 1
ATOM 1483 C C . ALA A 1 189 ? -5.147 68.410 33.938 1.00 27.11 189 ALA A C 1
ATOM 1485 O O . ALA A 1 189 ? -6.110 67.684 33.736 1.00 27.11 189 ALA A O 1
ATOM 1486 N N . SER A 1 190 ? -4.143 68.101 34.761 1.00 27.12 190 SER A N 1
ATOM 1487 C CA . SER A 1 190 ? -4.194 67.620 36.154 1.00 27.12 190 SER A CA 1
ATOM 1488 C C . SER A 1 190 ? -5.417 66.893 36.757 1.00 27.12 190 SER A C 1
ATOM 1490 O O . SER A 1 190 ? -6.523 67.418 36.760 1.00 27.12 190 SER A O 1
ATOM 1492 N N . PHE A 1 191 ? -5.045 65.877 37.555 1.00 24.86 191 PHE A N 1
ATOM 1493 C CA . PHE A 1 191 ? -5.513 65.528 38.916 1.00 24.86 191 PHE A CA 1
ATOM 1494 C C . PHE A 1 191 ? -6.745 64.618 39.119 1.00 24.86 191 PHE A C 1
ATOM 1496 O O . PHE A 1 191 ? -7.871 64.999 38.844 1.00 24.86 191 PHE A O 1
ATOM 1503 N N . ASN A 1 192 ? -6.432 63.452 39.715 1.00 24.64 192 ASN A N 1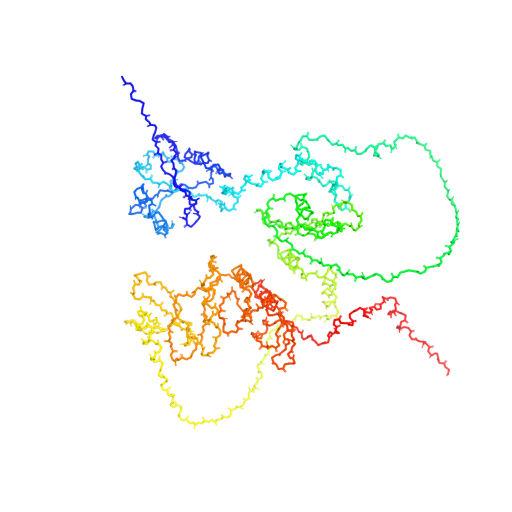
ATOM 1504 C CA . ASN A 1 192 ? -6.948 62.845 40.956 1.00 24.64 192 ASN A CA 1
ATOM 1505 C C . ASN A 1 192 ? -8.443 62.609 41.227 1.00 24.64 192 ASN A C 1
ATOM 1507 O O . ASN A 1 192 ? -9.297 63.437 40.948 1.00 24.64 192 ASN A O 1
ATOM 1511 N N . GLU A 1 193 ? -8.616 61.543 42.031 1.00 26.47 193 GLU A N 1
ATOM 1512 C CA . GLU A 1 193 ? -9.691 61.301 43.010 1.00 26.47 193 GLU A CA 1
ATOM 1513 C C . GLU A 1 193 ? -11.041 60.840 42.439 1.00 26.47 193 GLU A C 1
ATOM 1515 O O . GLU A 1 193 ? -11.456 61.256 41.370 1.00 26.47 193 GLU A O 1
ATOM 1520 N N . TYR A 1 194 ? -11.836 59.989 43.085 1.00 26.95 194 TYR A N 1
ATOM 1521 C CA . TYR A 1 194 ? -11.736 59.067 44.226 1.00 26.95 194 TYR A CA 1
ATOM 1522 C C . TYR A 1 194 ? -13.133 58.404 44.281 1.00 26.95 194 TYR A C 1
ATOM 1524 O O . TYR A 1 194 ? -14.114 59.080 43.981 1.00 26.95 194 TYR A O 1
ATOM 1532 N N . PHE A 1 195 ? -13.207 57.164 44.776 1.00 25.34 195 PHE A N 1
ATOM 1533 C CA . PHE A 1 195 ? -14.363 56.569 45.481 1.00 25.34 195 PHE A CA 1
ATOM 1534 C C . PHE A 1 195 ? -15.661 56.265 44.688 1.00 25.34 195 PHE A C 1
ATOM 1536 O O . PHE A 1 195 ? -16.004 56.953 43.741 1.00 25.34 195 PHE A O 1
ATOM 1543 N N . ASP A 1 196 ? -16.515 55.298 45.038 1.00 26.91 196 ASP A N 1
ATOM 1544 C CA . ASP A 1 196 ? -16.529 54.152 45.968 1.00 26.91 196 ASP A CA 1
ATOM 1545 C C . ASP A 1 196 ? -17.955 53.559 45.924 1.00 26.91 196 ASP A C 1
ATOM 1547 O O . ASP A 1 196 ? -18.891 54.277 45.577 1.00 26.91 196 ASP A O 1
ATOM 1551 N N . CYS A 1 197 ? -18.084 52.303 46.370 1.00 24.31 197 CYS A N 1
ATOM 1552 C CA . CYS A 1 197 ? -19.289 51.657 46.910 1.00 24.31 197 CYS A CA 1
ATOM 1553 C C . CYS A 1 197 ? -20.498 51.456 45.965 1.00 24.31 197 CYS A C 1
ATOM 1555 O O . CYS A 1 197 ? -20.828 52.279 45.129 1.00 24.31 197 CYS A O 1
ATOM 1557 N N . SER A 1 198 ? -21.294 50.392 46.047 1.00 26.45 198 SER A N 1
ATOM 1558 C CA . SER A 1 198 ? -21.363 49.242 46.950 1.00 26.45 198 SER A CA 1
ATOM 1559 C C . SER A 1 198 ? -22.516 48.344 46.473 1.00 26.45 198 SER A C 1
ATOM 1561 O O . SER A 1 198 ? -23.496 48.851 45.939 1.00 26.45 198 SER A O 1
ATOM 1563 N N . THR A 1 199 ? -22.364 47.037 46.705 1.00 31.75 199 THR A N 1
ATOM 1564 C CA . THR A 1 199 ? -23.380 46.031 47.090 1.00 31.75 199 THR A CA 1
ATOM 1565 C C . THR A 1 199 ? -24.820 46.143 46.581 1.00 31.75 199 THR A C 1
ATOM 1567 O O . THR A 1 199 ? -25.527 47.074 46.947 1.00 31.75 199 THR A O 1
ATOM 1570 N N . GLU A 1 200 ? -25.322 45.049 46.002 1.00 30.89 200 GLU A N 1
ATOM 1571 C CA . GLU A 1 200 ? -26.576 44.453 46.484 1.00 30.89 200 GLU A CA 1
ATOM 1572 C C . GLU A 1 200 ? -26.638 42.944 46.190 1.00 30.89 200 GLU A C 1
ATOM 1574 O O . GLU A 1 200 ? -26.389 42.482 45.076 1.00 30.89 200 GLU A O 1
ATOM 1579 N N . ASP A 1 201 ? -26.934 42.196 47.253 1.00 32.72 201 ASP A N 1
ATOM 1580 C CA . ASP A 1 201 ? -27.283 40.780 47.286 1.00 32.72 201 ASP A CA 1
ATOM 1581 C C . ASP A 1 201 ? -28.602 40.514 46.548 1.00 32.72 201 ASP A C 1
ATOM 1583 O O . ASP A 1 201 ? -29.586 41.225 46.741 1.00 32.72 201 ASP A O 1
ATOM 1587 N N . SER A 1 202 ? -28.697 39.391 45.835 1.00 31.44 202 SER A N 1
ATOM 1588 C CA . SER A 1 202 ? -29.943 38.614 45.839 1.00 31.44 202 SER A CA 1
ATOM 1589 C C . SER A 1 202 ? -29.688 37.143 45.524 1.00 31.44 202 SER A C 1
ATOM 1591 O O . SER A 1 202 ? -29.036 36.759 44.556 1.00 31.44 202 SER A O 1
ATOM 1593 N N . SER A 1 203 ? -30.200 36.317 46.426 1.00 34.47 203 SER A N 1
ATOM 1594 C CA . SER A 1 203 ? -30.179 34.864 46.433 1.00 34.47 203 SER A CA 1
ATOM 1595 C C . SER A 1 203 ? -31.412 34.306 45.713 1.00 34.47 203 SER A C 1
ATOM 1597 O O . SER A 1 203 ? -32.506 34.858 45.815 1.00 34.47 203 SER A O 1
ATOM 1599 N N . GLY A 1 204 ? -31.257 33.175 45.020 1.00 29.00 204 GLY A N 1
ATOM 1600 C CA . GLY A 1 204 ? -32.377 32.419 44.451 1.00 29.00 204 GLY A CA 1
ATOM 1601 C C . GLY A 1 204 ? -31.917 31.246 43.569 1.00 29.00 204 GLY A C 1
ATOM 1602 O O . GLY A 1 204 ? -31.128 31.481 42.659 1.00 29.00 204 GLY A O 1
ATOM 1603 N N . PRO A 1 205 ? -32.353 29.992 43.814 1.00 46.22 205 PRO A N 1
ATOM 1604 C CA . PRO A 1 205 ? -31.740 28.794 43.234 1.00 46.22 205 PRO A CA 1
ATOM 1605 C C . PRO A 1 205 ? -32.480 28.285 41.988 1.00 46.22 205 PRO A C 1
ATOM 1607 O O . PRO A 1 205 ? -33.703 28.221 41.997 1.00 46.22 205 PRO A O 1
ATOM 1610 N N . PHE A 1 206 ? -31.753 27.834 40.959 1.00 31.25 206 PHE A N 1
ATOM 1611 C CA . PHE A 1 206 ? -32.274 27.010 39.851 1.00 31.25 206 PHE A CA 1
ATOM 1612 C C . PHE A 1 206 ? -31.137 26.175 39.212 1.00 31.25 206 PHE A C 1
ATOM 1614 O O . PHE A 1 206 ? -29.968 26.415 39.516 1.00 31.25 206 PHE A O 1
ATOM 1621 N N . PRO A 1 207 ? -31.453 25.096 38.470 1.00 34.91 207 PRO A N 1
ATOM 1622 C CA . PRO A 1 207 ? -30.960 23.757 38.760 1.00 34.91 207 PRO A CA 1
ATOM 1623 C C . PRO A 1 207 ? -29.776 23.336 37.883 1.00 34.91 207 PRO A C 1
ATOM 1625 O O . PRO A 1 207 ? -29.471 23.951 36.863 1.00 34.91 207 PRO A O 1
ATOM 1628 N N . LEU A 1 208 ? -29.139 22.236 38.298 1.00 37.88 208 LEU A N 1
ATOM 1629 C CA . LEU A 1 208 ? -28.114 21.516 37.549 1.00 37.88 208 LEU A CA 1
ATOM 1630 C C . LEU A 1 208 ? -28.548 21.271 36.096 1.00 37.88 208 LEU A C 1
ATOM 1632 O O . LEU A 1 208 ? -29.505 20.540 35.849 1.00 37.88 208 LEU A O 1
ATOM 1636 N N . ALA A 1 209 ? -27.790 21.835 35.158 1.00 28.30 209 ALA A N 1
ATOM 1637 C CA . ALA A 1 209 ? -27.742 21.399 33.772 1.00 28.30 209 ALA A CA 1
ATOM 1638 C C . ALA A 1 209 ? -26.359 20.789 33.501 1.00 28.30 209 ALA A C 1
ATOM 1640 O O . ALA A 1 209 ? -25.326 21.340 33.894 1.00 28.30 209 ALA A O 1
ATOM 1641 N N . ASP A 1 210 ? -26.382 19.617 32.875 1.00 29.84 210 ASP A N 1
ATOM 1642 C CA . ASP A 1 210 ? -25.246 18.767 32.543 1.00 29.84 210 ASP A CA 1
ATOM 1643 C C . ASP A 1 210 ? -24.123 19.520 31.816 1.00 29.84 210 ASP A C 1
ATOM 1645 O O . ASP A 1 210 ? -24.328 20.119 30.759 1.00 29.84 210 ASP A O 1
ATOM 1649 N N . ARG A 1 211 ? -22.899 19.443 32.352 1.00 26.62 211 ARG A N 1
ATOM 1650 C CA . ARG A 1 211 ? -21.691 19.883 31.641 1.00 26.62 211 ARG A CA 1
ATOM 1651 C C . ARG A 1 211 ? -21.192 18.747 30.753 1.00 26.62 211 ARG A C 1
ATOM 1653 O O . ARG A 1 211 ? -20.589 17.794 31.242 1.00 26.62 211 ARG A O 1
ATOM 1660 N N . TYR A 1 212 ? -21.413 18.877 29.450 1.00 30.22 212 TYR A N 1
ATOM 1661 C CA . TYR A 1 212 ? -20.733 18.085 28.428 1.00 30.22 212 TYR A CA 1
ATOM 1662 C C . TYR A 1 212 ? -19.338 18.669 28.137 1.00 30.22 212 TYR A C 1
ATOM 1664 O O . TYR A 1 212 ? -19.156 19.880 28.047 1.00 30.22 212 TYR A O 1
ATOM 1672 N N . HIS A 1 213 ? -18.343 17.788 28.018 1.00 26.36 213 HIS A N 1
ATOM 1673 C CA . HIS A 1 213 ? -16.952 18.109 27.680 1.00 26.36 213 HIS A CA 1
ATOM 1674 C C . HIS A 1 213 ? -16.790 18.510 26.197 1.00 26.36 213 HIS A C 1
ATOM 1676 O O . HIS A 1 213 ? -17.417 17.880 25.341 1.00 26.36 213 HIS A O 1
ATOM 1682 N N . PRO A 1 214 ? -15.893 19.456 25.848 1.00 31.31 214 PRO A N 1
ATOM 1683 C CA . PRO A 1 214 ? -15.602 19.770 24.452 1.00 31.31 214 PRO A CA 1
ATOM 1684 C C . PRO A 1 214 ? -14.762 18.661 23.797 1.00 31.31 214 PRO A C 1
ATOM 1686 O O . PRO A 1 214 ? -13.646 18.353 24.223 1.00 31.31 214 PRO A O 1
ATOM 1689 N N . PHE A 1 215 ? -15.304 18.065 22.733 1.00 30.19 215 PHE A N 1
ATOM 1690 C CA . PHE A 1 215 ? -14.604 17.131 21.851 1.00 30.19 215 PHE A CA 1
ATOM 1691 C C . PHE A 1 215 ? -13.791 17.902 20.802 1.00 30.19 215 PHE A C 1
ATOM 1693 O O . PHE A 1 215 ? -14.350 18.602 19.960 1.00 30.19 215 PHE A O 1
ATOM 1700 N N . ILE A 1 216 ? -12.471 17.722 20.805 1.00 32.91 216 ILE A N 1
ATOM 1701 C CA . ILE A 1 216 ? -11.580 18.194 19.737 1.00 32.91 216 ILE A CA 1
ATOM 1702 C C . ILE A 1 216 ? -11.587 17.142 18.617 1.00 32.91 216 ILE A C 1
ATOM 1704 O O . ILE A 1 216 ? -11.281 15.975 18.869 1.00 32.91 216 ILE A O 1
ATOM 1708 N N . ARG A 1 217 ? -11.935 17.527 17.383 1.00 34.44 217 ARG A N 1
ATOM 1709 C CA . ARG A 1 217 ? -11.867 16.658 16.192 1.00 34.44 217 ARG A CA 1
ATOM 1710 C C . ARG A 1 217 ? -11.026 17.329 15.107 1.00 34.44 217 ARG A C 1
ATOM 1712 O O . ARG A 1 217 ? -11.186 18.516 14.853 1.00 34.44 217 ARG A O 1
ATOM 1719 N N . TRP A 1 218 ? -10.136 16.561 14.481 1.00 40.78 218 TRP A N 1
ATOM 1720 C CA . TRP A 1 218 ? -9.162 17.048 13.501 1.00 40.78 218 TRP A CA 1
ATOM 1721 C C . TRP A 1 218 ? -9.547 16.603 12.091 1.00 40.78 218 TRP A C 1
ATOM 1723 O O . TRP A 1 218 ? -9.931 15.451 11.892 1.00 40.78 218 TRP A O 1
ATOM 1733 N N . VAL A 1 219 ? -9.411 17.502 11.116 1.00 35.78 219 VAL A N 1
ATOM 1734 C CA . VAL A 1 219 ? -9.565 17.215 9.685 1.00 35.78 219 VAL A CA 1
ATOM 1735 C C . VAL A 1 219 ? -8.298 17.710 8.992 1.00 35.78 219 VAL A C 1
ATOM 1737 O O . VAL A 1 219 ? -7.983 18.893 9.070 1.00 35.78 219 VAL A O 1
ATOM 1740 N N . ILE A 1 220 ? -7.561 16.809 8.342 1.00 35.94 220 ILE A N 1
ATOM 1741 C CA . ILE A 1 220 ? -6.391 17.154 7.526 1.00 35.94 220 ILE A CA 1
ATOM 1742 C C . ILE A 1 220 ? -6.884 17.300 6.087 1.00 35.94 220 ILE A C 1
ATOM 1744 O O . ILE A 1 220 ? -7.375 16.335 5.507 1.00 35.94 220 ILE A O 1
ATOM 1748 N N . ILE A 1 221 ? -6.788 18.508 5.532 1.00 37.72 221 ILE A N 1
ATOM 1749 C CA . ILE A 1 221 ? -7.163 18.807 4.147 1.00 37.72 221 ILE A CA 1
ATOM 1750 C C . ILE A 1 221 ? -5.890 19.218 3.418 1.00 37.72 221 ILE A C 1
ATOM 1752 O O . ILE A 1 221 ? -5.294 20.238 3.753 1.00 37.72 221 ILE A O 1
ATOM 1756 N N . ASP A 1 222 ? -5.484 18.422 2.436 1.00 32.47 222 ASP A N 1
ATOM 1757 C CA . ASP A 1 222 ? -4.438 18.789 1.487 1.00 32.47 222 ASP A CA 1
ATOM 1758 C C . ASP A 1 222 ? -5.113 19.436 0.281 1.00 32.47 222 ASP A C 1
ATOM 1760 O O . ASP A 1 222 ? -5.726 18.728 -0.510 1.00 32.47 222 ASP A O 1
ATOM 1764 N N . CYS A 1 223 ? -5.125 20.769 0.209 1.00 35.72 223 CYS A N 1
ATOM 1765 C CA . CYS A 1 223 ? -5.609 21.525 -0.948 1.00 35.72 223 CYS A CA 1
ATOM 1766 C C . CYS A 1 223 ? -5.217 23.008 -0.839 1.00 35.72 223 CYS A C 1
ATOM 1768 O O . CYS A 1 223 ? -5.191 23.585 0.249 1.00 35.72 223 CYS A O 1
ATOM 1770 N N . CYS A 1 224 ? -5.047 23.654 -1.994 1.00 36.91 224 CYS A N 1
ATOM 1771 C CA . CYS A 1 224 ? -4.820 25.088 -2.210 1.00 36.91 224 CYS A CA 1
ATOM 1772 C C . CYS A 1 224 ? -5.989 26.016 -1.776 1.00 36.91 224 CYS A C 1
ATOM 1774 O O . CYS A 1 224 ? -6.249 27.036 -2.418 1.00 36.91 224 CYS A O 1
ATOM 1776 N N . PHE A 1 225 ? -6.738 25.680 -0.721 1.00 45.38 225 PHE A N 1
ATOM 1777 C CA . PHE A 1 225 ? -7.871 26.476 -0.247 1.00 45.38 225 PHE A CA 1
ATOM 1778 C C . PHE A 1 225 ? -7.421 27.632 0.656 1.00 45.38 225 PHE A C 1
ATOM 1780 O O . PHE A 1 225 ? -6.677 27.458 1.615 1.00 45.38 225 PHE A O 1
ATOM 1787 N N . TRP A 1 226 ? -7.936 28.828 0.370 1.00 58.47 226 TRP A N 1
ATOM 1788 C CA . TRP A 1 226 ? -7.711 30.039 1.161 1.00 58.47 226 TRP A CA 1
ATOM 1789 C C . TRP A 1 226 ? -8.451 29.955 2.508 1.00 58.47 226 TRP A C 1
ATOM 1791 O O . TRP A 1 226 ? -9.590 29.491 2.540 1.00 58.47 226 TRP A O 1
ATOM 1801 N N . GLU A 1 227 ? -7.850 30.461 3.591 1.00 54.09 227 GLU A N 1
ATOM 1802 C CA . GLU A 1 227 ? -8.333 30.382 4.990 1.00 54.09 227 GLU A CA 1
ATOM 1803 C C . GLU A 1 227 ? -9.845 30.663 5.202 1.00 54.09 227 GLU A C 1
ATOM 1805 O O . GLU A 1 227 ? -10.492 29.895 5.919 1.00 54.09 227 GLU A O 1
ATOM 1810 N N . PRO A 1 228 ? -10.487 31.652 4.537 1.00 53.41 228 PRO A N 1
ATOM 1811 C CA . PRO A 1 228 ? -11.935 31.866 4.661 1.00 53.41 228 PRO A CA 1
ATOM 1812 C C . PRO A 1 228 ? -12.782 30.700 4.127 1.00 53.41 228 PRO A C 1
ATOM 1814 O O . PRO A 1 228 ? -13.903 30.482 4.579 1.00 53.41 228 PRO A O 1
ATOM 1817 N N . SER A 1 229 ? -12.263 29.939 3.164 1.00 59.50 229 SER A N 1
ATOM 1818 C CA . SER A 1 229 ? -12.935 28.777 2.566 1.00 59.50 229 SER A CA 1
ATOM 1819 C C . SER A 1 229 ? -12.969 27.591 3.524 1.00 59.50 229 SER A C 1
ATOM 1821 O O . SER A 1 229 ? -13.931 26.832 3.517 1.00 59.50 229 SER A O 1
ATOM 1823 N N . ILE A 1 230 ? -11.960 27.469 4.389 1.00 58.25 230 ILE A N 1
ATOM 1824 C CA . ILE A 1 230 ? -11.872 26.429 5.419 1.00 58.25 230 ILE A CA 1
ATOM 1825 C C . ILE A 1 230 ? -12.903 26.685 6.521 1.00 58.25 230 ILE A C 1
ATOM 1827 O O . ILE A 1 230 ? -13.637 25.779 6.906 1.00 58.25 230 ILE A O 1
ATOM 1831 N N . VAL A 1 231 ? -13.025 27.937 6.972 1.00 57.53 231 VAL A N 1
ATOM 1832 C CA . VAL A 1 231 ? -14.078 28.355 7.913 1.00 57.53 231 VAL A CA 1
ATOM 1833 C C . VAL A 1 231 ? -15.461 28.120 7.309 1.00 57.53 231 VAL A C 1
ATOM 1835 O O . VAL A 1 231 ? -16.345 27.568 7.960 1.00 57.53 231 VAL A O 1
ATOM 1838 N N . ARG A 1 232 ? -15.647 28.487 6.032 1.00 60.53 232 ARG A N 1
ATOM 1839 C CA . ARG A 1 232 ? -16.892 28.223 5.296 1.00 60.53 232 ARG A CA 1
ATOM 1840 C C . ARG A 1 232 ? -17.180 26.731 5.198 1.00 60.53 232 ARG A C 1
ATOM 1842 O O . ARG A 1 232 ? -18.328 26.345 5.382 1.00 60.53 232 ARG A O 1
ATOM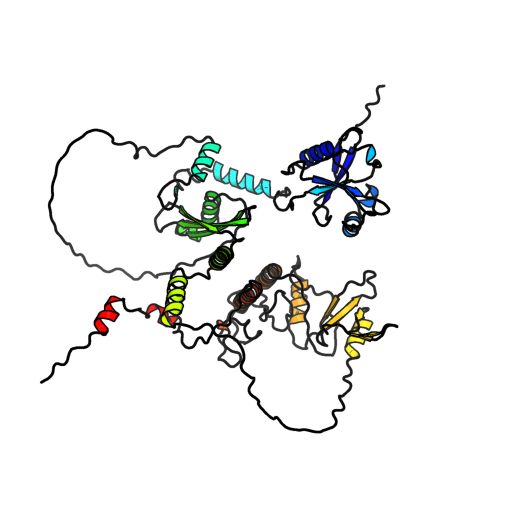 1849 N N . PHE A 1 233 ? -16.171 25.899 4.955 1.00 65.94 233 PHE A N 1
ATOM 1850 C CA . PHE A 1 233 ? -16.313 24.447 4.939 1.00 65.94 233 PHE A CA 1
ATOM 1851 C C . PHE A 1 233 ? -16.743 23.917 6.313 1.00 65.94 233 PHE A C 1
ATOM 1853 O O . PHE A 1 233 ? -17.769 23.248 6.406 1.00 65.94 233 PHE A O 1
ATOM 1860 N N . ALA A 1 234 ? -16.037 24.280 7.386 1.00 60.16 234 ALA A N 1
ATOM 1861 C CA . ALA A 1 234 ? -16.373 23.845 8.740 1.00 60.16 234 ALA A CA 1
ATOM 1862 C C . ALA A 1 234 ? -17.805 24.255 9.129 1.00 60.16 234 ALA A C 1
ATOM 1864 O O . ALA A 1 234 ? -18.597 23.411 9.540 1.00 60.16 234 ALA A O 1
ATOM 1865 N N . ASN A 1 235 ? -18.186 25.512 8.885 1.00 57.84 235 ASN A N 1
ATOM 1866 C CA . ASN A 1 235 ? -19.534 26.003 9.176 1.00 57.84 235 ASN A CA 1
ATOM 1867 C C . ASN A 1 235 ? -20.611 25.422 8.245 1.00 57.84 235 ASN A C 1
ATOM 1869 O O . ASN A 1 235 ? -21.767 25.333 8.637 1.00 57.84 235 ASN A O 1
ATOM 1873 N N . THR A 1 236 ? -20.283 25.010 7.020 1.00 60.91 236 THR A N 1
ATOM 1874 C CA . THR A 1 236 ? -21.274 24.450 6.080 1.00 60.91 236 THR A CA 1
ATOM 1875 C C . THR A 1 236 ? -21.489 22.954 6.290 1.00 60.91 236 THR A C 1
ATOM 1877 O O . THR A 1 236 ? -22.618 22.476 6.174 1.00 60.91 236 THR A O 1
ATOM 1880 N N . PHE A 1 237 ? -20.435 22.210 6.623 1.00 52.88 237 PHE A N 1
ATOM 1881 C CA . PHE A 1 237 ? -20.443 20.747 6.566 1.00 52.88 237 PHE A CA 1
ATOM 1882 C C . PHE A 1 237 ? -20.425 20.057 7.931 1.00 52.88 237 PHE A C 1
ATOM 1884 O O . PHE A 1 237 ? -20.681 18.858 7.999 1.00 52.88 237 PHE A O 1
ATOM 1891 N N . LEU A 1 238 ? -20.172 20.780 9.022 1.00 63.31 238 LEU A N 1
ATOM 1892 C CA . LEU A 1 238 ? -20.108 20.195 10.359 1.00 63.31 238 LEU A CA 1
ATOM 1893 C C . LEU A 1 238 ? -21.217 20.794 11.236 1.00 63.31 238 LEU A C 1
ATOM 1895 O O . LEU A 1 238 ? -21.071 21.863 11.826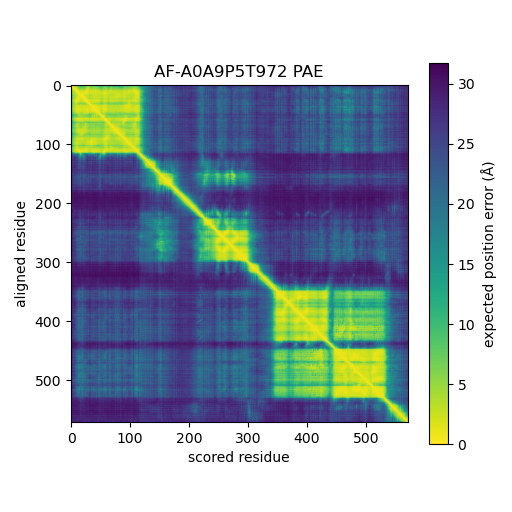 1.00 63.31 238 LEU A O 1
ATOM 1899 N N . ASP A 1 239 ? -22.351 20.092 11.312 1.00 57.94 239 ASP A N 1
ATOM 1900 C CA . ASP A 1 239 ? -23.587 20.577 11.952 1.00 57.94 239 ASP A CA 1
ATOM 1901 C C . ASP A 1 239 ? -23.431 20.972 13.428 1.00 57.94 239 ASP A C 1
ATOM 1903 O O . ASP A 1 239 ? -24.140 21.858 13.908 1.00 57.94 239 ASP A O 1
ATOM 1907 N N . THR A 1 240 ? -22.487 20.365 14.150 1.00 54.38 240 THR A N 1
ATOM 1908 C CA . THR A 1 240 ? -22.154 20.749 15.529 1.00 54.38 240 THR A CA 1
ATOM 1909 C C . THR A 1 240 ? -21.596 22.175 15.593 1.00 54.38 240 THR A C 1
ATOM 1911 O O . THR A 1 240 ? -22.002 22.963 16.445 1.00 54.38 240 THR A O 1
ATOM 1914 N N . TYR A 1 241 ? -20.749 22.558 14.633 1.00 59.75 241 TYR A N 1
ATOM 1915 C CA . TYR A 1 241 ? -20.133 23.887 14.590 1.00 59.75 241 TYR A CA 1
ATOM 1916 C C . TYR A 1 241 ? -21.092 24.974 14.082 1.00 59.75 241 TYR A C 1
ATOM 1918 O O . TYR A 1 241 ? -20.951 26.130 14.472 1.00 59.75 241 TYR A O 1
ATOM 1926 N N . LYS A 1 242 ? -22.145 24.611 13.327 1.00 59.38 242 LYS A N 1
ATOM 1927 C CA . LYS A 1 242 ? -23.246 25.537 12.979 1.00 59.38 242 LYS A CA 1
ATOM 1928 C C . LYS A 1 242 ? -23.987 26.067 14.202 1.00 59.38 242 LYS A C 1
ATOM 1930 O O . LYS A 1 242 ? -24.417 27.220 14.199 1.00 59.38 242 LYS A O 1
ATOM 1935 N N . LYS A 1 243 ? -24.195 25.206 15.204 1.00 65.62 243 LYS A N 1
ATOM 1936 C CA . LYS A 1 243 ? -25.015 25.515 16.384 1.00 65.62 243 LYS A CA 1
ATOM 1937 C C . LYS A 1 243 ? -24.227 26.266 17.445 1.00 65.62 243 LYS A C 1
ATOM 1939 O O . LYS A 1 243 ? -24.724 27.255 17.969 1.00 65.62 243 LYS A O 1
ATOM 1944 N N . GLU A 1 244 ? -23.016 25.805 17.738 1.00 64.44 244 GLU A N 1
ATOM 1945 C CA . GLU A 1 244 ? -22.233 26.325 18.862 1.00 64.44 244 GLU A CA 1
ATOM 1946 C C . GLU A 1 244 ? -21.268 27.439 18.452 1.00 64.44 244 GLU A C 1
ATOM 1948 O O . GLU A 1 244 ? -20.853 28.197 19.313 1.00 64.44 244 GLU A O 1
ATOM 1953 N N . ARG A 1 245 ? -20.940 27.582 17.154 1.00 64.00 245 ARG A N 1
ATOM 1954 C CA . ARG A 1 245 ? -19.971 28.572 16.634 1.00 64.00 245 ARG A CA 1
ATOM 1955 C C . ARG A 1 245 ? -18.633 28.574 17.392 1.00 64.00 245 ARG A C 1
ATOM 1957 O O . ARG A 1 245 ? -17.967 29.593 17.490 1.00 64.00 245 ARG A O 1
ATOM 1964 N N . ASN A 1 246 ? -18.231 27.412 17.901 1.00 70.25 246 ASN A N 1
ATOM 1965 C CA . ASN A 1 246 ? -17.016 27.225 18.681 1.00 70.25 246 ASN A CA 1
ATOM 1966 C C . ASN A 1 246 ? -16.206 26.121 18.012 1.00 70.25 246 ASN A C 1
ATOM 1968 O O . ASN A 1 246 ? -16.559 24.946 18.113 1.00 70.25 246 ASN A O 1
ATOM 1972 N N . PHE A 1 247 ? -15.140 26.468 17.299 1.00 76.75 247 PHE A N 1
ATOM 1973 C CA . PHE A 1 247 ? -14.281 25.468 16.670 1.00 76.75 247 PHE A CA 1
ATOM 1974 C C . PHE A 1 247 ? -12.809 25.788 16.879 1.00 76.75 247 PHE A C 1
ATOM 1976 O O . PHE A 1 247 ? -12.424 26.941 17.050 1.00 76.75 247 PHE A O 1
ATOM 1983 N N . VAL A 1 248 ? -11.994 24.735 16.839 1.00 75.38 248 VAL A N 1
ATOM 1984 C CA . VAL A 1 248 ? -10.546 24.807 16.662 1.00 75.38 248 VAL A CA 1
ATOM 1985 C C . VAL A 1 248 ? -10.227 23.905 15.482 1.00 75.38 248 VAL A C 1
ATOM 1987 O O . VAL A 1 248 ? -10.464 22.701 15.526 1.00 75.38 248 VAL A O 1
ATOM 1990 N N . PHE A 1 249 ? -9.727 24.497 14.412 1.00 79.75 249 PHE A N 1
ATOM 1991 C CA . PHE A 1 249 ? -9.336 23.828 13.188 1.00 79.75 249 PHE A CA 1
ATOM 1992 C C . PHE A 1 249 ? -7.851 24.066 12.958 1.00 79.75 249 PHE A C 1
ATOM 1994 O O . PHE A 1 249 ? -7.371 25.192 13.083 1.00 79.75 249 PHE A O 1
ATOM 2001 N N . VAL A 1 250 ? -7.115 23.022 12.589 1.00 80.75 250 VAL A N 1
ATOM 2002 C CA . VAL A 1 250 ? -5.700 23.159 12.250 1.00 80.75 250 VAL A CA 1
ATOM 2003 C C . VAL A 1 250 ? -5.471 22.796 10.799 1.00 80.75 250 VAL A C 1
ATOM 2005 O O . VAL A 1 250 ? -5.711 21.667 10.388 1.00 80.75 250 VAL A O 1
ATOM 2008 N N . ALA A 1 251 ? -4.989 23.776 10.042 1.00 84.12 251 ALA A N 1
ATOM 2009 C CA . ALA A 1 251 ? -4.553 23.625 8.666 1.00 84.12 251 ALA A CA 1
ATOM 2010 C C . ALA A 1 251 ? -3.027 23.560 8.621 1.00 84.12 251 ALA A C 1
ATOM 2012 O O . ALA A 1 251 ? -2.345 24.234 9.397 1.00 84.12 251 ALA A O 1
ATOM 2013 N N . ILE A 1 252 ? -2.483 22.781 7.695 1.00 86.12 252 ILE A N 1
ATOM 2014 C CA . ILE A 1 252 ? -1.046 22.712 7.444 1.00 86.12 252 ILE A CA 1
ATOM 2015 C C . ILE A 1 252 ? -0.830 22.874 5.947 1.00 86.12 252 ILE A C 1
ATOM 2017 O O . ILE A 1 252 ? -1.460 22.189 5.152 1.00 86.12 252 ILE A O 1
ATOM 2021 N N . PHE A 1 253 ? 0.069 23.777 5.584 1.00 87.81 253 PHE A N 1
ATOM 2022 C CA . PHE A 1 253 ? 0.472 24.062 4.221 1.00 87.81 253 PHE A CA 1
ATOM 2023 C C . PHE A 1 253 ? 1.974 23.829 4.099 1.00 87.81 253 PHE A C 1
ATOM 2025 O O . PHE A 1 253 ? 2.745 24.428 4.841 1.00 87.81 253 PHE A O 1
ATOM 2032 N N . ILE A 1 254 ? 2.407 22.964 3.186 1.00 89.06 254 ILE A N 1
ATOM 2033 C CA . ILE A 1 254 ? 3.831 22.734 2.924 1.00 89.06 254 ILE A CA 1
ATOM 2034 C C . ILE A 1 254 ? 4.153 23.366 1.572 1.00 89.06 254 ILE A C 1
ATOM 2036 O O . ILE A 1 254 ? 3.654 22.919 0.545 1.00 89.06 254 ILE A O 1
ATOM 2040 N N . GLY A 1 255 ? 4.945 24.435 1.588 1.00 83.25 255 GLY A N 1
ATOM 2041 C CA . GLY A 1 255 ? 5.359 25.153 0.389 1.00 83.25 255 GLY A CA 1
ATOM 2042 C C . GLY A 1 255 ? 6.438 24.412 -0.403 1.00 83.25 255 GLY A C 1
ATOM 2043 O O . GLY A 1 255 ? 7.201 23.612 0.141 1.00 83.25 255 GLY A O 1
ATOM 2044 N N . ASP A 1 256 ? 6.535 24.757 -1.681 1.00 80.44 256 ASP A N 1
ATOM 2045 C CA . ASP A 1 256 ? 7.535 24.295 -2.654 1.00 80.44 256 ASP A CA 1
ATOM 2046 C C . ASP A 1 256 ? 8.992 24.518 -2.208 1.00 80.44 256 ASP A C 1
ATOM 2048 O O . ASP A 1 256 ? 9.867 23.696 -2.467 1.00 80.44 256 ASP A O 1
ATOM 2052 N N . ILE A 1 257 ? 9.250 25.582 -1.448 1.00 84.06 257 ILE A N 1
ATOM 2053 C CA . ILE A 1 257 ? 10.556 25.874 -0.840 1.00 84.06 257 ILE A CA 1
ATOM 2054 C C . ILE A 1 257 ? 10.852 25.049 0.429 1.00 84.06 257 ILE A C 1
ATOM 2056 O O . ILE A 1 257 ? 11.809 25.332 1.154 1.00 84.06 257 ILE A O 1
ATOM 2060 N N . GLY A 1 258 ? 10.025 24.045 0.740 1.00 85.00 258 GLY A N 1
ATOM 2061 C CA . GLY A 1 258 ? 10.204 23.142 1.877 1.00 85.00 258 GLY A CA 1
ATOM 2062 C C . GLY A 1 258 ? 9.916 23.775 3.241 1.00 85.00 258 GLY A C 1
ATOM 2063 O O . GLY A 1 258 ? 10.390 23.262 4.256 1.00 85.00 258 GLY A O 1
ATOM 2064 N N . LEU A 1 259 ? 9.172 24.887 3.279 1.00 92.75 259 LEU A N 1
ATOM 2065 C CA . LEU A 1 259 ? 8.614 25.469 4.504 1.00 92.75 259 LEU A CA 1
ATOM 2066 C C . LEU A 1 259 ? 7.262 24.830 4.815 1.00 92.75 259 LEU A C 1
ATOM 2068 O O . LEU A 1 259 ? 6.481 24.588 3.906 1.00 92.75 259 LEU A O 1
ATOM 2072 N N . ALA A 1 260 ? 6.961 24.608 6.091 1.00 92.94 260 ALA A N 1
ATOM 2073 C CA . ALA A 1 260 ? 5.636 24.174 6.522 1.00 92.94 260 ALA A CA 1
ATOM 2074 C C . ALA A 1 260 ? 4.982 25.278 7.357 1.00 92.94 260 ALA A C 1
ATOM 2076 O O . ALA A 1 260 ? 5.511 25.670 8.389 1.00 92.94 260 ALA A O 1
ATOM 2077 N N . ASP A 1 261 ? 3.835 25.782 6.932 1.00 92.75 261 ASP A N 1
ATOM 2078 C CA . ASP A 1 261 ? 3.008 26.732 7.658 1.00 92.75 261 ASP A CA 1
ATOM 2079 C C . ASP A 1 261 ? 1.837 25.998 8.305 1.00 92.75 261 ASP A C 1
ATOM 2081 O O . ASP A 1 261 ? 1.025 25.378 7.628 1.00 92.75 261 ASP A O 1
ATOM 2085 N N . ARG A 1 262 ? 1.714 26.082 9.627 1.00 91.38 262 ARG A N 1
ATOM 2086 C CA . ARG A 1 262 ? 0.533 25.620 10.354 1.00 91.38 262 ARG A CA 1
ATOM 2087 C C . ARG A 1 262 ? -0.334 26.809 10.730 1.00 91.38 262 ARG A C 1
ATOM 2089 O O . ARG A 1 262 ? 0.145 27.749 11.363 1.00 91.38 262 ARG A O 1
ATOM 2096 N N . TYR A 1 263 ? -1.619 26.700 10.453 1.00 87.69 263 TYR A N 1
ATOM 2097 C CA . TYR A 1 263 ? -2.651 27.647 10.831 1.00 87.69 263 TYR A CA 1
ATOM 2098 C C . TYR A 1 263 ? -3.560 27.003 11.866 1.00 87.69 263 TYR A C 1
ATOM 2100 O O . TYR A 1 263 ? -4.086 25.922 11.629 1.00 87.69 263 TYR A O 1
ATOM 2108 N N . VAL A 1 264 ? -3.741 27.646 13.013 1.00 84.50 264 VAL A N 1
ATOM 2109 C CA . VAL A 1 264 ? -4.779 27.284 13.981 1.00 84.50 264 VAL A CA 1
ATOM 2110 C C . VAL A 1 264 ? -5.883 28.320 13.849 1.00 84.50 264 VAL A C 1
ATOM 2112 O O . VA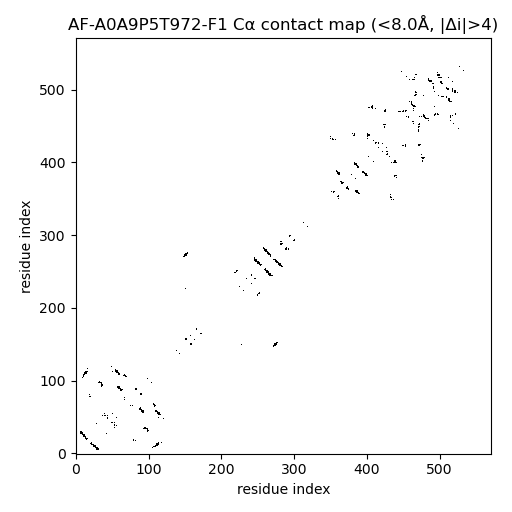L A 1 264 ? -5.722 29.455 14.287 1.00 84.50 264 VAL A O 1
ATOM 2115 N N . LEU A 1 265 ? -6.968 27.934 13.194 1.00 84.50 265 LEU A N 1
ATOM 2116 C CA . LEU A 1 265 ? -8.178 28.726 13.042 1.00 84.50 265 LEU A CA 1
ATOM 2117 C C . LEU A 1 265 ? -9.096 28.388 14.208 1.00 84.50 265 LEU A C 1
ATOM 2119 O O . LEU A 1 265 ? -9.441 27.223 14.392 1.00 84.50 265 LEU A O 1
ATOM 2123 N N . TYR A 1 266 ? -9.487 29.368 15.004 1.00 83.19 266 TYR A N 1
ATOM 2124 C CA . TYR A 1 266 ? -10.404 29.130 16.106 1.00 83.19 266 TYR A CA 1
ATOM 2125 C C . TYR A 1 266 ? -11.379 30.280 16.285 1.00 83.19 266 TYR A C 1
ATOM 2127 O O . TYR A 1 266 ? -11.093 31.418 15.926 1.00 83.19 266 TYR A O 1
ATOM 2135 N N . GLN A 1 267 ? -12.542 29.968 16.838 1.00 82.94 267 GLN A N 1
ATOM 2136 C CA . GLN A 1 267 ? -13.569 30.945 17.165 1.00 82.94 267 GLN A CA 1
ATOM 2137 C C . GLN A 1 267 ? -13.747 30.961 18.680 1.00 82.94 267 GLN A C 1
ATOM 2139 O O . GLN A 1 267 ? -13.976 29.914 19.289 1.00 82.94 267 GLN A O 1
ATOM 2144 N N . ASN A 1 268 ? -13.578 32.137 19.290 1.00 76.69 268 ASN A N 1
ATOM 2145 C CA . ASN A 1 268 ? -13.807 32.300 20.723 1.00 76.69 268 ASN A CA 1
ATOM 2146 C C . ASN A 1 268 ? -15.294 32.121 21.031 1.00 76.69 268 ASN A C 1
ATOM 2148 O O . ASN A 1 268 ? -16.144 32.554 20.252 1.00 76.69 268 ASN A O 1
ATOM 2152 N N . GLU A 1 269 ? -15.595 31.538 22.189 1.00 77.62 269 GLU A N 1
ATOM 2153 C CA . GLU A 1 269 ? -16.972 31.331 22.625 1.00 77.62 269 GLU A CA 1
ATOM 2154 C C . GLU A 1 269 ? -17.743 32.658 22.653 1.00 77.62 269 GLU A C 1
ATOM 2156 O O . GLU A 1 269 ? -17.308 33.641 23.254 1.00 77.62 269 GLU A O 1
ATOM 2161 N N . GLY A 1 270 ? -18.869 32.701 21.937 1.00 78.19 270 GLY A N 1
ATOM 2162 C CA . GLY A 1 270 ? -19.707 33.896 21.811 1.00 78.19 270 GLY A CA 1
ATOM 2163 C C . GLY A 1 270 ? -19.197 34.972 20.840 1.00 78.19 270 GLY A C 1
ATOM 2164 O O . GLY A 1 270 ? -19.927 35.930 20.584 1.00 78.19 270 GLY A O 1
ATOM 2165 N N . SER A 1 271 ? -18.002 34.826 20.254 1.00 78.94 271 SER A N 1
ATOM 2166 C CA . SER A 1 271 ? -17.502 35.735 19.213 1.00 78.94 271 SER A CA 1
ATOM 2167 C C . SER A 1 271 ? -17.936 35.285 17.817 1.00 78.94 271 SER A C 1
ATOM 2169 O O . SER A 1 271 ? -18.051 34.095 17.539 1.00 78.94 271 SER A O 1
ATOM 2171 N N . GLN A 1 272 ? -18.158 36.232 16.902 1.00 75.88 272 GLN A N 1
ATOM 2172 C CA . GLN A 1 272 ? -18.314 35.946 15.465 1.00 75.88 272 GLN A CA 1
ATOM 2173 C C . GLN A 1 272 ? -16.985 36.006 14.696 1.00 75.88 272 GLN A C 1
ATOM 2175 O O . GLN A 1 272 ? -16.939 35.699 13.506 1.00 75.88 272 GLN A O 1
ATOM 2180 N N . GLU A 1 273 ? -15.908 36.405 15.365 1.00 77.81 273 GLU A N 1
ATOM 2181 C CA . GLU A 1 273 ? -14.590 36.543 14.762 1.00 77.81 273 GLU A CA 1
ATOM 2182 C C . GLU A 1 273 ? -13.863 35.202 14.768 1.00 77.81 273 GLU A C 1
ATOM 2184 O O . GLU A 1 273 ? -13.827 34.494 15.778 1.00 77.81 273 GLU A O 1
ATOM 2189 N N . VAL A 1 274 ? -13.251 34.869 13.633 1.00 77.56 274 VAL A N 1
ATOM 2190 C CA . VAL A 1 274 ? -12.339 33.731 13.552 1.00 77.56 274 VAL A CA 1
ATOM 2191 C C . VAL A 1 274 ? -10.925 34.252 13.725 1.00 77.56 274 VAL A C 1
ATOM 2193 O O . VAL A 1 274 ? -10.407 34.984 12.880 1.00 77.56 274 VAL A O 1
ATOM 2196 N N . CYS A 1 275 ? -10.305 33.847 14.824 1.00 83.19 275 CYS A N 1
ATOM 2197 C CA . CYS A 1 275 ? -8.900 34.076 15.093 1.00 83.19 275 CYS A CA 1
ATOM 2198 C C . CYS A 1 275 ? -8.061 33.071 14.297 1.00 83.19 275 CYS A C 1
ATOM 2200 O O . CYS A 1 275 ? -8.411 31.894 14.176 1.00 83.19 275 CYS A O 1
ATOM 2202 N N . CYS A 1 276 ? -6.931 33.526 13.766 1.00 86.81 276 CYS A N 1
ATOM 2203 C CA . CYS A 1 276 ? -6.000 32.685 13.027 1.00 86.81 276 CYS A CA 1
ATOM 2204 C C . CYS A 1 276 ? -4.595 32.836 13.604 1.00 86.81 276 CYS A C 1
ATOM 2206 O O . CYS A 1 276 ? -3.991 33.904 13.518 1.00 86.81 276 CYS A O 1
ATOM 2208 N N . LYS A 1 277 ? -4.046 31.743 14.142 1.00 86.81 277 LYS A N 1
ATOM 2209 C CA . LYS A 1 277 ? -2.667 31.696 14.625 1.00 86.81 277 LYS A CA 1
ATOM 2210 C C . LYS A 1 277 ? -1.787 30.916 13.661 1.00 86.81 277 LYS A C 1
ATOM 2212 O O . LYS A 1 277 ? -1.841 29.684 13.607 1.00 86.81 277 LYS A O 1
ATOM 2217 N N . LYS A 1 278 ? -0.937 31.635 12.932 1.00 91.25 278 LYS A N 1
ATOM 2218 C CA . LYS A 1 278 ? 0.049 31.055 12.015 1.00 91.25 278 LYS A CA 1
ATOM 2219 C C . LYS A 1 278 ? 1.357 30.725 12.739 1.00 91.25 278 LYS A C 1
ATOM 2221 O O . LYS A 1 278 ? 1.851 31.506 13.549 1.00 91.25 278 LYS A O 1
ATOM 2226 N N . ARG A 1 279 ? 1.964 29.587 12.401 1.00 93.50 279 ARG A N 1
ATOM 2227 C CA . ARG A 1 279 ? 3.345 29.246 12.754 1.00 93.50 279 ARG A CA 1
ATOM 2228 C C . ARG A 1 279 ? 4.055 28.607 11.569 1.00 93.50 279 ARG A C 1
ATOM 2230 O O . ARG A 1 279 ? 3.568 27.623 11.028 1.00 93.50 279 ARG A O 1
ATOM 2237 N N . THR A 1 280 ? 5.217 29.138 11.218 1.00 94.62 280 THR A N 1
ATOM 2238 C CA . THR A 1 280 ? 6.068 28.605 10.149 1.00 94.62 280 THR A CA 1
ATOM 2239 C C . THR A 1 280 ? 7.158 27.721 10.737 1.00 94.62 280 THR A C 1
ATOM 2241 O O . THR A 1 280 ? 7.774 28.069 11.744 1.00 94.62 280 THR A O 1
ATOM 2244 N N . PHE A 1 281 ? 7.420 26.602 10.079 1.00 94.75 281 PHE A N 1
ATOM 2245 C CA . PHE A 1 281 ? 8.482 25.656 10.369 1.00 94.75 281 PHE A CA 1
ATOM 2246 C C . PHE A 1 281 ? 9.389 25.547 9.153 1.00 94.75 281 PHE A C 1
ATOM 2248 O O . PHE A 1 281 ? 8.930 25.560 8.009 1.00 94.75 281 PHE A O 1
ATOM 2255 N N . ARG A 1 282 ? 10.685 25.370 9.399 1.00 94.69 282 ARG A N 1
ATOM 2256 C CA . ARG A 1 282 ? 11.654 24.971 8.382 1.00 94.69 282 ARG A CA 1
ATOM 2257 C C . ARG A 1 282 ? 11.974 23.487 8.553 1.00 94.69 282 ARG A C 1
ATOM 2259 O O . ARG A 1 282 ? 12.930 23.178 9.253 1.00 94.69 282 ARG A O 1
ATOM 2266 N N . PRO A 1 283 ? 11.248 22.549 7.921 1.00 83.94 283 PRO A N 1
ATOM 2267 C CA . PRO A 1 283 ? 11.585 21.126 7.937 1.00 83.94 283 PRO A CA 1
ATOM 2268 C C . PRO A 1 283 ? 13.060 20.801 7.649 1.00 83.94 283 PRO A C 1
ATOM 2270 O O . PRO A 1 283 ? 13.573 19.808 8.161 1.00 83.94 283 PRO A O 1
ATOM 2273 N N . GLY A 1 284 ? 13.783 21.626 6.883 1.00 83.50 284 GLY A N 1
ATOM 2274 C CA . GLY A 1 284 ? 15.236 21.492 6.702 1.00 83.50 284 GLY A CA 1
ATOM 2275 C C . GLY A 1 284 ? 16.052 21.611 8.002 1.00 83.50 284 GLY A C 1
ATOM 2276 O O . GLY A 1 284 ? 17.097 20.980 8.129 1.00 83.50 284 GLY A O 1
ATOM 2277 N N . ASN A 1 285 ? 15.556 22.355 8.992 1.00 91.06 285 ASN A N 1
ATOM 2278 C CA . ASN A 1 285 ? 16.119 22.462 10.332 1.00 91.06 285 ASN A CA 1
ATOM 2279 C C . ASN A 1 285 ? 15.572 21.342 11.239 1.00 91.06 285 ASN A C 1
ATOM 2281 O O . ASN A 1 285 ? 14.365 21.120 11.334 1.00 91.06 285 ASN A O 1
ATOM 2285 N N . THR A 1 286 ? 16.471 20.633 11.924 1.00 81.50 286 THR A N 1
ATOM 2286 C CA . THR A 1 286 ? 16.130 19.488 12.782 1.00 81.50 286 THR A CA 1
ATOM 2287 C C . THR A 1 286 ? 15.168 19.845 13.917 1.00 81.50 286 THR A C 1
ATOM 2289 O O . THR A 1 286 ? 14.272 19.056 14.209 1.00 81.50 286 THR A O 1
ATOM 2292 N N . ASP A 1 287 ? 15.321 21.011 14.545 1.00 85.38 287 ASP A N 1
ATOM 2293 C CA . ASP A 1 287 ? 14.485 21.423 15.676 1.00 85.38 287 ASP A CA 1
ATOM 2294 C C . ASP A 1 287 ? 13.073 21.778 15.208 1.00 85.38 287 ASP A C 1
ATOM 2296 O O . ASP A 1 287 ? 12.092 21.282 15.765 1.00 85.38 287 ASP A O 1
ATOM 2300 N N . ASP A 1 288 ? 12.960 22.548 14.125 1.00 87.00 288 ASP A N 1
ATOM 2301 C CA . ASP A 1 288 ? 11.672 22.894 13.521 1.00 87.00 288 ASP A CA 1
ATOM 2302 C C . ASP A 1 288 ? 10.933 21.656 13.014 1.00 87.00 288 ASP A C 1
ATOM 2304 O O . ASP A 1 288 ? 9.726 21.550 13.206 1.00 87.00 288 ASP A O 1
ATOM 2308 N N . ARG A 1 289 ? 11.643 20.685 12.424 1.00 86.25 289 ARG A N 1
ATOM 2309 C CA . ARG A 1 289 ? 11.060 19.407 11.984 1.00 86.25 289 ARG A CA 1
ATOM 2310 C C . ARG A 1 289 ? 10.465 18.619 13.148 1.00 86.25 289 ARG A C 1
ATOM 2312 O O . ARG A 1 289 ? 9.392 18.038 13.017 1.00 86.25 289 ARG A O 1
ATOM 2319 N N . VAL A 1 290 ? 11.161 18.593 14.284 1.00 75.38 290 VAL A N 1
ATOM 2320 C CA . VAL A 1 290 ? 10.697 17.902 15.493 1.00 75.38 290 VAL A CA 1
ATOM 2321 C C . VAL A 1 290 ? 9.478 18.600 16.064 1.00 75.38 290 VAL A C 1
ATOM 2323 O O . VAL A 1 290 ? 8.498 17.930 16.364 1.00 75.38 290 VAL A O 1
ATOM 2326 N N . ILE A 1 291 ? 9.512 19.925 16.197 1.00 80.62 291 ILE A N 1
ATOM 2327 C CA . ILE A 1 291 ? 8.372 20.683 16.716 1.00 80.62 291 ILE A CA 1
ATOM 2328 C C . ILE A 1 291 ? 7.179 20.543 15.768 1.00 80.62 291 ILE A C 1
ATOM 2330 O O . ILE A 1 291 ? 6.080 20.267 16.231 1.00 80.62 291 ILE A O 1
ATOM 2334 N N . PHE A 1 292 ? 7.393 20.648 14.457 1.00 86.62 292 PHE A N 1
ATOM 2335 C CA . PHE A 1 292 ? 6.354 20.443 13.453 1.00 86.62 292 PHE A CA 1
ATOM 2336 C C . PHE A 1 292 ? 5.705 19.062 13.577 1.00 86.62 292 PHE A C 1
ATOM 2338 O O . PHE A 1 292 ? 4.486 18.976 13.664 1.00 86.62 292 PHE A O 1
ATOM 2345 N N . ALA A 1 293 ? 6.500 17.989 13.660 1.00 77.19 293 ALA A N 1
ATOM 2346 C CA . ALA A 1 293 ? 5.977 16.636 13.838 1.00 77.19 293 ALA A CA 1
ATOM 2347 C C . ALA A 1 293 ? 5.231 16.484 15.171 1.00 77.19 293 ALA A C 1
ATOM 2349 O O . ALA A 1 293 ? 4.140 15.923 15.219 1.00 77.19 293 ALA A O 1
ATOM 2350 N N . LEU A 1 294 ? 5.788 17.012 16.261 1.00 77.19 294 LEU A N 1
ATOM 2351 C CA . LEU A 1 294 ? 5.133 16.961 17.561 1.00 77.19 294 LEU A CA 1
ATOM 2352 C C . LEU A 1 294 ? 3.803 17.733 17.566 1.00 77.19 294 LEU A C 1
ATOM 2354 O O . LEU A 1 294 ? 2.856 17.287 18.200 1.00 77.19 294 LEU A O 1
ATOM 2358 N N . GLU A 1 295 ? 3.704 18.862 16.865 1.00 77.81 295 GLU A N 1
ATOM 2359 C CA . GLU A 1 295 ? 2.458 19.631 16.751 1.00 77.81 295 GLU A CA 1
ATOM 2360 C C . GLU A 1 295 ? 1.459 18.979 15.787 1.00 77.81 295 GLU A C 1
ATOM 2362 O O . GLU A 1 295 ? 0.267 18.978 16.079 1.00 77.81 295 GLU A O 1
ATOM 2367 N N . LEU A 1 296 ? 1.931 18.366 14.696 1.00 77.19 296 LEU A N 1
ATOM 2368 C CA . LEU A 1 296 ? 1.118 17.593 13.750 1.00 77.19 296 LEU A CA 1
ATOM 2369 C C . LEU A 1 296 ? 0.438 16.395 14.430 1.00 77.19 296 LEU A C 1
ATOM 2371 O O . LEU A 1 296 ? -0.728 16.118 14.171 1.00 77.19 296 LEU A O 1
ATOM 2375 N N . TYR A 1 297 ? 1.157 15.706 15.318 1.00 71.88 297 TYR A N 1
ATOM 2376 C CA . TYR A 1 297 ? 0.660 14.525 16.031 1.00 71.88 297 TYR A CA 1
ATOM 2377 C C . TYR A 1 297 ? 0.123 14.832 17.439 1.00 71.88 297 TYR A C 1
ATOM 2379 O O . TYR A 1 297 ? -0.130 13.908 18.210 1.00 71.88 297 TYR A O 1
ATOM 2387 N N . ASN A 1 298 ? -0.052 16.113 17.789 1.00 65.81 298 ASN A N 1
ATOM 2388 C CA . ASN A 1 298 ? -0.547 16.560 19.097 1.00 65.81 298 ASN A CA 1
ATOM 2389 C C . ASN A 1 298 ? 0.248 15.997 20.304 1.00 65.81 298 ASN A C 1
ATOM 2391 O O . ASN A 1 298 ? -0.298 15.711 21.367 1.00 65.81 298 ASN A O 1
ATOM 2395 N N . LEU A 1 299 ? 1.560 15.821 20.136 1.00 53.59 299 LEU A N 1
ATOM 2396 C CA . LEU A 1 299 ? 2.492 15.278 21.133 1.00 53.59 299 LEU A CA 1
ATOM 2397 C C . LEU A 1 299 ? 3.136 16.362 22.017 1.00 53.59 299 LEU A C 1
ATOM 2399 O O . LEU A 1 299 ? 3.905 16.045 22.926 1.00 53.59 299 LEU A O 1
ATOM 2403 N N . LEU A 1 300 ? 2.847 17.643 21.769 1.00 52.75 300 LEU A N 1
ATOM 2404 C CA . LEU A 1 300 ? 3.293 18.762 22.601 1.00 52.75 300 LEU A CA 1
ATOM 2405 C C . LEU A 1 300 ? 2.172 19.223 23.542 1.00 52.75 300 LEU A C 1
ATOM 2407 O O . LEU A 1 300 ? 1.328 20.027 23.161 1.00 52.75 300 LEU A O 1
ATOM 2411 N N . SER A 1 301 ? 2.210 18.793 24.808 1.00 45.16 301 SER A N 1
ATOM 2412 C CA . SER A 1 301 ? 1.578 19.564 25.889 1.00 45.16 301 SER A CA 1
ATOM 2413 C C . SER A 1 301 ? 2.463 20.781 26.197 1.00 45.16 301 SER A C 1
ATOM 2415 O O . SER A 1 301 ? 3.649 20.625 26.501 1.00 45.16 301 SER A O 1
ATOM 2417 N N . VAL A 1 302 ? 1.895 21.979 26.095 1.00 45.97 302 VAL A N 1
ATOM 2418 C CA . VAL A 1 302 ? 2.572 23.219 25.670 1.00 45.97 302 VAL A CA 1
ATOM 2419 C C . VAL A 1 302 ? 3.601 23.847 26.635 1.00 45.97 302 VAL A C 1
ATOM 2421 O O . VAL A 1 302 ? 4.348 24.702 26.175 1.00 45.97 302 VAL A O 1
ATOM 2424 N N . GLU A 1 303 ? 3.789 23.435 27.898 1.00 43.03 303 GLU A N 1
ATOM 2425 C CA . GLU A 1 303 ? 4.636 24.246 28.819 1.00 43.03 303 GLU A CA 1
ATOM 2426 C C . GLU A 1 303 ? 5.782 23.542 29.578 1.00 43.03 303 GLU A C 1
ATOM 2428 O O . GLU A 1 303 ? 6.733 24.208 29.987 1.00 43.03 303 GLU A O 1
ATOM 2433 N N . ASN A 1 304 ? 5.824 22.209 29.695 1.00 47.88 304 ASN A N 1
ATOM 2434 C CA . ASN A 1 304 ? 6.744 21.569 30.660 1.00 47.88 304 ASN A CA 1
ATOM 2435 C C . ASN A 1 304 ? 8.071 21.016 30.119 1.00 47.88 304 ASN A C 1
ATOM 2437 O O . ASN A 1 304 ? 8.965 20.712 30.915 1.00 47.88 304 ASN A O 1
ATOM 2441 N N . LEU A 1 305 ? 8.268 20.895 28.803 1.00 45.12 305 LEU A N 1
ATOM 2442 C CA . LEU A 1 305 ? 9.478 20.229 28.296 1.00 45.12 305 LEU A CA 1
ATOM 2443 C C . LEU A 1 305 ? 10.726 21.125 28.307 1.00 45.12 305 LEU A C 1
ATOM 2445 O O . LEU A 1 305 ? 11.823 20.647 28.580 1.00 45.12 305 LEU A O 1
ATOM 2449 N N . LYS A 1 306 ? 10.587 22.430 28.054 1.00 47.09 306 LYS A N 1
ATOM 2450 C CA . LYS A 1 306 ? 11.748 23.330 27.914 1.00 47.09 306 LYS A CA 1
ATOM 2451 C C . LYS A 1 306 ? 12.339 23.751 29.267 1.00 47.09 306 LYS A C 1
ATOM 2453 O O . LYS A 1 306 ? 13.554 23.902 29.388 1.00 47.09 306 LYS A O 1
ATOM 2458 N N . ALA A 1 307 ? 11.493 23.899 30.287 1.00 46.69 307 ALA A N 1
ATOM 2459 C CA . ALA A 1 307 ? 11.908 24.236 31.649 1.00 46.69 307 ALA A CA 1
ATOM 2460 C C . ALA A 1 307 ? 12.500 23.021 32.385 1.00 46.69 307 ALA A C 1
ATOM 2462 O O . ALA A 1 307 ? 13.561 23.131 32.998 1.00 46.69 307 ALA A O 1
ATOM 2463 N N . SER A 1 308 ? 11.878 21.845 32.254 1.00 47.78 308 SER A N 1
ATOM 2464 C CA . SER A 1 308 ? 12.321 20.623 32.940 1.00 47.78 308 SER A CA 1
ATOM 2465 C C . SER A 1 308 ? 13.652 20.086 32.406 1.00 47.78 308 SER A C 1
ATOM 2467 O O . SER A 1 308 ? 14.497 19.664 33.190 1.00 47.78 308 SER A O 1
ATOM 2469 N N . VAL A 1 309 ? 13.899 20.174 31.093 1.00 43.69 309 VAL A N 1
ATOM 2470 C CA . VAL A 1 309 ? 15.161 19.715 30.479 1.00 43.69 309 VAL A CA 1
ATOM 2471 C C . VAL A 1 309 ? 16.348 20.596 30.889 1.00 43.69 309 VAL A C 1
ATOM 2473 O O . VAL A 1 309 ? 17.420 20.086 31.213 1.00 43.69 309 VAL A O 1
ATOM 2476 N N . ASN A 1 310 ? 16.153 21.914 30.964 1.00 46.12 310 ASN A N 1
ATOM 2477 C CA . ASN A 1 310 ? 17.201 22.841 31.401 1.00 46.12 310 ASN A CA 1
ATOM 2478 C C . ASN A 1 310 ? 17.452 22.790 32.917 1.00 46.12 310 ASN A C 1
ATOM 2480 O O . ASN A 1 310 ? 18.579 23.024 33.358 1.00 46.12 310 ASN A O 1
ATOM 2484 N N . LYS A 1 311 ? 16.422 22.469 33.710 1.00 51.06 311 LYS A N 1
ATOM 2485 C CA . LYS A 1 311 ? 16.517 22.309 35.165 1.00 51.06 311 LYS A CA 1
ATOM 2486 C C . LYS A 1 311 ? 17.243 21.012 35.547 1.00 51.06 311 LYS A C 1
ATOM 2488 O O . LYS A 1 311 ? 18.222 21.078 36.285 1.00 51.06 311 LYS A O 1
ATOM 2493 N N . LEU A 1 312 ? 16.883 19.878 34.939 1.00 46.00 312 LEU A N 1
ATOM 2494 C CA . LEU A 1 312 ? 17.534 18.575 35.165 1.00 46.00 312 LEU A CA 1
ATOM 2495 C C . LEU A 1 312 ? 19.012 18.559 34.751 1.00 46.00 312 LEU A C 1
ATOM 2497 O O . LEU A 1 312 ? 19.847 17.967 35.433 1.00 46.00 312 LEU A O 1
ATOM 2501 N N . SER A 1 313 ? 19.364 19.263 33.669 1.00 42.91 313 SER A N 1
ATOM 2502 C CA . SER A 1 313 ? 20.760 19.396 33.236 1.00 42.91 313 SER A CA 1
ATOM 2503 C C . SER A 1 313 ? 21.629 20.178 34.230 1.00 42.91 313 SER A C 1
ATOM 2505 O O . SER A 1 313 ? 22.839 19.956 34.274 1.00 42.91 313 SER A O 1
ATOM 2507 N N . LYS A 1 314 ? 21.044 21.101 35.005 1.00 51.28 314 LYS A N 1
ATOM 2508 C CA . LYS A 1 314 ? 21.763 21.941 35.976 1.00 51.28 314 LYS A CA 1
ATOM 2509 C C . LYS A 1 314 ? 21.756 21.352 37.388 1.00 51.28 314 LYS A C 1
ATOM 2511 O O . LYS A 1 314 ? 22.776 21.432 38.067 1.00 51.28 314 LYS A O 1
ATOM 2516 N N . GLU A 1 315 ? 20.652 20.739 37.815 1.00 50.28 315 GLU A N 1
ATOM 2517 C CA . GLU A 1 315 ? 20.496 20.171 39.165 1.00 50.28 315 GLU A CA 1
ATOM 2518 C C . GLU A 1 315 ? 21.339 18.915 39.406 1.00 50.28 315 GLU A C 1
ATOM 2520 O O . GLU A 1 315 ? 21.678 18.623 40.550 1.00 50.28 315 GLU A O 1
ATOM 2525 N N . HIS A 1 316 ? 21.714 18.173 38.361 1.00 47.94 316 HIS A N 1
ATOM 2526 C CA . HIS A 1 316 ? 22.366 16.869 38.542 1.00 47.94 316 HIS A CA 1
ATOM 2527 C C . HIS A 1 316 ? 23.844 16.816 38.156 1.00 47.94 316 HIS A C 1
ATOM 2529 O O . HIS A 1 316 ? 24.424 15.737 38.216 1.00 47.94 316 HIS A O 1
ATOM 2535 N N . LYS A 1 317 ? 24.464 17.954 37.788 1.00 35.00 317 LYS A N 1
ATOM 2536 C CA . LYS A 1 317 ? 25.897 18.065 37.417 1.00 35.00 317 LYS A CA 1
ATOM 2537 C C . LYS A 1 317 ? 26.413 16.841 36.634 1.00 35.00 317 LYS A C 1
ATOM 2539 O O . LYS A 1 317 ? 27.460 16.287 36.965 1.00 35.00 317 LYS A O 1
ATOM 2544 N N . LEU A 1 318 ? 25.640 16.371 35.653 1.00 32.97 318 LEU A N 1
ATOM 2545 C CA . LEU A 1 318 ? 25.868 15.050 35.070 1.00 32.97 318 LEU A CA 1
ATOM 2546 C C . LEU A 1 318 ? 27.200 15.030 34.303 1.00 32.97 318 LEU A C 1
ATOM 2548 O O . LEU A 1 318 ? 27.391 15.856 33.406 1.00 32.97 318 LEU A O 1
ATOM 2552 N N . PRO A 1 319 ? 28.130 14.123 34.652 1.00 30.50 319 PRO A N 1
ATOM 2553 C CA . PRO A 1 319 ? 29.457 14.112 34.073 1.00 30.50 319 PRO A CA 1
ATOM 2554 C C . PRO A 1 319 ? 29.457 13.374 32.734 1.00 30.50 319 PRO A C 1
ATOM 2556 O O . PRO A 1 319 ? 28.821 12.336 32.551 1.00 30.50 319 PRO A O 1
ATOM 2559 N N . MET A 1 320 ? 30.229 13.913 31.800 1.00 40.62 320 MET A N 1
ATOM 2560 C CA . MET A 1 320 ? 30.605 13.247 30.563 1.00 40.62 320 MET A CA 1
ATOM 2561 C C . MET A 1 320 ? 31.539 12.077 30.917 1.00 40.62 320 MET A C 1
ATOM 2563 O O . MET A 1 320 ? 32.611 12.320 31.466 1.00 40.62 320 MET A O 1
ATOM 2567 N N . PHE A 1 321 ? 31.154 10.828 30.632 1.00 27.22 321 PHE A N 1
ATOM 2568 C CA . PHE A 1 321 ? 32.051 9.680 30.803 1.00 27.22 321 PHE A CA 1
ATOM 2569 C C . PHE A 1 321 ? 32.036 8.712 29.619 1.00 27.22 321 PHE A C 1
ATOM 2571 O O . PHE A 1 321 ? 31.000 8.267 29.129 1.00 27.22 321 PHE A O 1
ATOM 2578 N N . THR A 1 322 ? 33.264 8.430 29.200 1.00 33.78 322 THR A N 1
ATOM 2579 C CA . THR A 1 322 ? 33.765 7.488 28.205 1.00 33.78 322 THR A CA 1
ATOM 2580 C C . THR A 1 322 ? 33.810 6.046 28.720 1.00 33.78 322 THR A C 1
ATOM 2582 O O . THR A 1 322 ? 34.112 5.815 29.884 1.00 33.78 322 THR A O 1
ATOM 2585 N N . ASP A 1 323 ? 33.604 5.122 27.783 1.00 30.66 323 ASP A N 1
ATOM 2586 C CA . ASP A 1 323 ? 34.174 3.778 27.595 1.00 30.66 323 ASP A CA 1
ATOM 2587 C C . ASP A 1 323 ? 34.407 2.768 28.749 1.00 30.66 323 ASP A C 1
ATOM 2589 O O . ASP A 1 323 ? 35.129 2.997 29.714 1.00 30.66 323 ASP A O 1
ATOM 2593 N N . LYS A 1 324 ? 33.937 1.545 28.443 1.00 37.72 324 LYS A N 1
ATOM 2594 C CA . LYS A 1 324 ? 34.236 0.203 28.989 1.00 37.72 324 LYS A CA 1
ATOM 2595 C C . LYS A 1 324 ? 33.773 -0.138 30.409 1.00 37.72 324 LYS A C 1
ATOM 2597 O O . LYS A 1 324 ? 34.437 0.178 31.385 1.00 37.72 324 LYS A O 1
ATOM 2602 N N . THR A 1 325 ? 32.804 -1.058 30.496 1.00 27.58 325 THR A N 1
ATOM 2603 C CA . THR A 1 325 ? 32.880 -2.180 31.451 1.00 27.58 325 THR A CA 1
ATOM 2604 C C . THR A 1 325 ? 32.225 -3.473 30.939 1.00 27.58 325 THR A C 1
ATOM 2606 O O . THR A 1 325 ? 31.155 -3.499 30.340 1.00 27.58 325 THR A O 1
ATOM 2609 N N . LYS A 1 326 ? 32.989 -4.539 31.191 1.00 31.75 326 LYS A N 1
ATOM 2610 C CA . LYS A 1 326 ? 32.787 -5.994 31.142 1.00 31.75 326 LYS A CA 1
ATOM 2611 C C . LYS A 1 326 ? 31.356 -6.522 31.354 1.00 31.75 326 LYS A C 1
ATOM 2613 O O . LYS A 1 326 ? 30.667 -6.131 32.289 1.00 31.75 326 LYS A O 1
ATOM 2618 N N . ARG A 1 327 ? 30.999 -7.531 30.545 1.00 31.16 327 ARG A N 1
ATOM 2619 C CA . ARG A 1 327 ? 29.852 -8.434 30.750 1.00 31.16 327 ARG A CA 1
ATOM 2620 C C . ARG A 1 327 ? 30.013 -9.238 32.052 1.00 31.16 327 ARG A C 1
ATOM 2622 O O . ARG A 1 327 ? 31.110 -9.757 32.273 1.00 31.16 327 ARG A O 1
ATOM 2629 N N . PRO A 1 328 ? 28.953 -9.420 32.859 1.00 34.47 328 PRO A N 1
ATOM 2630 C CA . PRO A 1 328 ? 28.938 -10.434 33.901 1.00 34.47 328 PRO A CA 1
ATOM 2631 C C . PRO A 1 328 ? 28.732 -11.820 33.288 1.00 34.47 328 PRO A C 1
ATOM 2633 O O . PRO A 1 328 ? 27.961 -11.995 32.343 1.00 34.47 328 PRO A O 1
ATOM 2636 N N . ALA A 1 329 ? 29.440 -12.788 33.858 1.00 41.12 329 ALA A N 1
ATOM 2637 C CA . ALA A 1 329 ? 29.234 -14.205 33.638 1.00 41.12 329 ALA A CA 1
ATOM 2638 C C . ALA A 1 329 ? 27.941 -14.669 34.321 1.00 41.12 329 ALA A C 1
ATOM 2640 O O . ALA A 1 329 ? 27.663 -14.287 35.457 1.00 41.12 329 ALA A O 1
ATOM 2641 N N . GLY A 1 330 ? 27.200 -15.525 33.627 1.00 30.89 330 GLY A N 1
ATOM 2642 C CA . GLY A 1 330 ? 26.191 -16.398 34.208 1.00 30.89 330 GLY A CA 1
ATOM 2643 C C . GLY A 1 330 ? 25.361 -17.075 33.119 1.00 30.89 330 GLY A C 1
ATOM 2644 O O . GLY A 1 330 ? 25.182 -16.501 32.052 1.00 30.89 330 GLY A O 1
ATOM 2645 N N . ASN A 1 331 ? 24.845 -18.290 33.264 1.00 34.94 331 ASN A N 1
ATOM 2646 C CA . ASN A 1 331 ? 24.976 -19.315 34.293 1.00 34.94 331 ASN A CA 1
ATOM 2647 C C . ASN A 1 331 ? 24.717 -20.664 33.600 1.00 34.94 331 ASN A C 1
ATOM 2649 O O . ASN A 1 331 ? 23.931 -20.732 32.653 1.00 34.94 331 ASN A O 1
ATOM 2653 N N . ASP A 1 332 ? 25.372 -21.707 34.104 1.00 42.09 332 ASP A N 1
ATOM 2654 C CA . ASP A 1 332 ? 25.183 -23.118 33.770 1.00 42.09 332 ASP A CA 1
ATOM 2655 C C . ASP A 1 332 ? 23.712 -23.549 33.731 1.00 42.09 332 ASP A C 1
ATOM 2657 O O . ASP A 1 332 ? 23.006 -23.454 34.735 1.00 42.09 332 ASP A O 1
ATOM 2661 N N . TRP A 1 333 ? 23.293 -24.139 32.609 1.00 34.72 333 TRP A N 1
ATOM 2662 C CA . TRP A 1 333 ? 22.160 -25.064 32.549 1.00 34.72 333 TRP A CA 1
ATOM 2663 C C . TRP A 1 333 ? 22.579 -26.346 31.818 1.00 34.72 333 TRP A C 1
ATOM 2665 O O . TRP A 1 333 ? 22.603 -26.415 30.595 1.00 34.72 333 TRP A O 1
ATOM 2675 N N . GLY A 1 334 ? 22.908 -27.361 32.621 1.00 33.75 334 GLY A N 1
ATOM 2676 C CA . GLY A 1 334 ? 22.466 -28.746 32.441 1.00 33.75 334 GLY A CA 1
ATOM 2677 C C . GLY A 1 334 ? 22.831 -29.480 31.149 1.00 33.75 334 GLY A C 1
ATOM 2678 O O . GLY A 1 334 ? 22.055 -29.520 30.199 1.00 33.75 334 GLY A O 1
ATOM 2679 N N . ASN A 1 335 ? 23.939 -30.221 31.209 1.00 36.97 335 ASN A N 1
ATOM 2680 C CA . ASN A 1 335 ? 24.265 -31.345 30.332 1.00 36.97 335 ASN A CA 1
ATOM 2681 C C . ASN A 1 335 ? 23.101 -32.349 30.184 1.00 36.97 335 ASN A C 1
ATOM 2683 O O . ASN A 1 335 ? 22.724 -33.025 31.142 1.00 36.97 335 ASN A O 1
ATOM 2687 N N . ARG A 1 336 ? 22.639 -32.558 28.946 1.00 34.12 336 ARG A N 1
ATOM 2688 C CA . ARG A 1 336 ? 22.103 -33.846 28.479 1.00 34.12 336 ARG A CA 1
ATOM 2689 C C . ARG A 1 336 ? 22.846 -34.252 27.211 1.00 34.12 336 ARG A C 1
ATOM 2691 O O . ARG A 1 336 ? 22.514 -33.824 26.111 1.00 34.12 336 ARG A O 1
ATOM 2698 N N . THR A 1 337 ? 23.866 -35.085 27.376 1.00 40.66 337 THR A N 1
ATOM 2699 C CA . THR A 1 337 ? 24.548 -35.786 26.287 1.00 40.66 337 THR A CA 1
ATOM 2700 C C . THR A 1 337 ? 23.732 -37.014 25.891 1.00 40.66 337 THR A C 1
ATOM 2702 O O . THR A 1 337 ? 23.881 -38.088 26.466 1.00 40.66 337 THR A O 1
ATOM 2705 N N . GLY A 1 338 ? 22.855 -36.844 24.904 1.00 42.19 338 GLY A N 1
ATOM 2706 C CA . GLY A 1 338 ? 22.299 -37.927 24.092 1.00 42.19 338 GLY A CA 1
ATOM 2707 C C . GLY A 1 338 ? 22.553 -37.611 22.613 1.00 42.19 338 GLY A C 1
ATOM 2708 O O . GLY A 1 338 ? 22.532 -36.431 22.253 1.00 42.19 338 GLY A O 1
ATOM 2709 N N . PRO A 1 339 ? 22.841 -38.601 21.749 1.00 38.69 339 PRO A N 1
ATOM 2710 C CA . PRO A 1 339 ? 23.072 -38.346 20.334 1.00 38.69 339 PRO A CA 1
ATOM 2711 C C . PRO A 1 339 ? 21.771 -37.845 19.698 1.00 38.69 339 PRO A C 1
ATOM 2713 O O . PRO A 1 339 ? 20.829 -38.606 19.492 1.00 38.69 339 PRO A O 1
ATOM 2716 N N . ASN A 1 340 ? 21.724 -36.544 19.409 1.00 33.03 340 ASN A N 1
ATOM 2717 C CA . ASN A 1 340 ? 20.677 -35.907 18.619 1.00 33.03 340 ASN A CA 1
ATOM 2718 C C . ASN A 1 340 ? 20.744 -36.430 17.177 1.00 33.03 340 ASN A C 1
ATOM 2720 O O . ASN A 1 340 ? 21.325 -35.800 16.295 1.00 33.03 340 ASN A O 1
ATOM 2724 N N . VAL A 1 341 ? 20.122 -37.580 16.930 1.00 38.56 341 VAL A N 1
ATOM 2725 C CA . VAL A 1 341 ? 19.604 -37.899 15.603 1.00 38.56 341 VAL A CA 1
ATOM 2726 C C . VAL A 1 341 ? 18.377 -37.013 15.432 1.00 38.56 341 VAL A C 1
ATOM 2728 O O . VAL A 1 341 ? 17.315 -37.299 15.979 1.00 38.56 341 VAL A O 1
ATOM 2731 N N . ARG A 1 342 ? 18.541 -35.881 14.738 1.00 35.12 342 ARG A N 1
ATOM 2732 C CA . ARG A 1 342 ? 17.399 -35.087 14.278 1.00 35.12 342 ARG A CA 1
ATOM 2733 C C . ARG A 1 342 ? 16.519 -36.017 13.434 1.00 35.12 342 ARG A C 1
ATOM 2735 O O . ARG A 1 342 ? 17.044 -36.589 12.474 1.00 35.12 342 ARG A O 1
ATOM 2742 N N . PRO A 1 343 ? 15.229 -36.195 13.755 1.00 39.00 343 PRO A N 1
ATOM 2743 C CA . PRO A 1 343 ? 14.304 -36.795 12.809 1.00 39.00 343 PRO A CA 1
ATOM 2744 C C . PRO A 1 343 ? 14.375 -35.954 11.533 1.00 39.00 343 PRO A C 1
ATOM 2746 O O . PRO A 1 343 ? 14.266 -34.729 11.606 1.00 39.00 343 PRO A O 1
ATOM 2749 N N . LYS A 1 344 ? 14.616 -36.583 10.379 1.00 47.25 344 LYS A N 1
ATOM 2750 C CA . LYS A 1 344 ? 14.293 -35.963 9.092 1.00 47.25 344 LYS A CA 1
ATOM 2751 C C . LYS A 1 344 ? 12.780 -35.745 9.113 1.00 47.25 344 LYS A C 1
ATOM 2753 O O . LYS A 1 344 ? 12.039 -36.705 8.934 1.00 47.25 344 LYS A O 1
ATOM 2758 N N . GLY A 1 345 ? 12.353 -34.535 9.466 1.00 49.12 345 GLY A N 1
ATOM 2759 C CA . GLY A 1 345 ? 10.975 -34.100 9.288 1.00 49.12 345 GLY A CA 1
ATOM 2760 C C . GLY A 1 345 ? 10.653 -34.190 7.805 1.00 49.12 345 GLY A C 1
ATOM 2761 O O . GLY A 1 345 ? 11.449 -33.757 6.971 1.00 49.12 345 GLY A O 1
ATOM 2762 N N . ASP A 1 346 ? 9.559 -34.867 7.496 1.00 55.91 346 ASP A N 1
ATOM 2763 C CA . ASP A 1 346 ? 9.081 -35.103 6.142 1.00 55.91 346 ASP A CA 1
ATOM 2764 C C . ASP A 1 346 ? 8.371 -33.839 5.635 1.00 55.91 346 ASP A C 1
ATOM 2766 O O . ASP A 1 346 ? 7.148 -33.772 5.555 1.00 55.91 346 ASP A O 1
ATOM 2770 N N . ASP A 1 347 ? 9.152 -32.796 5.346 1.00 59.03 347 ASP A N 1
ATOM 2771 C CA . ASP A 1 347 ? 8.654 -31.524 4.799 1.00 59.03 347 ASP A CA 1
ATOM 2772 C C . ASP A 1 347 ? 8.183 -31.673 3.327 1.00 59.03 347 ASP A C 1
ATOM 2774 O O . ASP A 1 347 ? 7.798 -30.696 2.684 1.00 59.03 347 ASP A O 1
ATOM 2778 N N . GLY A 1 348 ? 8.208 -32.893 2.765 1.00 70.00 348 GLY A N 1
ATOM 2779 C CA . GLY A 1 348 ? 7.898 -33.171 1.359 1.00 70.00 348 GLY A CA 1
ATOM 2780 C C . GLY A 1 348 ? 6.451 -32.867 0.959 1.00 70.00 348 GLY A C 1
ATOM 2781 O O . GLY A 1 348 ? 6.204 -32.413 -0.158 1.00 70.00 348 GLY A O 1
ATOM 2782 N N . GLY A 1 349 ? 5.492 -33.027 1.875 1.00 85.44 349 GLY A N 1
ATOM 2783 C CA . GLY A 1 349 ? 4.067 -32.975 1.529 1.00 85.44 349 GLY A CA 1
ATOM 2784 C C . GLY A 1 349 ? 3.564 -31.617 1.018 1.00 85.44 349 GLY A C 1
ATOM 2785 O O . GLY A 1 349 ? 2.724 -31.573 0.118 1.00 85.44 349 GLY A O 1
ATOM 2786 N N . ALA A 1 350 ? 4.065 -30.501 1.556 1.00 86.38 350 ALA A N 1
ATOM 2787 C CA . ALA A 1 350 ? 3.588 -29.167 1.174 1.00 86.38 350 ALA A CA 1
ATOM 2788 C C . ALA A 1 350 ? 4.080 -28.751 -0.224 1.00 86.38 350 ALA A C 1
ATOM 2790 O O . ALA A 1 350 ? 3.315 -28.200 -1.020 1.00 86.38 350 ALA A O 1
ATOM 2791 N N . ASN A 1 351 ? 5.338 -29.062 -0.548 1.00 90.94 351 ASN A N 1
ATOM 2792 C CA . ASN A 1 351 ? 5.916 -28.760 -1.858 1.00 90.94 351 ASN A CA 1
ATOM 2793 C C . ASN A 1 351 ? 5.238 -29.581 -2.958 1.00 90.94 351 ASN A C 1
ATOM 2795 O O . ASN A 1 351 ? 4.857 -29.024 -3.985 1.00 90.94 351 ASN A O 1
ATOM 2799 N N . GLU A 1 352 ? 4.998 -30.872 -2.715 1.00 92.12 352 GLU A N 1
ATOM 2800 C CA . GLU A 1 352 ? 4.287 -31.745 -3.655 1.00 92.12 352 GLU A CA 1
ATOM 2801 C C . GLU A 1 352 ? 2.871 -31.236 -3.971 1.00 92.12 352 GLU A C 1
ATOM 2803 O O . GLU A 1 352 ? 2.437 -31.280 -5.123 1.00 92.12 352 GLU A O 1
ATOM 2808 N N . GLN A 1 353 ? 2.156 -30.695 -2.978 1.00 90.81 353 GLN A N 1
ATOM 2809 C CA . GLN A 1 353 ? 0.826 -30.107 -3.177 1.00 90.81 353 GLN A CA 1
ATOM 2810 C C . GLN A 1 353 ? 0.875 -28.833 -4.028 1.00 90.81 353 GLN A C 1
ATOM 2812 O O . GLN A 1 353 ? 0.073 -28.678 -4.949 1.00 90.81 353 GLN A O 1
ATOM 2817 N N . LEU A 1 354 ? 1.830 -27.936 -3.761 1.00 93.75 354 LEU A N 1
ATOM 2818 C CA . LEU A 1 354 ? 2.034 -26.733 -4.575 1.00 93.75 354 LEU A CA 1
ATOM 2819 C C . LEU A 1 354 ? 2.366 -27.104 -6.025 1.00 93.75 354 LEU A C 1
ATOM 2821 O O . LEU A 1 354 ? 1.787 -26.549 -6.962 1.00 93.75 354 LEU A O 1
ATOM 2825 N N . GLU A 1 355 ? 3.238 -28.091 -6.214 1.00 94.50 355 GLU A N 1
ATOM 2826 C CA . GLU A 1 355 ? 3.589 -28.605 -7.533 1.00 94.50 355 GLU A CA 1
ATOM 2827 C C . GLU A 1 355 ? 2.407 -29.242 -8.268 1.00 94.50 355 GLU A C 1
ATOM 2829 O O . GLU A 1 355 ? 2.225 -28.993 -9.465 1.00 94.50 355 GLU A O 1
ATOM 2834 N N . ALA A 1 356 ? 1.568 -30.006 -7.562 1.00 93.88 356 ALA A N 1
ATOM 2835 C CA . ALA A 1 356 ? 0.341 -30.582 -8.108 1.00 93.88 356 ALA A CA 1
ATOM 2836 C C . ALA A 1 356 ? -0.665 -29.504 -8.552 1.00 93.88 356 ALA A C 1
ATOM 2838 O O . ALA A 1 356 ? -1.373 -29.689 -9.542 1.00 93.88 356 ALA A O 1
ATOM 2839 N N . CYS A 1 357 ? -0.677 -28.350 -7.880 1.00 93.62 357 CYS A N 1
ATOM 2840 C CA . CYS A 1 357 ? -1.465 -27.172 -8.254 1.00 93.62 357 CYS A CA 1
ATOM 2841 C C . CYS A 1 357 ? -0.806 -26.300 -9.342 1.00 93.62 357 CYS A C 1
ATOM 2843 O O . CYS A 1 357 ? -1.299 -25.217 -9.657 1.00 93.62 357 CYS A O 1
ATOM 2845 N N . GLY A 1 358 ? 0.294 -26.756 -9.951 1.00 95.75 358 GLY A N 1
ATOM 2846 C CA . GLY A 1 358 ? 0.957 -26.054 -11.050 1.00 95.75 358 GLY A CA 1
ATOM 2847 C C . GLY A 1 358 ? 1.875 -24.916 -10.607 1.00 95.75 358 GLY A C 1
ATOM 2848 O O . GLY A 1 358 ? 2.196 -24.044 -11.422 1.00 95.75 358 GLY A O 1
ATOM 2849 N N . TYR A 1 359 ? 2.313 -24.919 -9.349 1.00 96.31 359 TYR A N 1
ATOM 2850 C CA . TYR A 1 359 ? 3.327 -24.001 -8.843 1.00 96.31 359 TYR A CA 1
ATOM 2851 C C . TYR A 1 359 ? 4.727 -24.633 -8.868 1.00 96.31 359 TYR A C 1
ATOM 2853 O O . TYR A 1 359 ? 4.901 -25.847 -8.929 1.00 96.31 359 TYR A O 1
ATOM 2861 N N . GLU A 1 360 ? 5.752 -23.794 -8.887 1.00 96.31 360 GLU A N 1
ATOM 2862 C CA . GLU A 1 360 ? 7.159 -24.166 -8.748 1.00 96.31 360 GLU A CA 1
ATOM 2863 C C . GLU A 1 360 ? 7.693 -23.475 -7.492 1.00 96.31 360 GLU A C 1
ATOM 2865 O O . GLU A 1 360 ? 7.614 -22.249 -7.390 1.00 96.31 360 GLU A O 1
ATOM 2870 N N . VAL A 1 361 ? 8.177 -24.254 -6.522 1.00 95.12 361 VAL A N 1
ATOM 2871 C CA . VAL A 1 361 ? 8.725 -23.726 -5.265 1.00 95.12 361 VAL A CA 1
ATOM 2872 C C . VAL A 1 361 ? 10.161 -23.273 -5.496 1.00 95.12 361 VAL A C 1
ATOM 2874 O O . VAL A 1 361 ? 10.976 -24.026 -6.024 1.00 95.12 361 VAL A O 1
ATOM 2877 N N . VAL A 1 362 ? 10.482 -22.043 -5.093 1.00 94.00 362 VAL A N 1
ATOM 2878 C CA . VAL A 1 362 ? 11.854 -21.531 -5.160 1.00 94.00 362 VAL A CA 1
ATOM 2879 C C . VAL A 1 362 ? 12.672 -22.182 -4.050 1.00 94.00 362 VAL A C 1
ATOM 2881 O O . VAL A 1 362 ? 12.335 -21.990 -2.880 1.00 94.00 362 VAL A O 1
ATOM 2884 N N . PRO A 1 363 ? 13.732 -22.942 -4.369 1.00 91.69 363 PRO A N 1
ATOM 2885 C CA . PRO A 1 363 ? 14.536 -23.579 -3.341 1.00 91.69 363 PRO A CA 1
ATOM 2886 C C . PRO A 1 363 ? 15.337 -22.527 -2.562 1.00 91.69 363 PRO A C 1
ATOM 2888 O O . PRO A 1 363 ? 15.922 -21.613 -3.143 1.00 91.69 363 PRO A O 1
ATOM 2891 N N . ASP A 1 364 ? 15.422 -22.694 -1.239 1.00 85.62 364 ASP A N 1
ATOM 2892 C CA . ASP A 1 364 ? 16.253 -21.845 -0.365 1.00 85.62 364 ASP A CA 1
ATOM 2893 C C . ASP A 1 364 ? 17.757 -21.960 -0.668 1.00 85.62 364 ASP A C 1
ATOM 2895 O O . ASP A 1 364 ? 18.562 -21.107 -0.268 1.00 85.62 364 ASP A O 1
ATOM 2899 N N . VAL A 1 365 ? 18.125 -23.047 -1.350 1.00 87.56 365 VAL A N 1
ATOM 2900 C CA . VAL A 1 365 ? 19.481 -23.414 -1.726 1.00 87.56 365 VAL A CA 1
ATOM 2901 C C . VAL A 1 365 ? 19.538 -23.612 -3.237 1.00 87.56 365 VAL A C 1
ATOM 2903 O O . VAL A 1 365 ? 18.875 -24.490 -3.785 1.00 87.56 365 VAL A O 1
ATOM 2906 N N . LEU A 1 366 ? 20.346 -22.800 -3.910 1.00 86.38 366 LEU A N 1
ATOM 2907 C CA . LEU A 1 366 ? 20.598 -22.897 -5.341 1.00 86.38 366 LEU A CA 1
ATOM 2908 C C . LEU A 1 366 ? 21.916 -23.637 -5.558 1.00 86.38 366 LEU A C 1
ATOM 2910 O O . LEU A 1 366 ? 22.992 -23.117 -5.252 1.00 86.38 366 LEU A O 1
ATOM 2914 N N . GLU A 1 367 ? 21.842 -24.849 -6.097 1.00 90.44 367 GLU A N 1
ATOM 2915 C CA . GLU A 1 367 ? 23.026 -25.554 -6.581 1.00 90.44 367 GLU A CA 1
ATOM 2916 C C . GLU A 1 367 ? 23.368 -25.077 -7.993 1.00 90.44 367 GLU A C 1
ATOM 2918 O O . GLU A 1 367 ? 22.535 -25.083 -8.899 1.00 90.44 367 GLU A O 1
ATOM 2923 N N . THR A 1 368 ? 24.607 -24.628 -8.173 1.00 88.56 368 THR A N 1
ATOM 2924 C CA . THR A 1 368 ? 25.159 -24.212 -9.466 1.00 88.56 368 THR A CA 1
ATOM 2925 C C . THR A 1 368 ? 26.493 -24.914 -9.688 1.00 88.56 368 THR A C 1
ATOM 2927 O O . THR A 1 368 ? 27.124 -25.354 -8.726 1.00 88.56 368 THR A O 1
ATOM 2930 N N . ASP A 1 369 ? 26.994 -24.933 -10.925 1.00 90.31 369 ASP A N 1
ATOM 2931 C CA . ASP A 1 369 ? 28.343 -25.446 -11.226 1.00 90.31 369 ASP A CA 1
ATOM 2932 C C . ASP A 1 369 ? 29.450 -24.725 -10.422 1.00 90.31 369 ASP A C 1
ATOM 2934 O O . ASP A 1 369 ? 30.540 -25.261 -10.229 1.00 90.31 369 ASP A O 1
ATOM 2938 N N . GLY A 1 370 ? 29.169 -23.511 -9.925 1.00 91.25 370 GLY A N 1
ATOM 2939 C CA . GLY A 1 370 ? 30.059 -22.712 -9.076 1.00 91.25 370 GLY A CA 1
ATOM 2940 C C . GLY A 1 370 ? 29.923 -22.958 -7.568 1.00 91.25 370 GLY A C 1
ATOM 2941 O O . GLY A 1 370 ? 30.571 -22.257 -6.793 1.00 91.25 370 GLY A O 1
ATOM 2942 N N . GLY A 1 371 ? 29.093 -23.915 -7.144 1.00 91.25 371 GLY A N 1
ATOM 2943 C CA . GLY A 1 371 ? 28.849 -24.253 -5.743 1.00 91.25 371 GLY A CA 1
ATOM 2944 C C . GLY A 1 371 ? 27.403 -24.034 -5.288 1.00 91.25 371 GLY A C 1
ATOM 2945 O O . GLY A 1 371 ? 26.510 -23.698 -6.071 1.00 91.25 371 GLY A O 1
ATOM 2946 N N . THR A 1 372 ? 27.194 -24.256 -3.992 1.00 92.56 372 THR A N 1
ATOM 2947 C CA . THR A 1 372 ? 25.904 -24.166 -3.302 1.00 92.56 372 THR A CA 1
ATOM 2948 C C . THR A 1 372 ? 25.702 -22.758 -2.739 1.00 92.56 372 THR A C 1
ATOM 2950 O O . THR A 1 372 ? 26.487 -22.303 -1.906 1.00 92.56 372 THR A O 1
ATOM 2953 N N . TRP A 1 373 ? 24.644 -22.073 -3.169 1.00 84.69 373 TRP A N 1
ATOM 2954 C CA . TRP A 1 373 ? 24.290 -20.728 -2.712 1.00 84.69 373 TRP A CA 1
ATOM 2955 C C . TRP A 1 373 ? 23.055 -20.785 -1.818 1.00 84.69 373 TRP A C 1
ATOM 2957 O O . TRP A 1 373 ? 22.021 -21.293 -2.235 1.00 84.69 373 TRP A O 1
ATOM 2967 N N . GLU A 1 374 ? 23.135 -20.234 -0.609 1.00 85.50 374 GLU A N 1
ATOM 2968 C CA . GLU A 1 374 ? 21.977 -20.096 0.280 1.00 85.50 374 GLU A CA 1
ATOM 2969 C C . GLU A 1 374 ? 21.483 -18.645 0.310 1.00 85.50 374 GLU A C 1
ATOM 2971 O O . GLU A 1 374 ? 22.280 -17.700 0.318 1.00 85.50 374 GLU A O 1
ATOM 2976 N N . LEU A 1 375 ? 20.165 -18.453 0.378 1.00 77.75 375 LEU A N 1
ATOM 2977 C CA . LEU A 1 375 ? 19.571 -17.137 0.619 1.00 77.75 375 LEU A CA 1
ATOM 2978 C C . LEU A 1 375 ? 20.062 -16.545 1.953 1.00 77.75 375 LEU A C 1
ATOM 2980 O O . LEU A 1 375 ? 19.967 -17.174 3.007 1.00 77.75 375 LEU A O 1
ATOM 2984 N N . ILE A 1 376 ? 20.522 -15.285 1.921 1.00 74.44 376 ILE A N 1
ATOM 2985 C CA . ILE A 1 376 ? 21.006 -14.543 3.107 1.00 74.44 376 ILE A CA 1
ATOM 2986 C C . ILE A 1 376 ? 19.929 -14.468 4.201 1.00 74.44 376 ILE A C 1
ATOM 2988 O O . ILE A 1 376 ? 20.228 -14.386 5.391 1.00 74.44 376 ILE A O 1
ATOM 2992 N N . SER A 1 377 ? 18.659 -14.466 3.807 1.00 76.81 377 SER A N 1
ATOM 2993 C CA . SER A 1 377 ? 17.520 -14.463 4.717 1.00 76.81 377 SER A CA 1
ATOM 2994 C C . SER A 1 377 ? 16.574 -15.583 4.321 1.00 76.81 377 SER A C 1
ATOM 2996 O O . SER A 1 377 ? 15.784 -15.421 3.395 1.00 76.81 377 SER A O 1
ATOM 2998 N N . LYS A 1 378 ? 16.667 -16.709 5.032 1.00 84.56 378 LYS A N 1
ATOM 2999 C CA . LYS A 1 378 ? 15.709 -17.807 4.898 1.00 84.56 378 LYS A CA 1
ATOM 3000 C C . LYS A 1 378 ? 14.347 -17.323 5.376 1.00 84.56 378 LYS A C 1
ATOM 3002 O O . LYS A 1 378 ? 14.239 -16.728 6.457 1.00 84.56 378 LYS A O 1
ATOM 3007 N N . LEU A 1 379 ? 13.324 -17.533 4.555 1.00 83.06 379 LEU A N 1
ATOM 3008 C CA . LEU A 1 379 ? 11.961 -17.337 5.016 1.00 83.06 379 LEU A CA 1
ATOM 3009 C C . LEU A 1 379 ? 11.660 -18.415 6.073 1.00 83.06 379 LEU A C 1
ATOM 3011 O O . LEU A 1 379 ? 12.235 -19.502 6.030 1.00 83.06 379 LEU A O 1
ATOM 3015 N N . PRO A 1 380 ? 10.815 -18.128 7.072 1.00 83.69 380 PRO A N 1
ATOM 3016 C CA . PRO A 1 380 ? 10.321 -19.167 7.962 1.00 83.69 380 PRO A CA 1
ATOM 3017 C C . PRO A 1 380 ? 9.754 -20.367 7.163 1.00 83.69 380 PRO A C 1
ATOM 3019 O O . PRO A 1 380 ? 9.137 -20.121 6.131 1.00 83.69 380 PRO A O 1
ATOM 3022 N N . PRO A 1 381 ? 9.882 -21.627 7.635 1.00 86.75 381 PRO A N 1
ATOM 3023 C CA . PRO A 1 381 ? 9.633 -22.857 6.842 1.00 86.75 381 PRO A CA 1
ATOM 3024 C C . PRO A 1 381 ? 8.255 -22.966 6.180 1.00 86.75 381 PRO A C 1
ATOM 3026 O O . PRO A 1 381 ? 8.004 -23.759 5.286 1.00 86.75 381 PRO A O 1
ATOM 3029 N N . HIS A 1 382 ? 7.344 -22.176 6.700 1.00 84.12 382 HIS A N 1
ATOM 3030 C CA . HIS A 1 382 ? 5.922 -22.215 6.483 1.00 84.12 382 HIS A CA 1
ATOM 3031 C C . HIS A 1 382 ? 5.460 -21.112 5.481 1.00 84.12 382 HIS A C 1
ATOM 3033 O O . HIS A 1 382 ? 4.301 -21.014 5.073 1.00 84.12 382 HIS A O 1
ATOM 3039 N N . ILE A 1 383 ? 6.441 -20.325 5.007 1.00 89.88 383 ILE A N 1
ATOM 3040 C CA . ILE A 1 383 ? 6.371 -19.407 3.867 1.00 89.88 383 ILE A CA 1
ATOM 3041 C C . ILE A 1 383 ? 7.209 -19.983 2.751 1.00 89.88 383 ILE A C 1
ATOM 3043 O O . ILE A 1 383 ? 8.384 -20.276 2.958 1.00 89.88 383 ILE A O 1
ATOM 3047 N N . LEU A 1 384 ? 6.671 -19.979 1.544 1.00 92.38 384 LEU A N 1
ATOM 3048 C CA . LEU A 1 384 ? 7.445 -20.319 0.365 1.00 92.38 384 LEU A CA 1
ATOM 3049 C C . LEU A 1 384 ? 7.312 -19.210 -0.673 1.00 92.38 384 LEU A C 1
ATOM 3051 O O . LEU A 1 384 ? 6.244 -18.617 -0.841 1.00 92.38 384 LEU A O 1
ATOM 3055 N N . THR A 1 385 ? 8.408 -18.914 -1.370 1.00 93.81 385 THR A N 1
ATOM 3056 C CA . THR A 1 385 ? 8.324 -18.156 -2.623 1.00 93.81 385 THR A CA 1
ATOM 3057 C C . THR A 1 385 ? 8.006 -19.157 -3.723 1.00 93.81 385 THR A C 1
ATOM 3059 O O . THR A 1 385 ? 8.644 -20.206 -3.798 1.00 93.81 385 THR A O 1
ATOM 3062 N N . VAL A 1 386 ? 7.004 -18.861 -4.548 1.00 95.50 386 VAL A N 1
ATOM 3063 C CA . VAL A 1 386 ? 6.558 -19.758 -5.619 1.00 95.50 386 VAL A CA 1
ATOM 3064 C C . VAL A 1 386 ? 6.342 -18.994 -6.919 1.00 95.50 386 VAL A C 1
ATOM 3066 O O . VAL A 1 386 ? 6.029 -17.805 -6.907 1.00 95.50 386 VAL A O 1
ATOM 3069 N N . TYR A 1 387 ? 6.455 -19.688 -8.044 1.00 95.62 387 TYR A N 1
ATOM 3070 C CA . TYR A 1 387 ? 6.048 -19.204 -9.363 1.00 95.62 387 TYR A CA 1
ATOM 3071 C C . TYR A 1 387 ? 4.896 -20.051 -9.884 1.00 95.62 387 TYR A C 1
ATOM 3073 O O . TYR A 1 387 ? 4.808 -21.237 -9.574 1.00 95.62 387 TYR A O 1
ATOM 3081 N N . ARG A 1 388 ? 4.021 -19.486 -10.718 1.00 95.25 388 ARG A N 1
ATOM 3082 C CA . ARG A 1 388 ? 3.061 -20.306 -11.468 1.00 95.25 388 ARG A CA 1
ATOM 3083 C C . ARG A 1 388 ? 3.767 -20.860 -12.704 1.00 95.25 388 ARG A C 1
ATOM 3085 O O . ARG A 1 388 ? 4.265 -20.071 -13.498 1.00 95.25 388 ARG A O 1
ATOM 3092 N N . ARG A 1 389 ? 3.777 -22.181 -12.923 1.00 95.31 389 ARG A N 1
ATOM 3093 C CA . ARG A 1 389 ? 4.462 -22.803 -14.082 1.00 95.31 389 ARG A CA 1
ATOM 3094 C C . ARG A 1 389 ? 3.953 -22.281 -15.430 1.00 95.31 389 ARG A C 1
ATOM 3096 O O . ARG A 1 389 ? 4.687 -22.268 -16.411 1.00 95.31 389 ARG A O 1
ATOM 3103 N N . SER A 1 390 ? 2.692 -21.850 -15.480 1.00 93.50 390 SER A N 1
ATOM 3104 C CA . SER A 1 390 ? 2.078 -21.255 -16.670 1.00 93.50 390 SER A CA 1
ATOM 3105 C C . SER A 1 390 ? 2.475 -19.795 -16.915 1.00 93.50 390 SER A C 1
ATOM 3107 O O . SER A 1 390 ? 2.165 -19.260 -17.976 1.00 93.50 390 SER A O 1
ATOM 3109 N N . ASP A 1 391 ? 3.078 -19.120 -15.935 1.00 93.00 391 ASP A N 1
ATOM 3110 C CA . ASP A 1 391 ? 3.477 -17.722 -16.051 1.00 93.00 391 ASP A CA 1
ATOM 3111 C C . ASP A 1 391 ? 4.891 -17.606 -16.630 1.00 93.00 391 ASP A C 1
ATOM 3113 O O . ASP A 1 391 ? 5.893 -17.822 -15.948 1.00 93.00 391 ASP A O 1
ATOM 3117 N N . LEU A 1 392 ? 4.965 -17.214 -17.904 1.00 92.06 392 LEU A N 1
ATOM 3118 C CA . LEU A 1 392 ? 6.225 -17.011 -18.621 1.00 92.06 392 LEU A CA 1
ATOM 3119 C C . LEU A 1 392 ? 7.096 -15.913 -17.999 1.00 92.06 392 LEU A C 1
ATOM 3121 O O . LEU A 1 392 ? 8.316 -15.956 -18.145 1.00 92.06 392 LEU A O 1
ATOM 3125 N N . ASN A 1 393 ? 6.489 -14.951 -17.297 1.00 91.56 393 ASN A N 1
ATOM 3126 C CA . ASN A 1 393 ? 7.223 -13.865 -16.654 1.00 91.56 393 ASN A CA 1
ATOM 3127 C C . ASN A 1 393 ? 7.835 -14.285 -15.314 1.00 91.56 393 ASN A C 1
ATOM 3129 O O . ASN A 1 393 ? 8.582 -13.500 -14.733 1.00 91.56 393 ASN A O 1
ATOM 3133 N N . LYS A 1 394 ? 7.525 -15.499 -14.826 1.00 92.31 394 LYS A N 1
ATOM 3134 C CA . LYS A 1 394 ? 7.918 -15.991 -13.501 1.00 92.31 394 LYS A CA 1
ATOM 3135 C C . LYS A 1 394 ? 7.625 -14.951 -12.415 1.00 92.31 394 LYS A C 1
ATOM 3137 O O . LYS A 1 394 ? 8.505 -14.573 -11.645 1.00 92.31 394 LYS A O 1
ATOM 3142 N N . THR A 1 395 ? 6.387 -14.460 -12.362 1.00 91.19 395 THR A N 1
ATOM 3143 C CA . THR A 1 395 ? 5.976 -13.520 -11.314 1.00 91.19 395 THR A CA 1
ATOM 3144 C C . THR A 1 395 ? 6.098 -14.205 -9.958 1.00 91.19 395 THR A C 1
ATOM 3146 O O . THR A 1 395 ? 5.481 -15.245 -9.727 1.00 91.19 395 THR A O 1
ATOM 3149 N N . GLU A 1 396 ? 6.898 -13.629 -9.060 1.00 93.50 396 GLU A N 1
ATOM 3150 C CA . GLU A 1 396 ? 7.067 -14.148 -7.703 1.00 93.50 396 GLU A CA 1
ATOM 3151 C C . GLU A 1 396 ? 5.779 -14.017 -6.895 1.00 93.50 396 GLU A C 1
ATOM 3153 O O . GLU A 1 396 ? 5.248 -12.919 -6.707 1.00 93.50 396 GLU A O 1
ATOM 3158 N N . LEU A 1 397 ? 5.330 -15.137 -6.344 1.00 93.81 397 LEU A N 1
ATOM 3159 C CA . LEU A 1 397 ? 4.205 -15.230 -5.428 1.00 93.81 397 LEU A CA 1
ATOM 3160 C C . LEU A 1 397 ? 4.681 -15.739 -4.066 1.00 93.81 397 LEU A C 1
ATOM 3162 O O . LEU A 1 397 ? 5.769 -16.300 -3.932 1.00 93.81 397 LEU A O 1
ATOM 3166 N N . ILE A 1 398 ? 3.850 -15.540 -3.046 1.00 93.31 398 ILE A N 1
ATOM 3167 C CA . ILE A 1 398 ? 4.091 -16.055 -1.698 1.00 93.31 398 ILE A CA 1
ATOM 3168 C C . ILE A 1 398 ? 3.009 -17.067 -1.366 1.00 93.31 398 ILE A C 1
ATOM 3170 O O . ILE A 1 398 ? 1.831 -16.715 -1.322 1.00 93.31 398 ILE A O 1
ATOM 3174 N N . ALA A 1 399 ? 3.421 -18.305 -1.117 1.00 93.12 399 ALA A N 1
ATOM 3175 C CA . ALA A 1 399 ? 2.571 -19.323 -0.531 1.00 93.12 399 ALA A CA 1
ATOM 3176 C C . ALA A 1 399 ? 2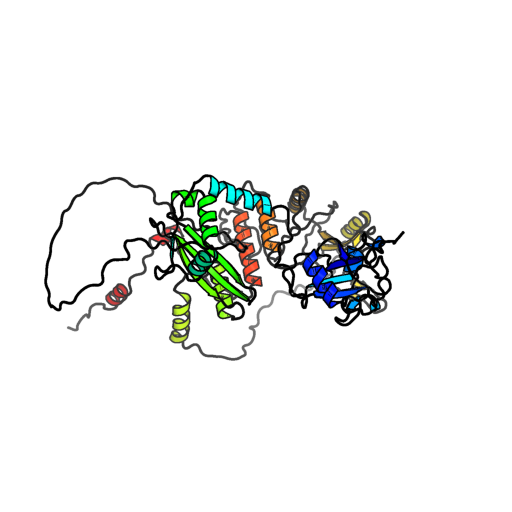.700 -19.255 0.996 1.00 93.12 399 ALA A C 1
ATOM 3178 O O . ALA A 1 399 ? 3.809 -19.272 1.538 1.00 93.12 399 ALA A O 1
ATOM 3179 N N . LYS A 1 400 ? 1.550 -19.142 1.666 1.00 91.81 400 LYS A N 1
ATOM 3180 C CA . LYS A 1 400 ? 1.400 -19.244 3.118 1.00 91.81 400 LYS A CA 1
ATOM 3181 C C . LYS A 1 400 ? 0.719 -20.551 3.433 1.00 91.81 400 LYS A C 1
ATOM 3183 O O . LYS A 1 400 ? -0.386 -20.760 2.935 1.00 91.81 400 LYS A O 1
ATOM 3188 N N . HIS A 1 401 ? 1.324 -21.383 4.272 1.00 88.62 401 HIS A N 1
ATOM 3189 C CA . HIS A 1 401 ? 0.520 -22.394 4.933 1.00 88.62 401 HIS A CA 1
ATOM 3190 C C . HIS A 1 401 ? -0.274 -21.727 6.082 1.00 88.62 401 HIS A C 1
ATOM 3192 O O . HIS A 1 401 ? 0.190 -20.810 6.755 1.00 88.62 401 HIS A O 1
ATOM 3198 N N . VAL A 1 402 ? -1.559 -22.036 6.218 1.00 86.50 402 VAL A N 1
ATOM 3199 C CA . VAL A 1 402 ? -2.445 -21.383 7.197 1.00 86.50 402 VAL A CA 1
ATOM 3200 C C . VAL A 1 402 ? -2.791 -22.415 8.253 1.00 86.50 402 VAL A C 1
ATOM 3202 O O . VAL A 1 402 ? -3.177 -23.530 7.909 1.00 86.50 402 VAL A O 1
ATOM 3205 N N . ARG A 1 403 ? -2.639 -22.054 9.531 1.00 82.75 403 ARG A N 1
ATOM 3206 C CA . ARG A 1 403 ? -2.899 -22.981 10.639 1.00 82.75 403 ARG A CA 1
ATOM 3207 C C . ARG A 1 403 ? -4.360 -23.413 10.657 1.00 82.75 403 ARG A C 1
ATOM 3209 O O . ARG A 1 403 ? -5.252 -22.589 10.434 1.00 82.75 403 ARG A O 1
ATOM 3216 N N . GLU A 1 404 ? -4.604 -24.666 11.013 1.00 83.44 404 GLU A N 1
ATOM 3217 C CA . GLU A 1 404 ? -5.954 -25.140 11.293 1.00 83.44 404 GLU A CA 1
ATOM 3218 C C . GLU A 1 404 ? -6.615 -24.278 12.387 1.00 83.44 404 GLU A C 1
ATOM 3220 O O . GLU A 1 404 ? -6.019 -23.964 13.421 1.00 83.44 404 GLU A O 1
ATOM 3225 N N . GLY A 1 405 ? -7.850 -23.839 12.130 1.00 84.94 405 GLY A N 1
ATOM 3226 C CA . GLY A 1 405 ? -8.606 -22.959 13.026 1.00 84.94 405 GLY A CA 1
ATOM 3227 C C . GLY A 1 405 ? -8.241 -21.469 12.964 1.00 84.94 405 GLY A C 1
ATOM 3228 O O . GLY A 1 405 ? -8.838 -20.686 13.700 1.00 84.94 405 GLY A O 1
ATOM 3229 N N . SER A 1 406 ? -7.302 -21.052 12.107 1.00 85.50 406 SER A N 1
ATOM 3230 C CA . SER A 1 406 ? -7.057 -19.628 11.841 1.00 85.50 406 SER A CA 1
ATOM 3231 C C . SER A 1 406 ? -8.212 -18.998 11.051 1.00 85.50 406 SER A C 1
ATOM 3233 O O . SER A 1 406 ? -8.692 -19.572 10.073 1.00 85.50 406 SER A O 1
ATOM 3235 N N . ASN A 1 407 ? -8.605 -17.775 11.424 1.00 88.19 407 ASN A N 1
ATOM 3236 C CA . ASN A 1 407 ? -9.587 -16.978 10.675 1.00 88.19 407 ASN A CA 1
ATOM 3237 C C . ASN A 1 407 ? -8.991 -16.331 9.414 1.00 88.19 407 ASN A C 1
ATOM 3239 O O . ASN A 1 407 ? -9.714 -15.695 8.647 1.00 88.19 407 ASN A O 1
ATOM 3243 N N . GLU A 1 408 ? -7.679 -16.450 9.188 1.00 90.56 408 GLU A N 1
ATOM 3244 C CA . GLU A 1 408 ? -6.996 -15.745 8.106 1.00 90.56 408 GLU A CA 1
ATOM 3245 C C . GLU A 1 408 ? -7.583 -16.067 6.734 1.00 90.56 408 GLU A C 1
ATOM 3247 O O . GLU A 1 408 ? -7.831 -15.152 5.950 1.00 90.56 408 GLU A O 1
ATOM 3252 N N . LEU A 1 409 ? -7.839 -17.345 6.437 1.00 90.75 409 LEU A N 1
ATOM 3253 C CA . LEU A 1 409 ? -8.380 -17.733 5.137 1.00 90.75 409 LEU A CA 1
ATOM 3254 C C . LEU A 1 409 ? -9.786 -17.160 4.919 1.00 90.75 409 LEU A C 1
ATOM 3256 O O . LEU A 1 409 ? -10.092 -16.703 3.817 1.00 90.75 409 LEU A O 1
ATOM 3260 N N . ASP A 1 410 ? -10.628 -17.165 5.949 1.00 91.62 410 ASP A N 1
ATOM 3261 C CA . ASP A 1 410 ? -11.995 -16.650 5.860 1.00 91.62 410 ASP A CA 1
ATOM 3262 C C . ASP A 1 410 ? -12.008 -15.128 5.708 1.00 91.62 410 ASP A C 1
ATOM 3264 O O . ASP A 1 410 ? -12.726 -14.599 4.856 1.00 91.62 410 ASP A O 1
ATOM 3268 N N . ILE A 1 411 ? -11.129 -14.424 6.426 1.00 91.00 411 ILE A N 1
ATOM 3269 C CA . ILE A 1 411 ? -10.950 -12.976 6.283 1.00 91.00 411 ILE A CA 1
ATOM 3270 C C . ILE A 1 411 ? -10.405 -12.635 4.896 1.00 91.00 411 ILE A C 1
ATOM 3272 O O . ILE A 1 411 ? -10.944 -11.760 4.223 1.00 91.00 411 ILE A O 1
ATOM 3276 N N . LEU A 1 412 ? -9.381 -13.339 4.413 1.00 91.06 412 LEU A N 1
ATOM 3277 C CA . LEU A 1 412 ? -8.822 -13.106 3.082 1.00 91.06 412 LEU A CA 1
ATOM 3278 C C . LEU A 1 412 ? -9.837 -13.404 1.967 1.00 91.06 412 LEU A C 1
ATOM 3280 O O . LEU A 1 412 ? -9.898 -12.654 0.989 1.00 91.06 412 LEU A O 1
ATOM 3284 N N . LYS A 1 413 ? -10.673 -14.441 2.115 1.00 91.25 413 LYS A N 1
ATOM 3285 C CA . LYS A 1 413 ? -11.801 -14.711 1.207 1.00 91.25 413 LYS A CA 1
ATOM 3286 C C . LYS A 1 413 ? -12.820 -13.577 1.242 1.00 91.25 413 LYS A C 1
ATOM 3288 O O . LYS A 1 413 ? -13.188 -13.083 0.179 1.00 91.25 413 LYS A O 1
ATOM 3293 N N . TYR A 1 414 ? -13.237 -13.139 2.431 1.00 92.38 414 TYR A N 1
ATOM 3294 C CA . TYR A 1 414 ? -14.168 -12.023 2.604 1.00 92.38 414 TYR A CA 1
ATOM 3295 C C . TYR A 1 414 ? -13.638 -10.748 1.938 1.00 92.38 414 TYR A C 1
ATOM 3297 O O . TYR A 1 414 ? -14.302 -10.187 1.065 1.00 92.38 414 TYR A O 1
ATOM 3305 N N . LEU A 1 415 ? -12.395 -10.356 2.234 1.00 89.12 415 LEU A N 1
ATOM 3306 C CA . LEU A 1 415 ? -11.746 -9.186 1.638 1.00 89.12 415 LEU A CA 1
ATOM 3307 C C . LEU A 1 415 ? -11.592 -9.310 0.116 1.00 89.12 415 LEU A C 1
ATOM 3309 O O . LEU A 1 415 ? -11.672 -8.301 -0.585 1.00 89.12 415 LEU A O 1
ATOM 3313 N N . HIS A 1 416 ? -11.419 -10.527 -0.413 1.00 90.19 416 HIS A N 1
ATOM 3314 C CA . HIS A 1 416 ? -11.359 -10.760 -1.855 1.00 90.19 416 HIS A CA 1
ATOM 3315 C C . HIS A 1 416 ? -12.702 -10.484 -2.557 1.00 90.19 416 HIS A C 1
ATOM 3317 O O . HIS A 1 416 ? -12.697 -10.070 -3.721 1.00 90.19 416 HIS A O 1
ATOM 3323 N N . THR A 1 417 ? -13.840 -10.676 -1.873 1.00 91.69 417 THR A N 1
ATOM 3324 C CA . THR A 1 417 ? -15.179 -10.404 -2.439 1.00 91.69 417 THR A CA 1
ATOM 3325 C C . THR A 1 417 ? -15.484 -8.913 -2.606 1.00 91.69 417 THR A C 1
ATOM 3327 O O . THR A 1 417 ? -16.334 -8.547 -3.419 1.00 91.69 417 THR A O 1
ATOM 3330 N N . ILE A 1 418 ? -14.769 -8.047 -1.887 1.00 89.62 418 ILE A N 1
ATOM 3331 C CA . ILE A 1 418 ? -15.009 -6.603 -1.853 1.00 89.62 418 ILE A CA 1
ATOM 3332 C C . ILE A 1 418 ? -14.267 -5.921 -3.011 1.00 89.62 418 ILE A C 1
ATOM 3334 O O . ILE A 1 418 ? -13.101 -6.210 -3.294 1.00 89.62 418 ILE A O 1
ATOM 3338 N N . ARG A 1 419 ? -14.952 -5.012 -3.719 1.00 91.12 419 ARG A N 1
ATOM 3339 C CA . ARG A 1 419 ? -14.409 -4.274 -4.871 1.00 91.12 419 ARG A CA 1
ATOM 3340 C C . ARG A 1 419 ? -14.601 -2.756 -4.693 1.00 91.12 419 ARG A C 1
ATOM 3342 O O . ARG A 1 419 ? -15.700 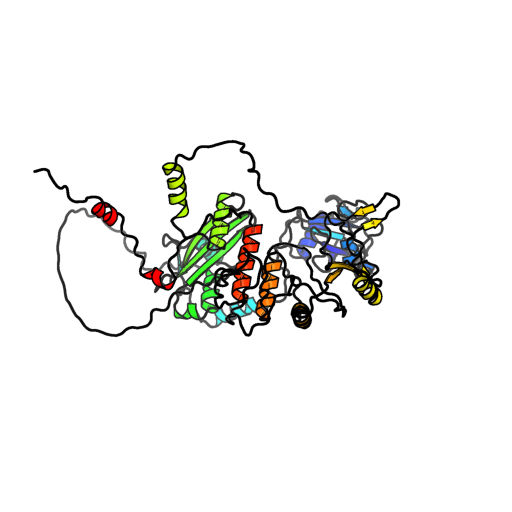-2.346 -4.327 1.00 91.12 419 ARG A O 1
ATOM 3349 N N . PRO A 1 420 ? -13.592 -1.925 -5.027 1.00 89.12 420 PRO A N 1
ATOM 3350 C CA . PRO A 1 420 ? -12.245 -2.310 -5.457 1.00 89.12 420 PRO A CA 1
ATOM 3351 C C . PRO A 1 420 ? -11.410 -2.876 -4.296 1.00 89.12 420 PRO A C 1
ATOM 3353 O O . PRO A 1 420 ? -11.567 -2.465 -3.151 1.00 89.12 420 PRO A O 1
ATOM 3356 N N . GLN A 1 421 ? -10.509 -3.814 -4.601 1.00 88.12 421 GLN A N 1
ATOM 3357 C CA . GLN A 1 421 ? -9.563 -4.330 -3.606 1.00 88.12 421 GLN A CA 1
ATOM 3358 C C . GLN A 1 421 ? -8.533 -3.248 -3.266 1.00 88.12 421 GLN A C 1
ATOM 3360 O O . GLN A 1 421 ? -8.057 -2.535 -4.154 1.00 88.12 421 GLN A O 1
ATOM 3365 N N . SER A 1 422 ? -8.174 -3.130 -1.987 1.00 87.38 422 SER A N 1
ATOM 3366 C CA . SER A 1 422 ? -7.130 -2.199 -1.563 1.00 87.38 422 SER A CA 1
ATOM 3367 C C . SER A 1 422 ? -5.753 -2.697 -2.019 1.00 87.38 422 SER A C 1
ATOM 3369 O O . SER A 1 422 ? -5.375 -3.811 -1.657 1.00 87.38 422 SER A O 1
ATOM 3371 N N . PRO A 1 423 ? -4.944 -1.881 -2.724 1.00 86.81 423 PRO A N 1
ATOM 3372 C CA . PRO A 1 423 ? -3.576 -2.254 -3.100 1.00 86.81 423 PRO A CA 1
ATOM 3373 C C . PRO A 1 423 ? -2.628 -2.334 -1.890 1.00 86.81 423 PRO A C 1
ATOM 3375 O O . PRO A 1 423 ? -1.463 -2.697 -2.029 1.00 86.81 423 PRO A O 1
ATOM 3378 N N . HIS A 1 424 ? -3.110 -1.962 -0.701 1.00 86.56 424 HIS A N 1
ATOM 3379 C CA . HIS A 1 424 ? -2.349 -1.952 0.546 1.00 86.56 424 HIS A CA 1
ATOM 3380 C C . HIS A 1 424 ? -2.668 -3.137 1.463 1.00 86.56 424 HIS A C 1
ATOM 3382 O O . HIS A 1 424 ? -2.087 -3.250 2.541 1.00 86.56 424 HIS A O 1
ATOM 3388 N N . VAL A 1 425 ? -3.580 -4.011 1.037 1.00 85.31 425 VAL A N 1
ATOM 3389 C CA . VAL A 1 425 ? -3.904 -5.267 1.709 1.00 85.31 425 VAL A CA 1
ATOM 3390 C C . VAL A 1 425 ? -3.502 -6.409 0.786 1.00 85.31 425 VAL A C 1
ATOM 3392 O O . VAL A 1 425 ? -3.732 -6.353 -0.422 1.00 85.31 425 VAL A O 1
ATOM 3395 N N . ILE A 1 426 ? -2.861 -7.439 1.339 1.00 88.69 426 ILE A N 1
ATOM 3396 C CA . ILE A 1 426 ? -2.454 -8.599 0.545 1.00 88.69 426 ILE A CA 1
ATOM 3397 C C . ILE A 1 426 ? -3.677 -9.248 -0.116 1.00 88.69 426 ILE A C 1
ATOM 3399 O O . ILE A 1 426 ? -4.697 -9.499 0.523 1.00 88.69 426 ILE A O 1
ATOM 3403 N N . SER A 1 427 ? -3.583 -9.485 -1.423 1.00 88.62 427 SER A N 1
ATOM 3404 C CA . SER A 1 427 ? -4.662 -10.099 -2.194 1.00 88.62 427 SER A CA 1
ATOM 3405 C C . SER A 1 427 ? -4.526 -11.618 -2.175 1.00 88.62 427 SER A C 1
ATOM 3407 O O . SER A 1 427 ? -3.473 -12.152 -2.525 1.00 88.62 427 SER A O 1
ATOM 3409 N N . LEU A 1 428 ? -5.602 -12.314 -1.808 1.00 91.88 428 LEU A N 1
ATOM 3410 C CA . LEU A 1 428 ? -5.700 -13.761 -1.981 1.00 91.88 428 LEU A CA 1
ATOM 3411 C C . LEU A 1 428 ? -5.793 -14.087 -3.475 1.00 91.88 428 LEU A C 1
ATOM 3413 O O . LEU A 1 428 ? -6.704 -13.598 -4.148 1.00 91.88 428 LEU A O 1
ATOM 3417 N N . ILE A 1 429 ? -4.858 -14.896 -3.978 1.00 91.88 429 ILE A N 1
ATOM 3418 C CA . ILE A 1 429 ? -4.854 -15.384 -5.367 1.00 91.88 429 ILE A CA 1
ATOM 3419 C C . ILE A 1 429 ? -5.575 -16.727 -5.447 1.00 91.88 429 ILE A C 1
ATOM 3421 O O . ILE A 1 429 ? -6.502 -16.889 -6.235 1.00 91.88 429 ILE A O 1
ATOM 3425 N N . GLU A 1 430 ? -5.145 -17.681 -4.627 1.00 92.00 430 GLU A N 1
ATOM 3426 C CA . GLU A 1 430 ? -5.649 -19.049 -4.613 1.00 92.00 430 GLU A CA 1
ATOM 3427 C C . GLU A 1 430 ? -5.479 -19.629 -3.204 1.00 92.00 430 GLU A C 1
ATOM 3429 O O . GLU A 1 430 ? -4.554 -19.250 -2.484 1.00 92.00 430 GLU A O 1
ATOM 3434 N N . ALA A 1 431 ? -6.387 -20.518 -2.803 1.00 90.81 431 ALA A N 1
ATOM 3435 C CA . ALA A 1 431 ? -6.306 -21.255 -1.548 1.00 90.81 431 ALA A CA 1
ATOM 3436 C C . ALA A 1 431 ? -6.225 -22.748 -1.869 1.00 90.81 431 ALA A C 1
ATOM 3438 O O . ALA A 1 431 ? -7.172 -23.314 -2.416 1.00 90.81 431 ALA A O 1
ATOM 3439 N N . ILE A 1 432 ? -5.093 -23.364 -1.539 1.00 89.62 432 ILE A N 1
ATOM 3440 C CA . ILE A 1 432 ? -4.833 -24.781 -1.793 1.00 89.62 432 ILE A CA 1
ATOM 3441 C C . ILE A 1 432 ? -5.060 -25.530 -0.476 1.00 89.62 432 ILE A C 1
ATOM 3443 O O . ILE A 1 432 ? -4.406 -25.199 0.515 1.00 89.62 432 ILE A O 1
ATOM 3447 N N . PRO A 1 433 ? -5.993 -26.496 -0.414 1.00 84.94 433 PRO A N 1
ATOM 3448 C CA . PRO A 1 433 ? -6.187 -27.292 0.789 1.00 84.94 433 PRO A CA 1
ATOM 3449 C C . PRO A 1 433 ? -4.914 -28.093 1.070 1.00 84.94 433 PRO A C 1
ATOM 3451 O O . PRO A 1 433 ? -4.430 -28.824 0.208 1.00 84.94 433 PRO A O 1
ATOM 3454 N N . SER A 1 434 ? -4.375 -27.937 2.275 1.00 75.06 434 SER A N 1
ATOM 3455 C CA . SER A 1 434 ? -3.145 -28.591 2.703 1.00 75.06 434 SER A CA 1
ATOM 3456 C C . SER A 1 434 ? -3.332 -29.202 4.083 1.00 75.06 434 SER A C 1
ATOM 3458 O O . SER A 1 434 ? -3.896 -28.569 4.970 1.00 75.06 434 SER A O 1
ATOM 3460 N N . ASN A 1 435 ? -2.834 -30.423 4.265 1.00 68.44 435 ASN A N 1
ATOM 3461 C CA . ASN A 1 435 ? -2.951 -31.180 5.514 1.00 68.44 435 ASN A CA 1
ATOM 3462 C C . ASN A 1 435 ? -1.855 -30.845 6.558 1.00 68.44 435 ASN A C 1
ATOM 3464 O O . ASN A 1 435 ? -1.658 -31.638 7.475 1.00 68.44 435 ASN A O 1
ATOM 3468 N N . THR A 1 436 ? -1.083 -29.756 6.421 1.00 57.44 436 THR A N 1
ATOM 3469 C CA . THR A 1 436 ? 0.182 -29.590 7.184 1.00 57.44 436 THR A CA 1
ATOM 3470 C C . THR A 1 436 ? 0.517 -28.159 7.652 1.00 57.44 436 THR A C 1
ATOM 3472 O O . THR A 1 436 ? 1.103 -27.423 6.878 1.00 57.44 436 THR A O 1
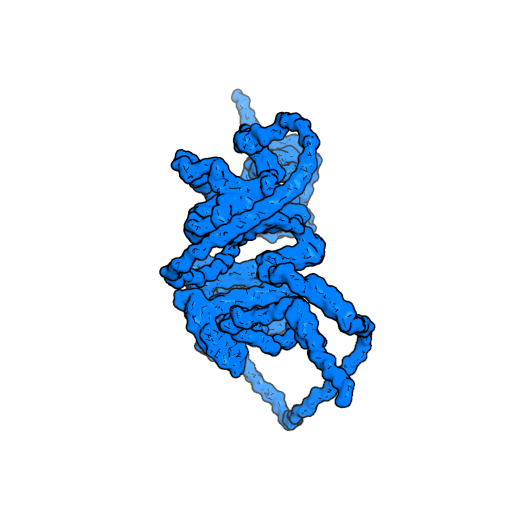ATOM 3475 N N . ASP A 1 437 ? 0.234 -27.804 8.918 1.00 39.09 437 ASP A N 1
ATOM 3476 C CA . ASP A 1 437 ? 0.333 -26.471 9.593 1.00 39.09 437 ASP A CA 1
ATOM 3477 C C . ASP A 1 437 ? 1.627 -25.596 9.476 1.00 39.09 437 ASP A C 1
ATOM 3479 O O . ASP A 1 437 ? 2.714 -26.026 9.863 1.00 39.09 437 ASP A O 1
ATOM 3483 N N . GLY A 1 438 ? 1.473 -24.287 9.153 1.00 37.50 438 GLY A N 1
ATOM 3484 C CA . GLY A 1 438 ? 2.348 -23.141 9.502 1.00 37.50 438 GLY A CA 1
ATOM 3485 C C . GLY A 1 438 ? 2.301 -21.840 8.618 1.00 37.50 438 GLY A C 1
ATOM 3486 O O . GLY A 1 438 ? 2.454 -21.908 7.416 1.00 37.50 438 GLY A O 1
ATOM 3487 N N . GLY A 1 439 ? 2.246 -20.637 9.242 1.00 37.59 439 GLY A N 1
ATOM 3488 C CA . GLY A 1 439 ? 2.148 -19.225 8.722 1.00 37.59 439 GLY A CA 1
ATOM 3489 C C . GLY A 1 439 ? 3.274 -18.440 7.946 1.00 37.59 439 GLY A C 1
ATOM 3490 O O . GLY A 1 439 ? 4.093 -19.027 7.263 1.00 37.59 439 GLY A O 1
ATOM 3491 N N . VAL A 1 440 ? 3.264 -17.069 7.921 1.00 42.59 440 VAL A N 1
ATOM 3492 C CA . VAL A 1 440 ? 3.908 -16.185 6.870 1.00 42.59 440 VAL A CA 1
ATOM 3493 C C . VAL A 1 440 ? 4.296 -14.726 7.202 1.00 42.59 440 VAL A C 1
ATOM 3495 O O . VAL A 1 440 ? 3.855 -14.172 8.195 1.00 42.59 440 VAL A O 1
ATOM 3498 N N . ARG A 1 441 ? 5.118 -14.092 6.318 1.00 43.56 441 ARG A N 1
ATOM 3499 C CA . ARG A 1 441 ? 5.451 -12.655 6.150 1.00 43.56 441 ARG A CA 1
ATOM 3500 C C . ARG A 1 441 ? 6.255 -12.244 4.860 1.00 43.56 441 ARG A C 1
ATOM 3502 O O . ARG A 1 441 ? 7.171 -12.960 4.469 1.00 43.56 441 ARG A O 1
ATOM 3509 N N . ARG A 1 442 ? 6.026 -11.032 4.270 1.00 41.38 442 ARG A N 1
ATOM 3510 C CA . ARG A 1 442 ? 6.898 -10.305 3.261 1.00 41.38 442 ARG A CA 1
ATOM 3511 C C . ARG A 1 442 ? 6.751 -8.744 3.284 1.00 41.38 442 ARG A C 1
ATOM 3513 O O . ARG A 1 442 ? 5.679 -8.258 3.626 1.00 41.38 442 ARG A O 1
ATOM 3520 N N . ARG A 1 443 ? 7.756 -7.938 2.838 1.00 32.47 443 ARG A N 1
ATOM 3521 C CA . ARG A 1 443 ? 7.918 -6.426 2.910 1.00 32.47 443 ARG A CA 1
ATOM 3522 C C . ARG A 1 443 ? 7.693 -5.599 1.612 1.00 32.47 443 ARG A C 1
ATOM 3524 O O . ARG A 1 443 ? 7.817 -6.193 0.556 1.00 32.47 443 ARG A O 1
ATOM 3531 N N . VAL A 1 444 ? 7.277 -4.311 1.720 1.00 31.91 444 VAL A N 1
ATOM 3532 C CA . VAL A 1 444 ? 7.033 -3.203 0.722 1.00 31.91 444 VAL A CA 1
ATOM 3533 C C . VAL A 1 444 ? 6.539 -1.941 1.497 1.00 31.91 444 VAL A C 1
ATOM 3535 O O . VAL A 1 444 ? 5.642 -2.078 2.316 1.00 31.91 444 VAL A O 1
ATOM 3538 N N . GLU A 1 445 ? 7.138 -0.779 1.190 1.00 43.91 445 GLU A N 1
ATOM 3539 C CA . GLU A 1 445 ? 6.886 0.666 1.470 1.00 43.91 445 GLU A CA 1
ATOM 3540 C C . GLU A 1 445 ? 5.868 1.176 2.533 1.00 43.91 445 GLU A C 1
ATOM 3542 O O . GLU A 1 445 ? 4.707 0.790 2.606 1.00 43.91 445 GLU A O 1
ATOM 3547 N N . LEU A 1 446 ? 6.280 2.216 3.280 1.00 61.94 446 LEU A N 1
ATOM 3548 C CA . LEU A 1 446 ? 6.537 2.073 4.723 1.00 61.94 446 LEU A CA 1
ATOM 3549 C C . LEU A 1 446 ? 5.676 2.903 5.704 1.00 61.94 446 LEU A C 1
ATOM 3551 O O . LEU A 1 446 ? 5.984 2.963 6.892 1.00 61.94 446 LEU A O 1
ATOM 3555 N N . GLY A 1 447 ? 4.590 3.547 5.270 1.00 70.69 447 GLY A N 1
ATOM 3556 C CA . GLY A 1 447 ? 3.737 4.270 6.233 1.00 70.69 447 GLY A CA 1
ATOM 3557 C C . GLY A 1 447 ? 2.351 4.644 5.734 1.00 70.69 447 GLY A C 1
ATOM 3558 O O . GLY A 1 447 ? 1.362 4.397 6.417 1.00 70.69 447 GLY A O 1
ATOM 3559 N N . TRP A 1 448 ? 2.248 5.177 4.516 1.00 77.38 448 TRP A N 1
ATOM 3560 C CA . TRP A 1 448 ? 0.941 5.538 3.957 1.00 77.38 448 TRP A CA 1
ATOM 3561 C C . TRP A 1 448 ? 0.120 4.309 3.557 1.00 77.38 448 TRP A C 1
ATOM 3563 O O . TRP A 1 448 ? -1.097 4.287 3.734 1.00 77.38 448 TRP A O 1
ATOM 3573 N N . GLY A 1 449 ? 0.800 3.261 3.076 1.00 83.31 449 GLY A N 1
ATOM 3574 C CA . GLY A 1 449 ? 0.177 1.970 2.800 1.00 83.31 449 GLY A CA 1
ATOM 3575 C C . GLY A 1 449 ? -0.440 1.355 4.054 1.00 83.31 449 GLY A C 1
ATOM 3576 O O . GLY A 1 449 ? -1.579 0.907 4.004 1.00 83.31 449 GLY A O 1
ATOM 3577 N N . LEU A 1 450 ? 0.249 1.434 5.198 1.00 90.50 450 LEU A N 1
ATOM 3578 C CA . LEU A 1 450 ? -0.266 0.937 6.473 1.00 90.50 450 LEU A CA 1
ATOM 3579 C C . LEU A 1 450 ? -1.587 1.606 6.864 1.00 90.50 450 LEU A C 1
ATOM 3581 O O . LEU A 1 450 ? -2.569 0.922 7.139 1.00 90.50 450 LEU A O 1
ATOM 3585 N N . VAL A 1 451 ? -1.611 2.944 6.852 1.00 91.44 451 VAL A N 1
ATOM 3586 C CA . VAL A 1 451 ? -2.796 3.724 7.235 1.00 91.44 451 VAL A CA 1
ATOM 3587 C C . VAL A 1 451 ? -3.958 3.420 6.296 1.00 91.44 451 VAL A C 1
ATOM 3589 O O . VAL A 1 451 ? -5.042 3.091 6.761 1.00 91.44 451 VAL A O 1
ATOM 3592 N N . LYS A 1 452 ? -3.731 3.451 4.976 1.00 90.31 452 LYS A N 1
ATOM 3593 C CA . LYS A 1 452 ? -4.773 3.124 3.992 1.00 90.31 452 LYS A CA 1
ATOM 3594 C C . LYS A 1 452 ? -5.276 1.685 4.123 1.00 90.31 452 LYS A C 1
ATOM 3596 O O . LYS A 1 452 ? -6.472 1.447 3.978 1.00 90.31 452 LYS A O 1
ATOM 3601 N N . GLY A 1 453 ? -4.379 0.738 4.388 1.00 92.12 453 GLY A N 1
ATOM 3602 C CA . GLY A 1 453 ? -4.725 -0.661 4.613 1.00 92.12 453 GLY A CA 1
ATOM 3603 C C . GLY A 1 453 ? -5.604 -0.842 5.851 1.00 92.12 453 GLY A C 1
ATOM 3604 O O . GLY A 1 453 ? -6.637 -1.499 5.759 1.00 92.12 453 GLY A O 1
ATOM 3605 N N . LEU A 1 454 ? -5.257 -0.210 6.978 1.00 95.62 454 LEU A N 1
ATOM 3606 C CA . LEU A 1 454 ? -6.080 -0.260 8.194 1.00 95.62 454 LEU A CA 1
ATOM 3607 C C . LEU A 1 454 ? -7.420 0.434 8.033 1.00 95.62 454 LEU A C 1
ATOM 3609 O O . LEU A 1 454 ? -8.425 -0.128 8.454 1.00 95.62 454 LEU A O 1
ATOM 3613 N N . THR A 1 455 ? -7.456 1.612 7.409 1.00 94.75 455 THR A N 1
ATOM 3614 C CA . THR A 1 455 ? -8.721 2.302 7.137 1.00 94.75 455 THR A CA 1
ATOM 3615 C C . THR A 1 455 ? -9.658 1.398 6.344 1.00 94.75 455 THR A C 1
ATOM 3617 O O . THR A 1 455 ? -10.805 1.223 6.744 1.00 94.75 455 THR A O 1
ATOM 3620 N N . TYR A 1 456 ? -9.148 0.742 5.295 1.00 95.81 456 TYR A N 1
ATOM 3621 C CA . TYR A 1 456 ? -9.921 -0.227 4.521 1.00 95.81 456 TYR A CA 1
ATOM 3622 C C . TYR A 1 456 ? -10.440 -1.384 5.390 1.00 95.81 456 TYR A C 1
ATOM 3624 O O . TYR A 1 456 ? -11.623 -1.697 5.329 1.00 95.81 456 TYR A O 1
ATOM 3632 N N . LEU A 1 457 ? -9.605 -1.995 6.240 1.00 96.31 457 LEU A N 1
ATOM 3633 C CA . LEU A 1 457 ? -10.065 -3.061 7.143 1.00 96.31 457 LEU A CA 1
ATOM 3634 C C . LEU A 1 457 ? -11.152 -2.578 8.112 1.00 96.31 457 LEU A C 1
ATOM 3636 O O . LEU A 1 457 ? -12.171 -3.246 8.284 1.00 96.31 457 LEU A O 1
ATOM 3640 N N . HIS A 1 458 ? -10.962 -1.406 8.717 1.00 97.44 458 HIS A N 1
ATOM 3641 C CA . HIS A 1 458 ? -11.879 -0.850 9.714 1.00 97.44 458 HIS A CA 1
ATOM 3642 C C . HIS A 1 458 ? -13.229 -0.463 9.104 1.00 97.44 458 HIS A C 1
ATOM 3644 O O . HIS A 1 458 ? -14.257 -0.666 9.747 1.00 97.44 458 HIS A O 1
ATOM 3650 N N . GLU A 1 459 ? -13.252 0.022 7.859 1.00 94.75 459 GLU A N 1
ATOM 3651 C CA . GLU A 1 459 ? -14.487 0.252 7.091 1.00 94.75 459 GLU A CA 1
ATOM 3652 C C . GLU A 1 459 ? -15.270 -1.044 6.854 1.00 94.75 459 GLU A C 1
ATOM 3654 O O . GLU A 1 459 ? -16.499 -1.043 6.903 1.00 94.75 459 GLU A O 1
ATOM 3659 N N . GLN A 1 460 ? -14.561 -2.160 6.667 1.00 96.31 460 GLN A N 1
ATOM 3660 C CA . GLN A 1 460 ? -15.149 -3.497 6.535 1.00 96.31 460 GLN A CA 1
ATOM 3661 C C . GLN A 1 460 ? -15.384 -4.188 7.880 1.00 96.31 460 GLN A C 1
ATOM 3663 O O . GLN A 1 460 ? -15.699 -5.376 7.907 1.00 96.31 460 GLN A O 1
ATOM 3668 N N . LYS A 1 461 ? -15.244 -3.446 8.987 1.00 97.50 461 LYS A N 1
ATOM 3669 C CA . LYS A 1 461 ? -15.420 -3.923 10.362 1.00 97.50 461 LYS A CA 1
ATOM 3670 C C . LYS A 1 461 ? -14.510 -5.102 10.719 1.00 97.50 461 LYS A C 1
ATOM 3672 O O . LYS A 1 461 ? -14.876 -5.958 11.517 1.00 97.50 461 LYS A O 1
ATOM 3677 N N . VAL A 1 462 ? -13.305 -5.131 10.160 1.00 97.62 462 VAL A N 1
ATOM 3678 C CA . VAL A 1 462 ? -12.267 -6.112 10.487 1.00 97.62 462 VAL A CA 1
ATOM 3679 C C . VAL A 1 462 ? -11.201 -5.437 11.341 1.00 97.62 462 VAL A C 1
ATOM 3681 O O . VAL A 1 462 ? -10.665 -4.400 10.957 1.00 97.62 462 VAL A O 1
ATOM 3684 N N . ALA A 1 463 ? -10.872 -6.028 12.488 1.00 97.81 463 ALA A N 1
ATOM 3685 C CA . ALA A 1 463 ? -9.733 -5.623 13.307 1.00 97.81 463 ALA A CA 1
ATOM 3686 C C . ALA A 1 463 ? -8.565 -6.598 13.112 1.00 97.81 463 ALA A C 1
ATOM 3688 O O . ALA A 1 463 ? -8.747 -7.809 13.219 1.00 97.81 463 ALA A O 1
ATOM 3689 N N . HIS A 1 464 ? -7.368 -6.072 12.851 1.00 97.62 464 HIS A N 1
ATOM 3690 C CA . HIS A 1 464 ? -6.163 -6.844 12.546 1.00 97.62 464 HIS A CA 1
ATOM 3691 C C . HIS A 1 464 ? -5.525 -7.473 13.793 1.00 97.62 464 HIS A C 1
ATOM 3693 O O . HIS A 1 464 ? -5.035 -8.595 13.741 1.00 97.62 464 HIS A O 1
ATOM 3699 N N . ARG A 1 465 ? -5.520 -6.753 14.921 1.00 96.62 465 ARG A N 1
ATOM 3700 C CA . ARG A 1 465 ? -5.041 -7.157 16.259 1.00 96.62 465 ARG A CA 1
ATOM 3701 C C . ARG A 1 465 ? -3.542 -7.449 16.409 1.00 96.62 465 ARG A C 1
ATOM 3703 O O . ARG A 1 465 ? -3.070 -7.494 17.541 1.00 96.62 465 ARG A O 1
ATOM 3710 N N . ASP A 1 466 ? -2.775 -7.574 15.323 1.00 96.38 466 ASP A N 1
ATOM 3711 C CA . ASP A 1 466 ? -1.299 -7.674 15.373 1.00 96.38 466 ASP A CA 1
ATOM 3712 C C . ASP A 1 466 ? -0.552 -6.696 14.443 1.00 96.38 466 ASP A C 1
ATOM 3714 O O . ASP A 1 466 ? 0.321 -7.060 13.656 1.00 96.38 466 ASP A O 1
ATOM 3718 N N . VAL A 1 467 ? -0.889 -5.407 14.513 1.00 96.12 467 VAL A N 1
ATOM 3719 C CA . VAL A 1 467 ? -0.193 -4.375 13.727 1.00 96.12 467 VAL A CA 1
ATOM 3720 C C . VAL A 1 467 ? 1.186 -4.077 14.335 1.00 96.12 467 VAL A C 1
ATOM 3722 O O . VAL A 1 467 ? 1.331 -3.258 15.237 1.00 96.12 467 VAL A O 1
ATOM 3725 N N . ASN A 1 468 ? 2.233 -4.727 13.835 1.00 92.88 468 ASN A N 1
ATOM 3726 C CA . ASN A 1 468 ? 3.609 -4.567 14.340 1.00 92.88 468 ASN A CA 1
ATOM 3727 C C . ASN A 1 468 ? 4.636 -4.202 13.245 1.00 92.88 468 ASN A C 1
ATOM 3729 O O . ASN A 1 468 ? 5.833 -4.061 13.519 1.00 92.88 468 ASN A O 1
ATOM 3733 N N . THR A 1 469 ? 4.179 -4.041 12.002 1.00 87.19 469 THR A N 1
ATOM 3734 C CA . THR A 1 469 ? 5.000 -3.618 10.860 1.00 87.19 469 THR A CA 1
ATOM 3735 C C . THR A 1 469 ? 4.281 -2.606 9.996 1.00 87.19 469 THR A C 1
ATOM 3737 O O . THR A 1 469 ? 3.106 -2.336 10.184 1.00 87.19 469 THR A O 1
ATOM 3740 N N . ASP A 1 470 ? 5.007 -2.097 9.015 1.00 79.81 470 ASP A N 1
ATOM 3741 C CA . ASP A 1 470 ? 4.597 -1.203 7.941 1.00 79.81 470 ASP A CA 1
ATOM 3742 C C . ASP A 1 470 ? 3.570 -1.777 6.954 1.00 79.81 470 ASP A C 1
ATOM 3744 O O . ASP A 1 470 ? 3.073 -1.059 6.088 1.00 79.81 470 ASP A O 1
ATOM 3748 N N . LYS A 1 471 ? 3.224 -3.056 7.097 1.00 82.19 471 LYS A N 1
ATOM 3749 C CA . LYS A 1 471 ? 2.278 -3.755 6.236 1.00 82.19 471 LYS A CA 1
ATOM 3750 C C . LYS A 1 471 ? 1.135 -4.400 6.986 1.00 82.19 471 LYS A C 1
ATOM 3752 O O . LYS A 1 471 ? 1.330 -4.932 8.076 1.00 82.19 471 LYS A O 1
ATOM 3757 N N . ILE A 1 472 ? -0.001 -4.444 6.295 1.00 89.12 472 ILE A N 1
ATOM 3758 C CA . ILE A 1 472 ? -1.191 -5.203 6.667 1.00 89.12 472 ILE A CA 1
ATOM 3759 C C . ILE A 1 472 ? -1.094 -6.591 6.047 1.00 89.12 472 ILE A C 1
ATOM 3761 O O . ILE A 1 472 ? -1.429 -6.818 4.883 1.00 89.12 472 ILE A O 1
ATOM 3765 N N . ILE A 1 473 ? -0.522 -7.486 6.833 1.00 88.81 473 ILE A N 1
ATOM 3766 C CA . ILE A 1 473 ? -0.279 -8.890 6.530 1.00 88.81 473 ILE A CA 1
ATOM 3767 C C . ILE A 1 473 ? -0.455 -9.664 7.823 1.00 88.81 473 ILE A C 1
ATOM 3769 O O . ILE A 1 473 ? -0.249 -9.093 8.887 1.00 88.81 473 ILE A O 1
ATOM 3773 N N . ASP A 1 474 ? -0.672 -10.968 7.688 1.00 88.00 474 ASP A N 1
ATOM 3774 C CA . ASP A 1 474 ? -0.840 -11.887 8.810 1.00 88.00 474 ASP A CA 1
ATOM 3775 C C . ASP A 1 474 ? -2.165 -11.669 9.554 1.00 88.00 474 ASP A C 1
ATOM 3777 O O . ASP A 1 474 ? -2.250 -10.958 10.553 1.00 88.00 474 ASP A O 1
ATOM 3781 N N . PHE A 1 475 ? -3.227 -12.285 9.029 1.00 93.56 475 PHE A N 1
ATOM 3782 C CA . PHE A 1 475 ? -4.583 -12.165 9.577 1.00 93.56 475 PHE A CA 1
ATOM 3783 C C . PHE A 1 475 ? -4.920 -13.281 10.575 1.00 93.56 475 PHE A C 1
ATOM 3785 O O . PHE A 1 475 ? -6.089 -13.469 10.904 1.00 93.56 475 PHE A O 1
ATOM 3792 N N . ASP A 1 476 ? -3.917 -14.009 11.075 1.00 89.88 476 ASP A N 1
ATOM 3793 C CA . ASP A 1 476 ? -4.117 -15.183 11.935 1.00 89.88 476 ASP A CA 1
ATOM 3794 C C . ASP A 1 476 ? -4.908 -14.867 13.217 1.00 89.88 476 ASP A C 1
ATOM 3796 O O . ASP A 1 476 ? -5.640 -15.710 13.733 1.00 89.88 476 ASP A O 1
ATOM 3800 N N . VAL A 1 477 ? -4.794 -13.635 13.723 1.00 94.06 477 VAL A N 1
ATOM 3801 C CA . VAL A 1 477 ? -5.504 -13.166 14.927 1.00 94.06 477 VAL A CA 1
ATOM 3802 C C . VAL A 1 477 ? -6.575 -12.117 14.638 1.00 94.06 477 VAL A C 1
ATOM 3804 O O . VAL A 1 477 ? -7.156 -11.561 15.575 1.00 94.06 477 VAL A O 1
ATOM 3807 N N . ALA A 1 478 ? -6.831 -11.826 13.364 1.00 96.50 478 ALA A N 1
ATOM 3808 C CA . ALA A 1 478 ? -7.816 -10.835 12.976 1.00 96.50 478 ALA A CA 1
ATOM 3809 C C . ALA A 1 478 ? -9.243 -11.348 13.233 1.00 96.50 478 ALA A C 1
ATOM 3811 O O . ALA A 1 478 ? -9.508 -12.553 13.249 1.00 96.50 478 ALA A O 1
ATOM 3812 N N . ILE A 1 479 ? -10.170 -10.420 13.471 1.00 96.81 479 ILE A N 1
ATOM 3813 C CA . ILE A 1 479 ? -11.577 -10.733 13.748 1.00 96.81 479 ILE A CA 1
ATOM 3814 C C . ILE A 1 479 ? -12.503 -9.738 13.054 1.00 96.81 479 ILE A C 1
ATOM 3816 O O . ILE A 1 479 ? -12.160 -8.564 12.890 1.00 96.81 479 ILE A O 1
ATOM 3820 N N . GLU A 1 480 ? -13.699 -10.196 12.702 1.00 97.25 480 GLU A N 1
ATOM 3821 C CA . GLU A 1 480 ? -14.811 -9.322 12.338 1.00 97.25 480 GLU A CA 1
ATOM 3822 C C . GLU A 1 480 ? -15.496 -8.801 13.611 1.00 97.25 480 GLU A C 1
ATOM 3824 O O . GLU A 1 480 ? -15.674 -9.528 14.591 1.00 97.25 480 GLU A O 1
ATOM 3829 N N . VAL A 1 481 ? -15.868 -7.525 13.612 1.00 97.50 481 VAL A N 1
ATOM 3830 C CA . VAL A 1 481 ? -16.594 -6.864 14.699 1.00 97.50 481 VAL A CA 1
ATOM 3831 C C . VAL A 1 481 ? -17.893 -6.252 14.188 1.00 97.50 481 VAL A C 1
ATOM 3833 O O . VAL A 1 481 ? -18.070 -6.026 12.996 1.00 97.50 481 VAL A O 1
ATOM 3836 N N . GLN A 1 482 ? -18.837 -5.951 15.082 1.00 96.62 482 GLN A N 1
ATOM 3837 C CA . GLN A 1 482 ? -20.101 -5.332 14.664 1.00 96.62 482 GLN A CA 1
ATOM 3838 C C . GLN A 1 482 ? -19.916 -3.858 14.279 1.00 96.62 482 GLN A C 1
ATOM 3840 O O . GLN A 1 482 ? -20.552 -3.376 13.333 1.00 96.62 482 GLN A O 1
ATOM 3845 N N . ASP A 1 483 ? -19.043 -3.157 15.006 1.00 97.06 483 ASP A N 1
ATOM 3846 C CA . ASP A 1 483 ? -18.701 -1.748 14.824 1.00 97.06 483 ASP A CA 1
ATOM 3847 C C . ASP A 1 483 ? -17.400 -1.371 15.568 1.00 97.06 483 ASP A C 1
ATOM 3849 O O . ASP A 1 483 ? -16.808 -2.173 16.291 1.00 97.06 483 ASP A O 1
ATOM 3853 N N . GLU A 1 484 ? -16.962 -0.115 15.423 1.00 96.38 484 GLU A N 1
ATOM 3854 C CA . GLU A 1 484 ? -15.757 0.426 16.072 1.00 96.38 484 GLU A CA 1
ATOM 3855 C C . GLU A 1 484 ? -15.778 0.350 17.615 1.00 96.38 484 GLU A C 1
ATOM 3857 O O . GLU A 1 484 ? -14.724 0.351 18.253 1.00 96.38 484 GLU A O 1
ATOM 3862 N N . ASN A 1 485 ? -16.948 0.302 18.247 1.00 97.12 485 ASN A N 1
ATOM 3863 C CA . ASN A 1 485 ? -17.095 0.266 19.701 1.00 97.12 485 ASN A CA 1
ATOM 3864 C C . ASN A 1 485 ? -17.325 -1.143 20.254 1.00 97.12 485 ASN A C 1
ATOM 3866 O O . ASN A 1 485 ? -17.395 -1.285 21.477 1.00 97.12 485 ASN A O 1
ATOM 3870 N N . THR A 1 486 ? -17.396 -2.165 19.396 1.00 97.62 486 THR A N 1
ATOM 3871 C CA . THR A 1 486 ? -17.415 -3.571 19.816 1.00 97.62 486 THR A CA 1
ATOM 3872 C C . THR A 1 486 ? -16.226 -3.828 20.733 1.00 97.62 486 THR A C 1
ATOM 3874 O O . THR A 1 486 ? -15.092 -3.497 20.385 1.00 97.62 486 THR A O 1
ATOM 3877 N N . LYS A 1 487 ? -16.486 -4.380 21.922 1.00 97.50 487 LYS A N 1
ATOM 3878 C CA . LYS A 1 487 ? -15.445 -4.686 22.904 1.00 97.50 487 LYS A CA 1
ATOM 3879 C C . LYS A 1 487 ? -15.203 -6.183 23.001 1.00 97.50 487 LYS A C 1
ATOM 3881 O O . LYS A 1 487 ? -16.155 -6.955 22.953 1.00 97.50 487 LYS A O 1
ATOM 3886 N N . ILE A 1 488 ? -13.945 -6.557 23.192 1.00 96.56 488 ILE A N 1
ATOM 3887 C CA . ILE A 1 488 ? -13.508 -7.930 23.457 1.00 96.56 488 ILE A CA 1
ATOM 3888 C C . ILE A 1 488 ? -12.604 -7.951 24.691 1.00 96.56 488 ILE A C 1
ATOM 3890 O O . ILE A 1 488 ? -12.039 -6.922 25.057 1.00 96.56 488 ILE A O 1
ATOM 3894 N N . ASP A 1 489 ? -12.474 -9.108 25.326 1.00 94.88 489 ASP A N 1
ATOM 3895 C CA . ASP A 1 489 ? -11.707 -9.339 26.555 1.00 94.88 489 ASP A CA 1
ATOM 3896 C C . ASP A 1 489 ? -10.546 -10.322 26.345 1.00 94.88 489 ASP A C 1
ATOM 3898 O O . ASP A 1 489 ? -10.055 -10.917 27.294 1.00 94.88 489 ASP A O 1
ATOM 3902 N N . GLU A 1 490 ? -10.087 -10.503 25.107 1.00 93.94 490 GLU A N 1
ATOM 3903 C CA . GLU A 1 490 ? -9.026 -11.452 24.768 1.00 93.94 490 GLU A CA 1
ATOM 3904 C C . GLU A 1 490 ? -7.724 -10.718 24.418 1.00 93.94 490 GLU A C 1
ATOM 3906 O O . GLU A 1 490 ? -7.672 -9.957 23.448 1.00 93.94 490 GLU A O 1
ATOM 3911 N N . TYR A 1 491 ? -6.643 -10.997 25.151 1.00 93.44 491 TYR A N 1
ATOM 3912 C CA . TYR A 1 491 ? -5.319 -10.455 24.844 1.00 93.44 491 TYR A CA 1
ATOM 3913 C C . TYR A 1 491 ? -4.741 -11.090 23.569 1.00 93.44 491 TYR A C 1
ATOM 3915 O O . TYR A 1 491 ? -4.479 -12.294 23.516 1.00 93.44 491 TYR A O 1
ATOM 3923 N N . ARG A 1 492 ? -4.503 -10.273 22.537 1.00 94.06 492 ARG A N 1
ATOM 3924 C CA . ARG A 1 492 ? -3.797 -10.657 21.301 1.00 94.06 492 ARG A CA 1
ATOM 3925 C C . ARG A 1 492 ? -2.871 -9.535 20.840 1.00 94.06 492 ARG A C 1
ATOM 3927 O O . ARG A 1 492 ? -3.137 -8.370 21.103 1.00 94.06 492 ARG A O 1
ATOM 3934 N N . GLY A 1 493 ? -1.808 -9.890 20.128 1.00 91.75 493 GLY A N 1
ATOM 3935 C CA . GLY A 1 493 ? -0.877 -8.936 19.527 1.00 91.75 493 GLY A CA 1
ATOM 3936 C C . GLY A 1 493 ? 0.528 -8.996 20.118 1.00 91.75 493 GLY A C 1
ATOM 3937 O O . GLY A 1 493 ? 0.779 -9.571 21.176 1.00 91.75 493 GLY A O 1
ATOM 3938 N N . THR A 1 494 ? 1.475 -8.408 19.398 1.00 93.75 494 THR A N 1
ATOM 3939 C CA . THR A 1 494 ? 2.894 -8.452 19.746 1.00 93.75 494 THR A CA 1
ATOM 3940 C C . THR A 1 494 ? 3.229 -7.477 20.873 1.00 93.75 494 THR A C 1
ATOM 3942 O O . THR A 1 494 ? 2.979 -6.273 20.773 1.00 93.75 494 THR A O 1
ATOM 3945 N N . LYS A 1 495 ? 3.911 -7.965 21.917 1.00 92.62 495 LYS A N 1
ATOM 3946 C CA . LYS A 1 495 ? 4.419 -7.139 23.025 1.00 92.62 495 LYS A CA 1
ATOM 3947 C C . LYS A 1 495 ? 5.140 -5.882 22.513 1.00 92.62 495 LYS A C 1
ATOM 3949 O O . LYS A 1 495 ? 5.982 -5.958 21.617 1.00 92.62 495 LYS A O 1
ATOM 3954 N N . ASN A 1 496 ? 4.851 -4.734 23.133 1.00 92.56 496 ASN A N 1
ATOM 3955 C CA . ASN A 1 496 ? 5.264 -3.366 22.755 1.00 92.56 496 ASN A CA 1
ATOM 3956 C C . ASN A 1 496 ? 4.477 -2.707 21.612 1.00 92.56 496 ASN A C 1
ATOM 3958 O O . ASN A 1 496 ? 4.615 -1.498 21.427 1.00 92.56 496 ASN A O 1
ATOM 3962 N N . TRP A 1 497 ? 3.652 -3.457 20.886 1.00 95.69 497 TRP A N 1
ATOM 3963 C CA . TRP A 1 497 ? 2.744 -2.923 19.864 1.00 95.69 497 TRP A CA 1
ATOM 3964 C C . TRP A 1 497 ? 1.315 -2.812 20.379 1.00 95.69 497 TRP A C 1
ATOM 3966 O O . TRP A 1 497 ? 0.546 -2.000 19.876 1.00 95.69 497 TRP A O 1
ATOM 3976 N N . THR A 1 498 ? 0.995 -3.578 21.416 1.00 94.81 498 THR A N 1
ATOM 3977 C CA . THR A 1 498 ? -0.298 -3.625 22.087 1.00 94.81 498 THR A CA 1
ATOM 3978 C C . THR A 1 498 ? -0.695 -2.276 22.697 1.00 94.81 498 THR A C 1
ATOM 3980 O O . THR A 1 498 ? 0.141 -1.546 23.246 1.00 94.81 498 THR A O 1
ATOM 3983 N N . ALA A 1 499 ? -1.981 -1.943 22.596 1.00 96.06 499 ALA A N 1
ATOM 3984 C CA . ALA A 1 499 ? -2.552 -0.749 23.202 1.00 96.06 499 ALA A CA 1
ATOM 3985 C C . ALA A 1 499 ? -2.658 -0.895 24.730 1.00 96.06 499 ALA A C 1
ATOM 3987 O O . ALA A 1 499 ? -2.896 -2.003 25.214 1.00 96.06 499 ALA A O 1
ATOM 3988 N N . PRO A 1 500 ? -2.458 0.181 25.514 1.00 95.06 500 PRO A N 1
ATOM 3989 C CA . PRO A 1 500 ? -2.436 0.095 26.975 1.00 95.06 500 PRO A CA 1
ATOM 3990 C C . PRO A 1 500 ? -3.757 -0.417 27.562 1.00 95.06 500 PRO A C 1
ATOM 3992 O O . PRO A 1 500 ? -3.748 -1.096 28.584 1.00 95.06 500 PRO A O 1
ATOM 3995 N N . GLU A 1 501 ? -4.887 -0.137 26.913 1.00 94.94 501 GLU A N 1
ATOM 3996 C CA . GLU A 1 501 ? -6.206 -0.628 27.316 1.00 94.94 501 GLU A CA 1
ATOM 3997 C C . GLU A 1 501 ? -6.370 -2.148 27.205 1.00 94.94 501 GLU A C 1
ATOM 3999 O O . GLU A 1 501 ? -7.306 -2.688 27.781 1.00 94.94 501 GLU A O 1
ATOM 4004 N N . MET A 1 502 ? -5.479 -2.840 26.493 1.00 94.19 502 MET A N 1
ATOM 4005 C CA . MET A 1 502 ? -5.491 -4.302 26.399 1.00 94.19 502 MET A CA 1
ATOM 4006 C C . MET A 1 502 ? -4.865 -4.975 27.627 1.00 94.19 502 MET A C 1
ATOM 4008 O O . MET A 1 502 ? -5.016 -6.181 27.801 1.00 94.19 502 MET A O 1
ATOM 4012 N N . GLY A 1 503 ? -4.167 -4.210 28.474 1.00 91.94 503 GLY A N 1
ATOM 4013 C CA . GLY A 1 503 ? -3.449 -4.731 29.632 1.00 91.94 503 GLY A CA 1
ATOM 4014 C C . GLY A 1 503 ? -2.145 -5.447 29.271 1.00 91.94 503 GLY A C 1
ATOM 4015 O O . GLY A 1 503 ? -1.513 -5.176 28.246 1.00 91.94 503 GLY A O 1
ATOM 4016 N N . GLU A 1 504 ? -1.722 -6.346 30.155 1.00 90.25 504 GLU A N 1
ATOM 4017 C CA . GLU A 1 504 ? -0.541 -7.196 29.980 1.00 90.25 504 GLU A CA 1
ATOM 4018 C C . GLU A 1 504 ? -0.958 -8.634 29.660 1.00 90.25 504 GLU A C 1
ATOM 4020 O O . GLU A 1 504 ? -2.061 -9.048 30.003 1.00 90.25 504 GLU A O 1
ATOM 4025 N N . GLU A 1 505 ? -0.065 -9.406 29.038 1.00 88.00 505 GLU A N 1
ATOM 4026 C CA . GLU A 1 505 ? -0.319 -10.800 28.638 1.00 88.00 505 GLU A CA 1
ATOM 4027 C C . GLU A 1 505 ? -0.702 -11.705 29.824 1.00 88.00 505 GLU A C 1
ATOM 4029 O O . GLU A 1 505 ? -1.574 -12.558 29.695 1.00 88.00 505 GLU A O 1
ATOM 4034 N N . GLU A 1 506 ? -0.096 -11.478 30.994 1.00 90.62 506 GLU A N 1
ATOM 4035 C CA . GLU A 1 506 ? -0.406 -12.182 32.251 1.00 90.62 506 GLU A CA 1
ATOM 4036 C C . GLU A 1 506 ? -1.356 -11.375 33.162 1.00 90.62 506 GLU A C 1
ATOM 4038 O O . GLU A 1 506 ? -1.657 -11.782 34.286 1.00 90.62 506 GLU A O 1
ATOM 4043 N N . GLY A 1 507 ? -1.802 -10.202 32.704 1.00 87.50 507 GLY A N 1
ATOM 4044 C CA . GLY A 1 507 ? -2.629 -9.280 33.472 1.00 87.50 507 GLY A CA 1
ATOM 4045 C C . GLY A 1 507 ? -4.129 -9.577 33.364 1.00 87.50 507 GLY A C 1
ATOM 4046 O O . GLY A 1 507 ? -4.571 -10.318 32.484 1.00 87.50 507 GLY A O 1
ATOM 4047 N N . PRO A 1 508 ? -4.954 -8.975 34.240 1.00 83.94 508 PRO A N 1
ATOM 4048 C CA . PRO A 1 508 ? -6.401 -9.032 34.095 1.00 83.94 508 PRO A CA 1
ATOM 4049 C C . PRO A 1 508 ? -6.810 -8.400 32.764 1.00 83.94 508 PRO A C 1
ATOM 4051 O O . PRO A 1 508 ? -6.435 -7.266 32.455 1.00 83.94 508 PRO A O 1
ATOM 4054 N N . THR A 1 509 ? -7.586 -9.136 31.977 1.00 80.75 509 THR A N 1
ATOM 4055 C CA . THR A 1 509 ? -7.983 -8.700 30.643 1.00 80.75 509 THR A CA 1
ATOM 4056 C C . THR A 1 509 ? -9.086 -7.656 30.752 1.00 80.75 509 THR A C 1
ATOM 4058 O O . THR A 1 509 ? -10.159 -7.900 31.305 1.00 80.75 509 THR A O 1
ATOM 4061 N N . ALA A 1 510 ? -8.801 -6.448 30.273 1.00 88.88 510 ALA A N 1
ATOM 4062 C CA . ALA A 1 510 ? -9.779 -5.374 30.215 1.00 88.88 510 ALA A CA 1
ATOM 4063 C C . ALA A 1 510 ? -10.538 -5.440 28.888 1.00 88.88 510 ALA A C 1
ATOM 4065 O O . ALA A 1 510 ? -9.965 -5.741 27.844 1.00 88.88 510 ALA A O 1
ATOM 4066 N N . MET A 1 511 ? -11.834 -5.122 28.916 1.00 96.50 511 MET A N 1
ATOM 4067 C CA . MET A 1 511 ? -12.618 -5.013 27.690 1.00 96.50 511 MET A CA 1
ATOM 4068 C C . MET A 1 511 ? -12.152 -3.818 26.853 1.00 96.50 511 MET A C 1
ATOM 4070 O O . MET A 1 511 ? -12.257 -2.669 27.296 1.00 96.50 511 MET A O 1
ATOM 4074 N N . TYR A 1 512 ? -11.726 -4.068 25.617 1.00 97.00 512 TYR A N 1
ATOM 4075 C CA . TYR A 1 512 ? -11.167 -3.052 24.726 1.00 97.00 512 TYR A CA 1
ATOM 4076 C C . TYR A 1 512 ? -11.766 -3.124 23.318 1.00 97.00 512 TYR A C 1
ATOM 4078 O O . TYR A 1 512 ? -12.286 -4.158 22.908 1.00 97.00 512 TYR A O 1
ATOM 4086 N N . SER A 1 513 ? -11.697 -2.016 22.569 1.00 98.06 513 SER A N 1
ATOM 4087 C CA . SER A 1 513 ? -12.077 -1.997 21.150 1.00 98.06 513 SER A CA 1
ATOM 4088 C C . SER A 1 513 ? -10.882 -2.421 20.290 1.00 98.06 513 SER A C 1
ATOM 4090 O O . SER A 1 513 ? -9.863 -1.721 20.297 1.00 98.06 513 SER A O 1
ATOM 4092 N N . PRO A 1 514 ? -10.980 -3.517 19.520 1.00 97.88 514 PRO A N 1
ATOM 4093 C CA . PRO A 1 514 ? -9.857 -4.016 18.736 1.00 97.88 514 PRO A CA 1
ATOM 4094 C C . PRO A 1 514 ? -9.511 -3.087 17.561 1.00 97.88 514 PRO A C 1
ATOM 4096 O O . PRO A 1 514 ? -8.337 -2.914 17.254 1.00 97.88 514 PRO A O 1
ATOM 4099 N N . ILE A 1 515 ? -10.495 -2.385 16.984 1.00 98.06 515 ILE A N 1
ATOM 4100 C CA . ILE A 1 515 ? -10.257 -1.349 15.962 1.00 98.06 515 ILE A CA 1
ATOM 4101 C C . ILE A 1 515 ? -9.452 -0.173 16.538 1.00 98.06 515 ILE A C 1
ATOM 4103 O O . ILE A 1 515 ? -8.543 0.341 15.886 1.00 98.06 515 ILE A O 1
ATOM 4107 N N . LYS A 1 516 ? -9.750 0.268 17.767 1.00 97.88 516 LYS A N 1
ATOM 4108 C CA . LYS A 1 516 ? -8.986 1.353 18.412 1.00 97.88 516 LYS A CA 1
ATOM 4109 C C . LYS A 1 516 ? -7.580 0.896 18.800 1.00 97.88 516 LYS A C 1
ATOM 4111 O O . LYS A 1 516 ? -6.634 1.663 18.612 1.00 97.88 516 LYS A O 1
ATOM 4116 N N . ALA A 1 517 ? -7.436 -0.356 19.231 1.00 97.69 517 ALA A N 1
ATOM 4117 C CA . ALA A 1 517 ? -6.133 -0.949 19.495 1.00 97.69 517 ALA A CA 1
ATOM 4118 C C . ALA A 1 517 ? -5.249 -0.984 18.234 1.00 97.69 517 ALA A C 1
ATOM 4120 O O . ALA A 1 517 ? -4.099 -0.553 18.295 1.00 97.69 517 ALA A O 1
ATOM 4121 N N . ASP A 1 518 ? -5.791 -1.362 17.070 1.00 98.12 518 ASP A N 1
ATOM 4122 C CA . ASP A 1 518 ? -5.056 -1.303 15.797 1.00 98.12 518 ASP A CA 1
ATOM 4123 C C . ASP A 1 518 ? -4.539 0.107 15.480 1.00 98.12 518 ASP A C 1
ATOM 4125 O O . ASP A 1 518 ? -3.414 0.269 15.004 1.00 98.12 518 ASP A O 1
ATOM 4129 N N . ARG A 1 519 ? -5.343 1.147 15.746 1.00 97.25 519 ARG A N 1
ATOM 4130 C CA . ARG A 1 519 ? -4.947 2.551 15.520 1.00 97.25 519 ARG A CA 1
ATOM 4131 C C . ARG A 1 519 ? -3.779 2.951 16.421 1.00 97.25 519 ARG A C 1
ATOM 4133 O O . ARG A 1 519 ? -2.859 3.629 15.960 1.00 97.25 519 ARG A O 1
ATOM 4140 N N . TRP A 1 520 ? -3.778 2.506 17.679 1.00 97.25 520 TRP A N 1
ATOM 4141 C CA . TRP A 1 520 ? -2.644 2.701 18.585 1.00 97.25 520 TRP A CA 1
ATOM 4142 C C . TRP A 1 520 ? -1.380 2.014 18.060 1.00 97.25 520 TRP A C 1
ATOM 4144 O O . TRP A 1 520 ? -0.323 2.642 17.944 1.00 97.25 520 TRP A O 1
ATOM 4154 N N . SER A 1 521 ? -1.497 0.737 17.697 1.00 96.69 521 SER A N 1
ATOM 4155 C CA . SER A 1 521 ? -0.402 -0.060 17.153 1.00 96.69 521 SER A CA 1
ATOM 4156 C C . SER A 1 521 ? 0.154 0.544 15.854 1.00 96.69 521 SER A C 1
ATOM 4158 O O . SER A 1 521 ? 1.369 0.671 15.695 1.00 96.69 521 SER A O 1
ATOM 4160 N N . CYS A 1 522 ? -0.712 1.056 14.976 1.00 95.75 522 CYS A N 1
ATOM 4161 C CA . CYS A 1 522 ? -0.326 1.834 13.798 1.00 95.75 522 CYS A CA 1
ATOM 4162 C C . CYS A 1 522 ? 0.495 3.077 14.170 1.00 95.75 522 CYS A C 1
ATOM 4164 O O . CYS A 1 522 ? 1.550 3.325 13.584 1.00 95.75 522 CYS A O 1
ATOM 4166 N N . GLY A 1 523 ? 0.056 3.843 15.175 1.00 94.06 523 GLY A N 1
ATOM 4167 C CA . GLY A 1 523 ? 0.803 4.993 15.691 1.00 94.06 523 GLY A CA 1
ATOM 4168 C C . GLY A 1 523 ? 2.207 4.613 16.172 1.00 94.06 523 GLY A C 1
ATOM 4169 O O . GLY A 1 523 ? 3.178 5.308 15.865 1.00 94.06 523 GLY A O 1
ATOM 4170 N N . ARG A 1 524 ? 2.351 3.463 16.848 1.00 93.88 524 ARG A N 1
ATOM 4171 C CA . ARG A 1 524 ? 3.663 2.916 17.243 1.00 93.88 524 ARG A CA 1
ATOM 4172 C C . ARG A 1 524 ? 4.546 2.602 16.035 1.00 93.88 524 ARG A C 1
ATOM 4174 O O . ARG A 1 524 ? 5.739 2.909 16.080 1.00 93.88 524 ARG A O 1
ATOM 4181 N N . VAL A 1 525 ? 3.989 2.034 14.961 1.00 91.19 525 VAL A N 1
ATOM 4182 C CA . VAL A 1 525 ? 4.754 1.705 13.738 1.00 91.19 525 VAL A CA 1
ATOM 4183 C C . VAL A 1 525 ? 5.280 2.978 13.093 1.00 91.19 525 VAL A C 1
ATOM 4185 O O . VAL A 1 525 ? 6.477 3.084 12.817 1.00 91.19 525 VAL A O 1
ATOM 4188 N N . LEU A 1 526 ? 4.418 3.984 12.945 1.00 88.50 526 LEU A N 1
ATOM 4189 C CA . LEU A 1 526 ? 4.794 5.277 12.379 1.00 88.50 526 LEU A CA 1
ATOM 4190 C C . LEU A 1 526 ? 5.871 5.982 13.221 1.00 88.50 526 LEU A C 1
ATOM 4192 O O . LEU A 1 526 ? 6.842 6.496 12.666 1.00 88.50 526 LEU A O 1
ATOM 4196 N N . LEU A 1 527 ? 5.768 5.949 14.556 1.00 85.81 527 LEU A N 1
ATOM 4197 C CA . LEU A 1 527 ? 6.783 6.518 15.455 1.00 85.81 527 LEU A CA 1
ATOM 4198 C C . LEU A 1 527 ? 8.145 5.825 15.327 1.00 85.81 527 LEU A C 1
ATOM 4200 O O . LEU A 1 527 ? 9.180 6.499 15.317 1.00 85.81 527 LEU A O 1
ATOM 4204 N N . ARG A 1 528 ? 8.159 4.491 15.202 1.00 86.94 528 ARG A N 1
ATOM 4205 C CA . ARG A 1 528 ? 9.395 3.720 15.011 1.00 86.94 528 ARG A CA 1
ATOM 4206 C C . ARG A 1 528 ? 10.098 4.115 13.712 1.00 86.94 528 ARG A C 1
ATOM 4208 O O . ARG A 1 528 ? 11.313 4.314 13.717 1.00 86.94 528 ARG A O 1
ATOM 4215 N N . HIS A 1 529 ? 9.348 4.279 12.623 1.00 79.69 529 HIS A N 1
ATOM 4216 C CA . HIS A 1 529 ? 9.897 4.713 11.334 1.00 79.69 529 HIS A CA 1
ATOM 4217 C C . HIS A 1 529 ? 10.272 6.202 11.302 1.00 79.69 529 HIS A C 1
ATOM 4219 O O . HIS A 1 529 ? 11.217 6.573 10.612 1.00 79.69 529 HIS A O 1
ATOM 4225 N N . GLY A 1 530 ? 9.627 7.039 12.121 1.00 75.75 530 GLY A N 1
ATOM 4226 C CA . GLY A 1 530 ? 9.961 8.455 12.313 1.00 75.75 530 GLY A CA 1
ATOM 4227 C C . GLY A 1 530 ? 11.295 8.733 13.028 1.00 75.75 530 GLY A C 1
ATOM 4228 O O . GLY A 1 530 ? 11.648 9.895 13.233 1.00 75.75 530 GLY A O 1
ATOM 4229 N N . GLY A 1 531 ? 12.058 7.698 13.403 1.00 47.50 531 GLY A N 1
ATOM 4230 C CA . GLY A 1 531 ? 13.467 7.826 13.795 1.00 47.50 531 GLY A CA 1
ATOM 4231 C C . GLY A 1 531 ? 13.738 8.181 15.259 1.00 47.50 531 GLY A C 1
ATOM 4232 O O . GLY A 1 531 ? 14.835 8.648 15.572 1.00 47.50 531 GLY A O 1
ATOM 4233 N N . ARG A 1 532 ? 12.789 7.976 16.182 1.00 55.00 532 ARG A N 1
ATOM 4234 C CA . ARG A 1 532 ? 13.007 8.258 17.615 1.00 55.00 532 ARG A CA 1
ATOM 4235 C C . ARG A 1 532 ? 12.311 7.273 18.552 1.00 55.00 532 ARG A C 1
ATOM 4237 O O . ARG A 1 532 ? 11.403 7.652 19.281 1.00 55.00 532 ARG A O 1
ATOM 4244 N N . GLU A 1 533 ? 12.804 6.043 18.643 1.00 44.62 533 GLU A N 1
ATOM 4245 C CA . GLU A 1 533 ? 12.504 5.206 19.811 1.00 44.62 533 GLU A CA 1
ATOM 4246 C C . GLU A 1 533 ? 13.656 5.324 20.826 1.00 44.62 533 GLU A C 1
ATOM 4248 O O . GLU A 1 533 ? 14.663 4.621 20.750 1.00 44.62 533 GLU A O 1
ATOM 4253 N N . ARG A 1 534 ? 13.543 6.264 21.778 1.00 43.78 534 ARG A N 1
ATOM 4254 C CA . ARG A 1 534 ? 14.276 6.177 23.053 1.00 43.78 534 ARG A CA 1
ATOM 4255 C C . ARG A 1 534 ? 13.365 5.446 24.037 1.00 43.78 534 ARG A C 1
ATOM 4257 O O . ARG A 1 534 ? 12.228 5.865 24.230 1.00 43.78 534 ARG A O 1
ATOM 4264 N N . ARG A 1 535 ? 13.856 4.353 24.633 1.00 39.91 535 ARG A N 1
ATOM 4265 C CA . ARG A 1 535 ? 13.109 3.554 25.620 1.00 39.91 535 ARG A CA 1
ATOM 4266 C C . ARG A 1 535 ? 12.619 4.450 26.773 1.00 39.91 535 ARG A C 1
ATOM 4268 O O . ARG A 1 535 ? 13.449 5.174 27.327 1.00 39.91 535 ARG A O 1
ATOM 4275 N N . PRO A 1 536 ? 11.338 4.393 27.175 1.00 38.81 536 PRO A N 1
ATOM 4276 C CA . PRO A 1 536 ? 10.898 4.996 28.426 1.00 38.81 536 PRO A CA 1
ATOM 4277 C C . PRO A 1 536 ? 11.469 4.195 29.604 1.00 38.81 536 PRO A C 1
ATOM 4279 O O . PRO A 1 536 ? 11.348 2.970 29.634 1.00 38.81 536 PRO A O 1
ATOM 4282 N N . ALA A 1 537 ? 12.102 4.874 30.561 1.00 33.94 537 ALA A N 1
ATOM 4283 C CA . ALA A 1 537 ? 12.347 4.304 31.883 1.00 33.94 537 ALA A CA 1
ATOM 4284 C C . ALA A 1 537 ? 11.016 4.201 32.655 1.00 33.94 537 ALA A C 1
ATOM 4286 O O . ALA A 1 537 ? 10.094 4.974 32.395 1.00 33.94 537 ALA A O 1
ATOM 4287 N N . ALA A 1 538 ? 10.945 3.215 33.551 1.00 41.09 538 ALA A N 1
ATOM 4288 C CA . ALA A 1 538 ? 9.773 2.726 34.277 1.00 41.09 538 ALA A CA 1
ATOM 4289 C C . ALA A 1 538 ? 8.741 3.796 34.696 1.00 41.09 538 ALA A C 1
ATOM 4291 O O . ALA A 1 538 ? 9.067 4.781 35.357 1.00 41.09 538 ALA A O 1
ATOM 4292 N N . LEU A 1 539 ? 7.481 3.549 34.330 1.00 40.22 539 LEU A N 1
ATOM 4293 C CA . LEU A 1 539 ? 6.285 4.280 34.751 1.00 40.22 539 LEU A CA 1
ATOM 4294 C C . LEU A 1 539 ? 5.587 3.461 35.844 1.00 40.22 539 LEU A C 1
ATOM 4296 O O . LEU A 1 539 ? 4.636 2.738 35.567 1.00 40.22 539 LEU A O 1
ATOM 4300 N N . GLU A 1 540 ? 6.065 3.564 37.081 1.00 40.03 540 GLU A N 1
ATOM 4301 C CA . GLU A 1 540 ? 5.300 3.106 38.240 1.00 40.03 540 GLU A CA 1
ATOM 4302 C C . GLU A 1 540 ? 4.561 4.302 38.854 1.00 40.03 540 GLU A C 1
ATOM 4304 O O . GLU A 1 540 ? 5.162 5.317 39.196 1.00 40.03 540 GLU A O 1
ATOM 4309 N N . GLN A 1 541 ? 3.241 4.136 38.972 1.00 40.69 541 GLN A N 1
ATOM 4310 C CA . GLN A 1 541 ? 2.255 4.996 39.637 1.00 40.69 541 GLN A CA 1
ATOM 4311 C C . GLN A 1 541 ? 1.778 6.242 38.869 1.00 40.69 541 GLN A C 1
ATOM 4313 O O . GLN A 1 541 ? 2.254 7.364 39.033 1.00 40.69 541 GLN A O 1
ATOM 4318 N N . ARG A 1 542 ? 0.708 6.040 38.090 1.00 41.59 542 ARG A N 1
ATOM 4319 C CA . ARG A 1 542 ? -0.270 7.083 37.739 1.00 41.59 542 ARG A CA 1
ATOM 4320 C C . ARG A 1 542 ? -1.576 6.817 38.501 1.00 41.59 542 ARG A C 1
ATOM 4322 O O . ARG A 1 542 ? -1.962 5.651 38.579 1.00 41.59 542 ARG A O 1
ATOM 4329 N N . PRO A 1 543 ? -2.269 7.843 39.029 1.00 38.69 543 PRO A N 1
ATOM 4330 C CA . PRO A 1 543 ? -3.607 7.662 39.580 1.00 38.69 543 PRO A CA 1
ATOM 4331 C C . PRO A 1 543 ? -4.614 7.343 38.470 1.00 38.69 543 PRO A C 1
ATOM 4333 O O . PRO A 1 543 ? -4.388 7.637 37.291 1.00 38.69 543 PRO A O 1
ATOM 4336 N N . SER A 1 544 ? -5.724 6.718 38.855 1.00 43.00 544 SER A N 1
ATOM 4337 C CA . SER A 1 544 ? -6.772 6.310 37.922 1.00 43.00 544 SER A CA 1
ATOM 4338 C C . SER A 1 544 ? -7.453 7.524 37.271 1.00 43.00 544 SER A C 1
ATOM 4340 O O . SER A 1 544 ? -7.512 8.612 37.847 1.00 43.00 544 SER A O 1
ATOM 4342 N N . LEU A 1 545 ? -8.014 7.345 36.068 1.00 34.75 545 LEU A N 1
ATOM 4343 C CA . LEU A 1 545 ? -8.671 8.417 35.299 1.00 34.75 545 LEU A CA 1
ATOM 4344 C C . LEU A 1 545 ? -9.815 9.109 36.076 1.00 34.75 545 LEU A C 1
ATOM 4346 O O . LEU A 1 545 ? -10.129 10.270 35.826 1.00 34.75 545 LEU A O 1
ATOM 4350 N N . LEU A 1 546 ? -10.414 8.399 37.038 1.00 33.66 546 LEU A N 1
ATOM 4351 C CA . LEU A 1 546 ? -11.486 8.881 37.912 1.00 33.66 546 LEU A CA 1
ATOM 4352 C C . LEU A 1 546 ? -10.996 9.863 38.985 1.00 33.66 546 LEU A C 1
ATOM 4354 O O . LEU A 1 546 ? -11.778 10.673 39.474 1.00 33.66 546 LEU A O 1
ATOM 4358 N N . GLU A 1 547 ? -9.719 9.830 39.352 1.00 42.69 547 GLU A N 1
ATOM 4359 C CA . GLU A 1 547 ? -9.157 10.626 40.453 1.00 42.69 547 GLU A CA 1
ATOM 4360 C C . GLU A 1 547 ? -8.476 11.908 39.968 1.00 42.69 547 GLU A C 1
ATOM 4362 O O . GLU A 1 547 ? -8.070 12.752 40.766 1.00 42.69 547 GLU A O 1
ATOM 4367 N N . TRP A 1 548 ? -8.408 12.098 38.651 1.00 40.50 548 TRP A N 1
ATOM 4368 C CA . TRP A 1 548 ? -7.625 13.163 38.033 1.00 40.50 548 TRP A CA 1
ATOM 4369 C C . TRP A 1 548 ? -8.118 14.572 38.384 1.00 40.50 548 TRP A C 1
ATOM 4371 O O . TRP A 1 548 ? -7.321 15.483 38.579 1.00 40.50 548 TRP A O 1
ATOM 4381 N N . HIS A 1 549 ? -9.433 14.733 38.537 1.00 36.66 549 HIS A N 1
ATOM 4382 C CA . HIS A 1 549 ? -10.080 15.997 38.900 1.00 36.66 549 HIS A CA 1
ATOM 4383 C C . HIS A 1 549 ? -9.874 16.406 40.368 1.00 36.66 549 HIS A C 1
ATOM 4385 O O . HIS A 1 549 ? -10.156 17.545 40.730 1.00 36.66 549 HIS A O 1
ATOM 4391 N N . LYS A 1 550 ? -9.414 15.484 41.224 1.00 42.44 550 LYS A N 1
ATOM 4392 C CA . LYS A 1 550 ? -9.147 15.739 42.651 1.00 42.44 550 LYS A CA 1
ATOM 4393 C C . LYS A 1 550 ? -7.692 16.115 42.908 1.00 42.44 550 LYS A C 1
ATOM 4395 O O . LYS A 1 550 ? -7.327 16.428 44.039 1.00 42.44 550 LYS A O 1
ATOM 4400 N N . TRP A 1 551 ? -6.854 16.064 41.877 1.00 42.22 551 TRP A N 1
ATOM 4401 C CA . TRP A 1 551 ? -5.431 16.305 42.006 1.00 42.22 551 TRP A CA 1
ATOM 4402 C C . TRP A 1 551 ? -5.145 17.806 41.915 1.00 42.22 551 TRP A C 1
ATOM 4404 O O . TRP A 1 551 ? -5.026 18.373 40.832 1.00 42.22 551 TRP A O 1
ATOM 4414 N N . PHE A 1 552 ? -5.066 18.460 43.073 1.00 37.50 552 PHE A N 1
ATOM 4415 C CA . PHE A 1 552 ? -4.603 19.841 43.178 1.00 37.50 552 PHE A CA 1
ATOM 4416 C C . PHE A 1 552 ? -3.093 19.869 43.413 1.00 37.50 552 PHE A C 1
ATOM 4418 O O . PHE A 1 552 ? -2.586 19.274 44.363 1.00 37.50 552 PHE A O 1
ATOM 4425 N N . VAL A 1 553 ? -2.378 20.595 42.555 1.00 39.19 553 VAL A N 1
ATOM 4426 C CA . VAL A 1 553 ? -0.978 20.964 42.785 1.00 39.19 553 VAL A CA 1
ATOM 4427 C C . VAL A 1 553 ? -0.986 22.192 43.703 1.00 39.19 553 VAL A C 1
ATOM 4429 O O . VAL A 1 553 ? -1.598 23.193 43.324 1.00 39.19 553 VAL A O 1
ATOM 4432 N N . PRO A 1 554 ? -0.356 22.156 44.893 1.00 36.91 554 PRO A N 1
ATOM 4433 C CA . PRO A 1 554 ? -0.288 23.328 45.760 1.00 36.91 554 PRO A CA 1
ATOM 4434 C C . PRO A 1 554 ? 0.382 24.491 45.027 1.00 36.91 554 PRO A C 1
ATOM 4436 O O . PRO A 1 554 ? 1.334 24.287 44.265 1.00 36.91 554 PRO A O 1
ATOM 4439 N N . SER A 1 555 ? -0.090 25.717 45.254 1.00 40.00 555 SER A N 1
ATOM 4440 C CA . SER A 1 555 ? 0.554 26.885 44.662 1.00 40.00 555 SER A CA 1
ATOM 4441 C C . SER A 1 555 ? 1.972 27.043 45.230 1.00 40.00 555 SER A C 1
ATOM 4443 O O . SER A 1 555 ? 2.272 26.625 46.349 1.00 40.00 555 SER A O 1
ATOM 4445 N N . SER A 1 556 ? 2.868 27.698 44.484 1.00 39.62 556 SER A N 1
ATOM 4446 C CA . SER A 1 556 ? 4.250 27.966 44.931 1.00 39.62 556 SER A CA 1
ATOM 4447 C C . SER A 1 556 ? 4.320 28.703 46.285 1.00 39.62 556 SER A C 1
ATOM 4449 O O . SER A 1 556 ? 5.341 28.646 46.971 1.00 39.62 556 SER A O 1
ATOM 4451 N N . ASN A 1 557 ? 3.243 29.388 46.683 1.00 42.19 557 ASN A N 1
ATOM 4452 C CA . ASN A 1 557 ? 3.155 30.092 47.960 1.00 42.19 557 ASN A CA 1
ATOM 4453 C C . ASN A 1 557 ? 2.784 29.161 49.126 1.00 42.19 557 ASN A C 1
ATOM 4455 O O . ASN A 1 557 ? 3.281 29.371 50.232 1.00 42.19 557 ASN A O 1
ATOM 4459 N N . ASP A 1 558 ? 2.017 28.097 48.875 1.00 45.12 558 ASP A N 1
ATOM 4460 C CA . ASP A 1 558 ? 1.643 27.100 49.890 1.00 45.12 558 ASP A CA 1
ATOM 4461 C C . ASP A 1 558 ? 2.851 26.244 50.300 1.00 45.12 558 ASP A C 1
ATOM 4463 O O . ASP A 1 558 ? 3.021 25.894 51.466 1.00 45.12 558 ASP A O 1
ATOM 4467 N N . ILE A 1 559 ? 3.762 26.002 49.352 1.00 45.00 559 ILE A N 1
ATOM 4468 C CA . ILE A 1 559 ? 5.021 25.278 49.583 1.00 45.00 559 ILE A CA 1
ATOM 4469 C C . ILE A 1 559 ? 5.975 26.103 50.466 1.00 45.00 559 ILE A C 1
ATOM 4471 O O . ILE A 1 559 ? 6.638 25.556 51.342 1.00 45.00 559 ILE A O 1
ATOM 4475 N N . LYS A 1 560 ? 5.990 27.436 50.320 1.00 44.53 560 LYS A N 1
ATOM 4476 C CA . LYS A 1 560 ? 6.842 28.323 51.137 1.00 44.53 560 LYS A CA 1
ATOM 4477 C C . LYS A 1 560 ? 6.323 28.542 52.559 1.00 44.53 560 LYS A C 1
ATOM 4479 O O . LYS A 1 560 ? 7.113 28.874 53.440 1.00 44.53 560 LYS A O 1
ATOM 4484 N N . MET A 1 561 ? 5.020 28.378 52.788 1.00 45.41 561 MET A N 1
ATOM 4485 C CA . MET A 1 561 ? 4.423 28.467 54.126 1.00 45.41 561 MET A CA 1
ATOM 4486 C C . MET A 1 561 ? 4.551 27.151 54.906 1.00 45.41 561 MET A C 1
ATOM 4488 O O . MET A 1 561 ? 4.713 27.191 56.121 1.00 45.41 561 MET A O 1
ATOM 4492 N N . ALA A 1 562 ? 4.568 25.999 54.226 1.00 47.25 562 ALA A N 1
ATOM 4493 C CA . ALA A 1 562 ? 4.756 24.694 54.867 1.00 47.25 562 ALA A CA 1
ATOM 4494 C C . ALA A 1 562 ? 6.211 24.412 55.306 1.00 47.25 562 ALA A C 1
ATOM 4496 O O . ALA A 1 562 ? 6.432 23.595 56.196 1.00 47.25 562 ALA A O 1
ATOM 4497 N N . GLU A 1 563 ? 7.205 25.101 54.730 1.00 46.16 563 GLU A N 1
ATOM 4498 C CA . GLU A 1 563 ? 8.629 24.916 55.067 1.00 46.16 563 GLU A CA 1
ATOM 4499 C C . GLU A 1 563 ? 9.122 25.760 56.259 1.00 46.16 563 GLU A C 1
ATOM 4501 O O . GLU A 1 563 ? 10.237 25.555 56.741 1.00 46.16 563 GLU A O 1
ATOM 4506 N N . LYS A 1 564 ? 8.300 26.671 56.798 1.00 45.62 564 LYS A N 1
ATOM 4507 C CA . LYS A 1 564 ? 8.577 27.340 58.081 1.00 45.62 564 LYS A CA 1
ATOM 4508 C C . LYS A 1 564 ? 7.755 26.701 59.197 1.00 45.62 564 LYS A C 1
ATOM 4510 O O . LYS A 1 564 ? 6.759 27.253 59.654 1.00 45.62 564 LYS A O 1
ATOM 4515 N N . GLY A 1 565 ? 8.201 25.527 59.642 1.00 46.84 565 GLY A N 1
ATOM 4516 C CA . GLY A 1 565 ? 7.773 24.970 60.925 1.00 46.84 565 GLY A CA 1
ATOM 4517 C C . GLY A 1 565 ? 8.121 25.919 62.089 1.00 46.84 565 GLY A C 1
ATOM 4518 O O . GLY A 1 565 ? 9.069 26.701 61.972 1.00 46.84 565 GLY A O 1
ATOM 4519 N N . PRO A 1 566 ? 7.356 25.893 63.195 1.00 40.09 566 PRO A N 1
ATOM 4520 C CA . PRO A 1 566 ? 7.519 26.828 64.302 1.00 40.09 566 PRO A CA 1
ATOM 4521 C C . PRO A 1 566 ? 8.860 26.632 65.018 1.00 40.09 566 PRO A C 1
ATOM 4523 O O . PRO A 1 566 ? 9.231 25.521 65.398 1.00 40.09 566 PRO A O 1
ATOM 4526 N N . ASP A 1 567 ? 9.557 27.751 65.213 1.00 48.84 567 ASP A N 1
ATOM 4527 C CA . ASP A 1 567 ? 10.766 27.888 66.019 1.00 48.84 567 ASP A CA 1
ATOM 4528 C C . ASP A 1 567 ? 10.417 27.617 67.492 1.00 48.84 567 ASP A C 1
ATOM 4530 O O . ASP A 1 567 ? 9.914 28.484 68.211 1.00 48.84 567 ASP A O 1
ATOM 4534 N N . LEU A 1 568 ? 10.607 26.370 67.929 1.00 42.88 568 LEU A N 1
ATOM 4535 C CA . LEU A 1 568 ? 10.568 26.013 69.343 1.00 42.88 568 LEU A CA 1
ATOM 4536 C C . LEU A 1 568 ? 11.860 26.513 69.989 1.00 42.88 568 LEU A C 1
ATOM 4538 O O . LEU A 1 568 ? 12.881 25.826 70.043 1.00 42.88 568 LEU A O 1
ATOM 4542 N N . GLY A 1 569 ? 11.776 27.757 70.453 1.00 49.31 569 GLY A N 1
ATOM 4543 C CA . GLY A 1 569 ? 12.784 28.408 71.264 1.00 49.31 569 GLY A CA 1
ATOM 4544 C C . GLY A 1 569 ? 13.141 27.601 72.513 1.00 49.31 569 GLY A C 1
ATOM 4545 O O . GLY A 1 569 ? 12.311 26.948 73.144 1.00 49.31 569 GLY A O 1
ATOM 4546 N N . LYS A 1 570 ? 14.424 27.696 72.860 1.00 45.94 570 LYS A N 1
ATOM 4547 C CA . LYS A 1 570 ? 15.016 27.245 74.116 1.00 45.94 570 LYS A CA 1
ATOM 4548 C C . LYS A 1 570 ? 14.365 27.945 75.315 1.00 45.94 570 LYS A C 1
ATOM 4550 O O . LYS A 1 570 ? 14.453 29.167 75.408 1.00 45.94 570 LYS A O 1
ATOM 4555 N N . THR A 1 571 ? 13.880 27.145 76.259 1.00 44.41 571 THR A N 1
ATOM 4556 C CA . THR A 1 571 ? 14.025 27.330 77.715 1.00 44.41 571 THR A CA 1
ATOM 4557 C C . THR A 1 571 ? 14.113 25.962 78.354 1.00 44.41 571 THR A C 1
ATOM 4559 O O . THR A 1 571 ? 13.247 25.126 78.009 1.00 44.41 571 THR A O 1
#

Radius of gyration: 35.04 Å; Cα contacts (8 Å, |Δi|>4): 655; chains: 1; bounding box: 67×110×136 Å

Sequence (571 aa):
MLTLTQAPLTWVILVDHKFQALGHCFQINTSGHNLIDDLKKEVKKERQIDLAAADLTIWKTKGTKIIDKTTLNRLAEILMGIKVDDKDTIEIASEMDELSDITLSKTQVLLVQPHADPLGVPITSNLDLTYKDTFLYAHTNGTFTVADIQVIDDNGKVPEFVQKHEKMLGRKQKVPDNMRASETNMGQASFNEYFDCSTEDSSGPFPLADRYHPFIRWVIIDCCFWEPSIVRFANTFLDTYKKERNFVFVAIFIGDIGLADRYVLYQNEGSQEVCCKKRTFRPGNTDDRVIFALELYNLLSVENLKASVNKLSKEHKLPMFTDKTKRPAGNDWGNRTGPNVRPKGDDGGANEQLEACGYEVVPDVLETDGGTWELISKLPPHILTVYRRSDLNKTELIAKHVREGSNELDILKYLHTIRPQSPHVISLIEAIPSNTDGGVRRRVELGWGLVKGLTYLHEQKVAHRDVNTDKIIDFDVAIEVQDENTKIDEYRGTKNWTAPEMGEEEGPTAMYSPIKADRWSCGRVLLRHGGRERRPAALEQRPSLLEWHKWFVPSSNDIKMAEKGPDLGKT

Mean predicted aligned error: 21.09 Å

Nearest PDB structures (foldseek):
  2m4n-assembly1_A  TM=5.377E-01  e=3.858E-01  Caenorhabditis elegans
  6s0x-assembly1_v  TM=2.455E-01  e=1.294E-01  Staphylococcus aureus
  3ako-assembly4_G  TM=4.995E-01  e=3.055E+00  Plant transformation vector pSITEII-4C1
  2ywq-assembly1_A  TM=3.378E-01  e=5.126E+00  Thermus thermophilus HB8
  8wi9-assembly1_w  TM=1.608E-01  e=7.237E+00  Mycolicibacterium smegmatis MC2 155

Solvent-accessible surface area (backbone atoms only — not comparable to full-atom values): 36242 Å² total; per-residue (Å²): 134,85,80,80,77,76,73,52,58,47,37,35,32,45,24,46,96,77,46,46,70,75,62,74,73,45,74,45,87,43,57,66,81,33,34,40,57,53,51,36,48,51,52,33,66,76,66,69,50,98,64,61,54,86,42,50,45,46,33,39,54,28,74,95,56,58,46,30,71,86,46,54,92,44,41,70,64,54,34,74,66,58,50,92,88,38,74,64,38,42,44,76,60,54,62,84,39,35,52,55,74,67,67,67,57,87,48,38,43,37,40,36,28,54,72,58,82,69,89,81,64,84,74,86,57,86,63,61,62,62,56,55,52,54,55,53,53,56,59,74,68,66,80,76,61,82,86,71,61,53,65,29,35,96,80,74,40,68,47,69,69,57,56,55,48,43,59,72,71,72,56,80,86,81,73,68,77,87,77,75,78,83,92,83,83,89,79,91,80,86,82,84,88,79,90,78,89,78,89,83,88,85,87,84,92,82,79,95,71,87,85,79,80,90,81,87,69,88,67,89,67,90,68,98,69,56,73,72,55,54,55,50,44,47,51,73,74,34,72,70,38,57,74,64,47,51,50,67,44,60,49,67,45,74,47,95,88,50,36,34,39,37,34,41,39,32,26,51,82,91,44,72,44,42,40,49,49,75,47,78,31,43,54,86,41,71,66,37,33,49,52,49,51,29,58,74,67,67,68,60,74,92,76,60,65,73,60,51,56,59,44,57,60,62,76,60,70,73,76,91,81,81,84,88,83,82,82,84,89,82,79,93,78,78,93,78,94,64,88,81,73,73,76,82,74,80,72,60,64,65,57,53,51,42,42,74,73,44,32,42,75,61,67,69,58,47,80,49,102,91,48,80,44,66,57,96,71,74,67,61,93,31,33,41,49,29,26,46,72,87,43,90,83,53,59,82,42,77,48,60,34,66,44,86,92,44,44,28,66,62,50,40,50,54,55,61,74,45,82,81,68,59,94,37,39,78,78,71,87,79,86,79,94,72,98,68,77,28,50,68,90,91,91,73,71,76,48,68,38,29,54,54,24,49,52,55,33,50,76,70,26,34,24,52,41,50,44,76,55,41,54,53,66,68,40,60,71,30,45,81,48,93,46,72,78,44,64,47,58,75,81,67,53,51,90,93,31,56,32,78,63,44,52,48,95,92,44,77,59,38,73,29,31,47,48,55,31,33,54,46,9,47,50,51,41,49,44,54,73,70,73,67,81,73,83,81,75,88,87,81,84,77,80,56,88,87,52,58,90,74,67,76,78,77,53,80,64,56,58,62,58,67,72,62,68,84,85,82,72,92,127

Secondary structure (DSSP, 8-state):
-----PPPEEEEEEB-TT--B-S--EEEE--TT-BHHHHHHHHHHHHT--S-GGGEEEEEE-GGG--BTTSGGGHHHHHHT--TT-TTTEEEPPTT-BTTTTT--TTBEEEEEESS-STTS----THHHHHHHHHHHHHHTT---GGG--EE-TTSPPPHHHHHHHHHTT------GGG--------------------------------PPPPP------S---HHHHHHHHHHH-HHHHHH---EEEEEEE-TTS-EEEEEEEE-TT---EEEEEEEE-TTSHHHHHHHHHHHTT---SSSHHHHHHHHHHHT-PPP------PPP-----------------THHHHHHHHHTTEEEPPSEEEETTEEEE-SSPPPTTEEEEEETT-TT---EEEE---TT-SHHHHHHHHHHSSSPPTTBPPP------SS----------SHHHHHHHHHHHHTTEE-S---SSSB---TT-EE-SSTT--B----S-TTTS-GGG--TTSPPPPB-HHHHHHHHHHHHHHHHTT--PPPP-------TTTGGG-PPPPHHHHHHHT--------

pLDDT: mean 70.02, std 24.2, range [24.31, 98.12]

InterPro domains:
  IPR000719 Protein kinase domain [PF00069] (448-527)
  IPR000719 Protein kinase domain [PS50011] (248-571)
  IPR000719 Protein kinase domain [SM00220] (385-552)
  IPR011009 Protein kinase-like domain superfamily [SSF56112] (400-528)
  IPR045379 Crinkler effector protein, N-terminal [PF20147] (24-91)

Organism: NCBI:txid152965